Protein AF-A0A1T4NMF0-F1 (afdb_monomer)

Radius of gyration: 32.29 Å; Cα contacts (8 Å, |Δi|>4): 622; chains: 1; bounding box: 98×55×93 Å

pLDDT: mean 78.63, std 18.02, range [34.88, 96.44]

Organism: NCBI:txid142842

Secondary structure (DSSP, 8-state):
--------HHHHHHHHHHHHHHHTTSSHHHHHHHT-HHHHHHTT-GGG---HHHHTTSGGGGG-HHHHH-S-TT-SSHHHHTTT--S-TTSHHHHTTTGGGT-HHHHHHHTTSHHHH-HHHHHHHHHHH-HHHHHHHIIIIIGGG---HHHHHTEEE-TTS-EEE-TTTT---PPPHHHHHTT-HHHHHHHH-BTTTBPPPHHHHTT--HHHHS-HHHHH--SS--SSGGGT----THHHHS-TT-EETTEEPPPP-TTSHHHHHHTTTB-THHHHB--EE--TT-TTSSS-----HHHHEES---EEEETTEEEEEEEEEPP-BTTB--TTS-SEEEEE---S-B-SSPPPHHHHHS-GGGS--SS-EEESBPPPHHHHHHH---HHHHHTSHHHHTT--HHHHH-SSTTS-HHHHTSHHHHHHHHHHHHHHHH-TTHHHHHHHHHHHHHTT-TTSHHHHGGGG-

Solvent-accessible surface area (backbone atoms only — not comparable to full-atom values): 26506 Å² total; per-residue (Å²): 143,82,85,78,82,79,78,53,72,64,59,54,50,49,50,52,50,50,51,59,55,54,64,70,62,65,49,52,61,60,43,70,52,31,50,34,64,67,62,25,49,77,65,77,45,56,83,64,31,32,40,64,81,47,27,69,71,27,80,67,49,80,65,36,67,49,63,47,26,42,36,35,69,85,46,93,46,74,69,56,25,50,46,80,45,40,91,62,33,37,38,50,98,34,16,49,80,24,53,19,77,79,42,42,70,56,32,61,11,21,54,40,8,52,45,42,57,39,41,28,60,41,46,52,34,22,73,75,54,36,68,68,58,7,48,51,50,27,60,79,68,48,59,82,70,66,43,33,55,40,62,39,24,24,46,40,65,47,100,86,64,47,80,39,74,36,55,40,29,60,52,71,45,86,66,52,47,68,47,50,25,77,75,43,41,78,54,30,38,26,22,69,22,50,82,92,85,38,70,47,4,50,55,42,76,71,66,54,45,60,58,79,66,53,42,66,46,63,60,32,21,80,63,55,80,64,66,40,64,81,80,56,65,76,78,56,70,55,76,42,25,70,31,96,82,34,58,56,97,90,37,78,48,78,62,68,56,65,83,40,56,69,44,59,74,32,64,83,48,41,38,70,49,56,34,22,44,64,54,45,69,37,42,78,81,32,87,56,41,85,70,51,68,94,67,55,71,76,75,42,40,40,89,74,60,32,44,26,34,44,97,84,22,32,30,27,34,35,48,36,50,46,69,46,50,81,92,56,70,53,87,85,59,61,67,42,30,34,31,60,51,88,66,53,9,37,40,94,62,58,64,57,70,58,67,65,28,54,34,74,79,29,44,50,87,71,73,55,56,81,36,53,41,69,52,54,65,71,59,52,63,70,60,49,44,60,63,67,62,43,49,72,30,74,58,30,69,71,67,58,54,74,63,77,79,64,47,80,66,70,79,74,38,73,61,63,65,61,27,71,82,57,35,49,63,50,52,62,47,48,58,52,46,69,73,48,81,71,68,59,62,60,52,52,54,50,53,56,57,48,60,75,75,50,77,84,60,58,73,64,66,60,66,76,76,115

Structure (mmCIF, N/CA/C/O backbone):
data_AF-A0A1T4NMF0-F1
#
_entry.id   AF-A0A1T4NMF0-F1
#
loop_
_atom_site.group_PDB
_atom_site.id
_atom_site.type_symbol
_atom_site.label_atom_id
_atom_site.label_alt_id
_atom_site.label_comp_id
_atom_site.label_asym_id
_atom_site.label_entity_id
_atom_site.label_seq_id
_atom_site.pdbx_PDB_ins_code
_atom_site.Cartn_x
_atom_site.Cartn_y
_atom_site.Cartn_z
_atom_site.occupancy
_atom_site.B_iso_or_equiv
_atom_site.auth_seq_id
_atom_site.auth_comp_id
_atom_site.auth_asym_id
_atom_site.auth_atom_id
_atom_site.pdbx_PDB_model_num
ATOM 1 N N . MET A 1 1 ? -63.025 -20.300 5.665 1.00 37.00 1 MET A N 1
ATOM 2 C CA . MET A 1 1 ? -62.231 -19.668 6.745 1.00 37.00 1 MET A CA 1
ATOM 3 C C . MET A 1 1 ? -61.207 -18.701 6.151 1.00 37.00 1 MET A C 1
ATOM 5 O O . MET A 1 1 ? -60.180 -19.148 5.670 1.00 37.00 1 MET A O 1
ATOM 9 N N . LYS A 1 2 ? -61.478 -17.390 6.138 1.00 41.19 2 LYS A N 1
ATOM 10 C CA . LYS A 1 2 ? -60.471 -16.335 5.896 1.00 41.19 2 LYS A CA 1
ATOM 11 C C . LYS A 1 2 ? -60.838 -15.131 6.771 1.00 41.19 2 LYS A C 1
ATOM 13 O O . LYS A 1 2 ? -61.630 -14.290 6.359 1.00 41.19 2 LYS A O 1
ATOM 18 N N . ARG A 1 3 ? -60.330 -15.079 8.007 1.00 40.16 3 ARG A N 1
ATOM 19 C CA . ARG A 1 3 ? -60.434 -13.886 8.866 1.00 40.16 3 ARG A CA 1
ATOM 20 C C . ARG A 1 3 ? -59.301 -12.936 8.477 1.00 40.16 3 ARG A C 1
ATOM 22 O O . ARG A 1 3 ? -58.143 -13.218 8.751 1.00 40.16 3 ARG A O 1
ATOM 29 N N . LYS A 1 4 ? -59.638 -11.837 7.796 1.00 46.00 4 LYS A N 1
ATOM 30 C CA . LYS A 1 4 ? -58.710 -10.731 7.532 1.00 46.00 4 LYS A CA 1
ATOM 31 C C . LYS A 1 4 ? -58.523 -9.948 8.835 1.00 46.00 4 LYS A C 1
ATOM 33 O O . LYS A 1 4 ? -59.468 -9.312 9.295 1.00 46.00 4 LYS A O 1
ATOM 38 N N . PHE A 1 5 ? -57.334 -10.007 9.429 1.00 47.38 5 PHE A N 1
ATOM 39 C CA . PHE A 1 5 ? -56.955 -9.113 10.522 1.00 47.38 5 PHE A CA 1
ATOM 40 C C . PHE A 1 5 ? -56.794 -7.696 9.956 1.00 47.38 5 PHE A C 1
ATOM 42 O O . PHE A 1 5 ? -55.852 -7.417 9.221 1.00 47.38 5 PHE A O 1
ATOM 49 N N . LYS A 1 6 ? -57.739 -6.800 10.260 1.00 50.75 6 LYS A N 1
ATOM 50 C CA . LYS A 1 6 ? -57.544 -5.355 10.094 1.00 50.75 6 LYS A CA 1
ATOM 51 C C . LYS A 1 6 ? -56.769 -4.864 11.314 1.00 50.75 6 LYS A C 1
ATOM 53 O O . LYS A 1 6 ? -57.372 -4.586 12.347 1.00 50.75 6 LYS A O 1
ATOM 58 N N . VAL A 1 7 ? -55.445 -4.802 11.214 1.00 53.19 7 VAL A N 1
ATOM 59 C CA . VAL A 1 7 ? -54.634 -4.078 12.200 1.00 53.19 7 VAL A CA 1
ATOM 60 C C . VAL A 1 7 ? -54.897 -2.587 11.978 1.00 53.19 7 VAL A C 1
ATOM 62 O O . VAL A 1 7 ? -54.751 -2.088 10.864 1.00 53.19 7 VAL A O 1
ATOM 65 N N . SER A 1 8 ? -55.394 -1.900 13.008 1.00 62.22 8 SER A N 1
ATOM 66 C CA . SER A 1 8 ? -55.726 -0.474 12.938 1.00 62.22 8 SER A CA 1
ATOM 67 C C . SER A 1 8 ? -54.451 0.348 12.725 1.00 62.22 8 SER A C 1
ATOM 69 O O . SER A 1 8 ? -53.454 0.105 13.401 1.00 62.22 8 SER A O 1
ATOM 71 N N . LEU A 1 9 ? -54.479 1.340 11.829 1.00 58.22 9 LEU A N 1
ATOM 72 C CA . LEU A 1 9 ? -53.357 2.258 11.570 1.00 58.22 9 LEU A CA 1
ATOM 73 C C . LEU A 1 9 ? -52.871 2.948 12.862 1.00 58.22 9 LEU A C 1
ATOM 75 O O . LEU A 1 9 ? -51.690 3.236 13.006 1.00 58.22 9 LEU A O 1
ATOM 79 N N . ILE A 1 10 ? -53.775 3.120 13.833 1.00 63.53 10 ILE A N 1
ATOM 80 C CA . ILE A 1 10 ? -53.496 3.643 15.177 1.00 63.53 10 ILE A CA 1
ATOM 81 C C . ILE A 1 10 ? -52.633 2.673 15.995 1.00 63.53 10 ILE A C 1
ATOM 83 O O . ILE A 1 10 ? -51.767 3.126 16.728 1.00 63.53 10 ILE A O 1
ATOM 87 N N . LEU A 1 11 ? -52.816 1.354 15.853 1.00 59.09 11 LEU A N 1
ATOM 88 C CA . LEU A 1 11 ? -51.980 0.355 16.531 1.00 59.09 11 LEU A CA 1
ATOM 89 C C . LEU A 1 11 ? -50.559 0.335 15.958 1.00 59.09 11 LEU A C 1
ATOM 91 O O . LEU A 1 11 ? -49.611 0.181 16.714 1.00 59.09 11 LEU A O 1
ATOM 95 N N . ILE A 1 12 ? -50.416 0.525 14.642 1.00 66.00 12 ILE A N 1
ATOM 96 C CA . ILE A 1 12 ? -49.109 0.621 13.975 1.00 66.00 12 ILE A CA 1
ATOM 97 C C . ILE A 1 12 ? -48.415 1.933 14.366 1.00 66.00 12 ILE A C 1
ATOM 99 O O . ILE A 1 12 ? -47.246 1.908 14.732 1.00 66.00 12 ILE A O 1
ATOM 103 N N . LEU A 1 13 ? -49.138 3.062 14.381 1.00 58.09 13 LEU A N 1
ATOM 104 C CA . LEU A 1 13 ? -48.604 4.335 14.874 1.00 58.09 13 LEU A CA 1
ATOM 105 C C . LEU A 1 13 ? -48.240 4.272 16.363 1.00 58.09 13 LEU A C 1
ATOM 107 O O . LEU A 1 13 ? -47.192 4.773 16.742 1.00 58.09 13 LEU A O 1
ATOM 111 N N . MET A 1 14 ? -49.063 3.643 17.206 1.00 57.31 14 MET A N 1
ATOM 112 C CA . MET A 1 14 ? -48.759 3.463 18.629 1.00 57.31 14 MET A CA 1
ATOM 113 C C . MET A 1 14 ? -47.552 2.549 18.842 1.00 57.31 14 MET A C 1
ATOM 115 O O . MET A 1 14 ? -46.751 2.851 19.717 1.00 57.31 14 MET A O 1
ATOM 119 N N . LEU A 1 15 ? -47.379 1.489 18.041 1.00 56.03 15 LEU A N 1
ATOM 120 C CA . LEU A 1 15 ? -46.177 0.647 18.075 1.00 56.03 15 LEU A CA 1
ATOM 121 C C . LEU A 1 15 ? -44.923 1.415 17.640 1.00 56.03 15 LEU A C 1
ATOM 123 O O . LEU A 1 15 ? -43.886 1.274 18.277 1.00 56.03 15 LEU A O 1
ATOM 127 N N . LEU A 1 16 ? -45.021 2.252 16.604 1.00 54.59 16 LEU A N 1
ATOM 128 C CA . LEU A 1 16 ? -43.916 3.100 16.142 1.00 54.59 16 LEU A CA 1
ATOM 129 C C . LEU A 1 16 ? -43.559 4.184 17.170 1.00 54.59 16 LEU A C 1
ATOM 131 O O . LEU A 1 16 ? -42.383 4.436 17.416 1.00 54.59 16 LEU A O 1
ATOM 135 N N . VAL A 1 17 ? -44.559 4.774 17.834 1.00 53.69 17 VAL A N 1
ATOM 136 C CA . VAL A 1 17 ? -44.353 5.736 18.927 1.00 53.69 17 VAL A CA 1
ATOM 137 C C . VAL A 1 17 ? -43.761 5.045 20.163 1.00 53.69 17 VAL A C 1
ATOM 139 O O . VAL A 1 17 ? -42.818 5.570 20.750 1.00 53.69 17 VAL A O 1
ATOM 142 N N . PHE A 1 18 ? -44.218 3.841 20.524 1.00 45.72 18 PHE A N 1
ATOM 143 C CA . PHE A 1 18 ? -43.621 3.057 21.615 1.00 45.72 18 PHE A CA 1
ATOM 144 C C . PHE A 1 18 ? -42.185 2.614 21.308 1.00 45.72 18 PHE A C 1
ATOM 146 O O . PHE A 1 18 ? -41.337 2.692 22.193 1.00 45.72 18 PHE A O 1
ATOM 153 N N . MET A 1 19 ? -41.879 2.226 20.063 1.00 41.94 19 MET A N 1
ATOM 154 C CA . MET A 1 19 ? -40.502 1.965 19.627 1.00 41.94 19 MET A CA 1
ATOM 155 C C . MET A 1 19 ? -39.637 3.228 19.734 1.00 41.94 19 MET A C 1
ATOM 157 O O . MET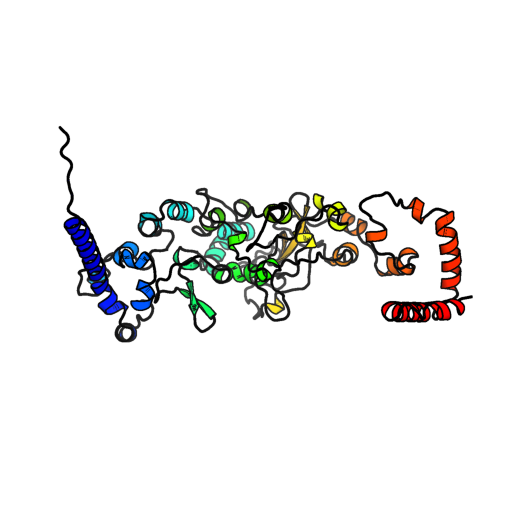 A 1 19 ? -38.538 3.159 20.271 1.00 41.94 19 MET A O 1
ATOM 161 N N . SER A 1 20 ? -40.144 4.399 19.332 1.00 41.44 20 SER A N 1
ATOM 162 C CA . SER A 1 20 ? -39.399 5.665 19.447 1.00 41.44 20 SER A CA 1
ATOM 163 C C . SER A 1 20 ? -39.159 6.130 20.895 1.00 41.44 20 SER A C 1
ATOM 165 O O . SER A 1 20 ? -38.161 6.793 21.180 1.00 41.44 20 SER A O 1
ATOM 167 N N . LEU A 1 21 ? -40.045 5.766 21.831 1.00 34.88 21 LEU A N 1
ATOM 168 C CA . LEU A 1 21 ? -39.903 6.073 23.260 1.00 34.88 21 LEU A CA 1
ATOM 169 C C . LEU A 1 21 ? -38.956 5.098 23.976 1.00 34.88 21 LEU A C 1
ATOM 171 O O . LEU A 1 21 ? -38.254 5.511 24.895 1.00 34.88 21 LEU A O 1
ATOM 175 N N . ALA A 1 22 ? -38.895 3.835 23.544 1.00 38.91 22 ALA A N 1
ATOM 176 C CA . ALA A 1 22 ? -37.973 2.839 24.091 1.00 38.91 22 ALA A CA 1
ATOM 177 C C . ALA A 1 22 ? -36.512 3.092 23.673 1.00 38.91 22 ALA A C 1
ATOM 179 O O . ALA A 1 22 ? -35.615 2.927 24.495 1.00 38.91 22 ALA A O 1
ATOM 1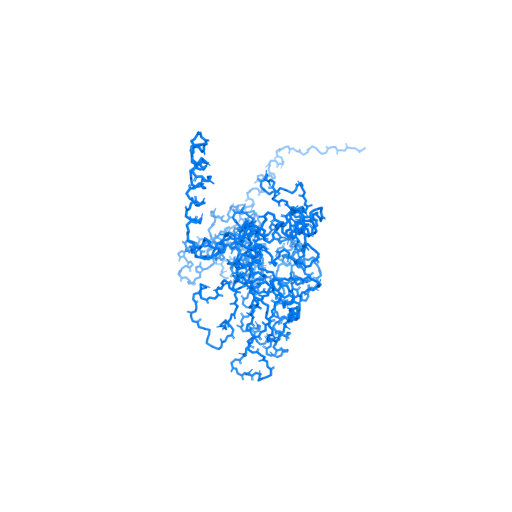80 N N . VAL A 1 23 ? -36.278 3.570 22.444 1.00 41.16 23 VAL A N 1
ATOM 181 C CA . VAL A 1 23 ? -34.928 3.896 21.935 1.00 41.16 23 VAL A CA 1
ATOM 182 C C . VAL A 1 23 ? -34.298 5.083 22.682 1.00 41.16 23 VAL A C 1
ATOM 184 O O . VAL A 1 23 ? -33.097 5.101 22.909 1.00 41.16 23 VAL A O 1
ATOM 187 N N . ASN A 1 24 ? -35.096 6.045 23.160 1.00 39.94 24 ASN A N 1
ATOM 188 C CA . ASN A 1 24 ? -34.585 7.190 23.932 1.00 39.94 24 ASN A CA 1
ATOM 189 C C . ASN A 1 24 ? -34.298 6.875 25.415 1.00 39.94 24 ASN A C 1
ATOM 191 O O . ASN A 1 24 ? -33.672 7.678 26.107 1.00 39.94 24 ASN A O 1
ATOM 195 N N . ALA A 1 25 ? -34.784 5.744 25.936 1.00 41.34 25 ALA A N 1
ATOM 196 C CA . ALA A 1 25 ? -34.604 5.368 27.339 1.00 41.34 25 ALA A CA 1
ATOM 197 C C . ALA A 1 25 ? -33.331 4.534 27.583 1.00 41.34 25 ALA A C 1
ATOM 199 O O . ALA A 1 25 ? -32.866 4.477 28.719 1.00 41.34 25 ALA A O 1
ATOM 200 N N . SER A 1 26 ? -32.750 3.919 26.544 1.00 48.56 26 SER A N 1
ATOM 201 C CA . SER A 1 26 ? -31.619 2.985 26.668 1.00 48.56 26 SER A CA 1
ATOM 202 C C . SER A 1 26 ? -30.232 3.635 26.747 1.00 48.56 26 SER A C 1
ATOM 204 O O . SER A 1 26 ? -29.246 2.923 26.896 1.00 48.56 26 SER A O 1
ATOM 206 N N . GLU A 1 27 ? -30.130 4.963 26.661 1.00 55.81 27 GLU A N 1
ATOM 207 C CA . GLU A 1 27 ? -28.838 5.666 26.594 1.00 55.81 27 GLU A CA 1
ATOM 208 C C . GLU A 1 27 ? -28.409 6.345 27.903 1.00 55.81 27 GLU A C 1
ATOM 210 O O . GLU A 1 27 ? -27.212 6.511 28.141 1.00 55.81 27 GLU A O 1
ATOM 215 N N . LYS A 1 28 ? -29.360 6.701 28.782 1.00 64.62 28 LYS A N 1
ATOM 216 C CA . LYS A 1 28 ? -29.061 7.519 29.970 1.00 64.62 28 LYS A CA 1
ATOM 217 C C . LYS A 1 28 ? -28.051 6.861 30.914 1.00 64.62 28 LYS A C 1
ATOM 219 O O . LYS A 1 28 ? -27.081 7.507 31.270 1.00 64.62 28 LYS A O 1
ATOM 224 N N . GLY A 1 29 ? -28.176 5.565 31.214 1.00 81.62 29 GLY A N 1
ATOM 225 C CA . GLY A 1 29 ? -27.334 4.918 32.235 1.00 81.62 29 GLY A CA 1
ATOM 226 C C . GLY A 1 29 ? -25.819 5.065 32.016 1.00 81.62 29 GLY A C 1
ATOM 227 O O . GLY A 1 29 ? -25.095 5.431 32.935 1.00 81.62 29 GLY A O 1
ATOM 228 N N . CYS A 1 30 ? -25.323 4.833 30.797 1.00 89.75 30 CYS A N 1
ATOM 229 C CA . CYS A 1 30 ? -23.891 4.972 30.505 1.00 89.75 30 CYS A CA 1
ATOM 230 C C . CYS A 1 30 ? -23.488 6.439 30.289 1.00 89.75 30 CYS A C 1
ATOM 232 O O . CYS A 1 30 ? -22.438 6.886 30.758 1.00 89.75 30 CYS A O 1
ATOM 234 N N . LEU A 1 31 ? -24.310 7.200 29.562 1.00 90.12 31 LEU A N 1
ATOM 235 C CA . LEU A 1 31 ? -23.973 8.562 29.147 1.00 90.12 31 LEU A CA 1
ATOM 236 C C . LEU A 1 31 ? -24.129 9.579 30.282 1.00 90.12 31 LEU A C 1
ATOM 238 O O . LEU A 1 31 ? -23.495 10.629 30.209 1.00 90.12 31 LEU A O 1
ATOM 242 N N . ASP A 1 32 ? -24.832 9.242 31.366 1.00 88.38 32 ASP A N 1
ATOM 243 C CA . ASP A 1 32 ? -24.891 10.038 32.600 1.00 88.38 32 ASP A CA 1
ATOM 244 C C . ASP A 1 32 ? -23.489 10.317 33.177 1.00 88.38 32 ASP A C 1
ATOM 246 O O . ASP A 1 32 ? -23.265 11.370 33.770 1.00 88.38 32 ASP A O 1
ATOM 250 N N . CYS A 1 33 ? -22.525 9.410 32.973 1.00 90.25 33 CYS A N 1
ATOM 251 C CA . CYS A 1 33 ? -21.121 9.625 33.342 1.00 90.25 33 CYS A CA 1
ATOM 252 C C . CYS A 1 33 ? -20.211 9.827 32.126 1.00 90.25 33 CYS A C 1
ATOM 254 O O . CYS A 1 33 ? -19.329 10.682 32.152 1.00 90.25 33 CYS A O 1
ATOM 256 N N . HIS A 1 34 ? -20.405 9.057 31.050 1.00 93.12 34 HIS A N 1
ATOM 257 C CA . HIS A 1 34 ? -19.491 9.081 29.904 1.00 93.12 34 HIS A CA 1
ATOM 258 C C . HIS A 1 34 ? -19.639 10.321 29.014 1.00 93.12 34 HIS A C 1
ATOM 260 O O . HIS A 1 34 ? -18.732 10.609 28.239 1.00 93.12 34 HIS A O 1
ATOM 266 N N . SER A 1 35 ? -20.722 11.092 29.155 1.00 93.50 35 SER A N 1
ATOM 267 C CA . SER A 1 35 ? -20.873 12.391 28.485 1.00 93.50 35 SER A CA 1
ATOM 268 C C . SER A 1 35 ? -20.504 13.598 29.359 1.00 93.50 35 SER A C 1
ATOM 270 O O . SER A 1 35 ? -20.545 14.733 28.877 1.00 93.50 35 SER A O 1
ATOM 272 N N . ASP A 1 36 ? -20.079 13.372 30.609 1.00 93.88 36 ASP A N 1
ATOM 273 C CA . ASP A 1 36 ? -19.602 14.417 31.519 1.00 93.88 36 ASP A CA 1
ATOM 274 C C . ASP A 1 36 ? -18.067 14.498 31.495 1.00 93.88 36 ASP A C 1
ATOM 276 O O . ASP A 1 36 ? -17.336 13.733 32.132 1.00 93.88 36 ASP A O 1
ATOM 280 N N . GLN A 1 37 ? -17.560 15.465 30.730 1.00 93.88 37 GLN A N 1
ATOM 281 C CA . GLN A 1 37 ? -16.125 15.667 30.564 1.00 93.88 37 GLN A CA 1
ATOM 282 C C . GLN A 1 37 ? -15.438 16.137 31.856 1.00 93.88 37 GLN A C 1
ATOM 284 O O . GLN A 1 37 ? -14.271 15.813 32.074 1.00 93.88 37 GLN A O 1
ATOM 289 N N . GLU A 1 38 ? -16.115 16.915 32.704 1.00 94.38 38 GLU A N 1
ATOM 290 C CA . GLU A 1 38 ? -15.531 17.421 33.952 1.00 94.38 38 GLU A CA 1
ATOM 291 C C . GLU A 1 38 ? -15.424 16.301 34.984 1.00 94.38 38 GLU A C 1
ATOM 293 O O . GLU A 1 38 ? -14.368 16.120 35.600 1.00 94.38 38 GLU A O 1
ATOM 298 N N . TYR A 1 39 ? -16.473 15.484 35.097 1.00 93.19 39 TYR A N 1
ATOM 299 C CA . TYR A 1 39 ? -16.458 14.281 35.917 1.00 93.19 39 TYR A CA 1
ATOM 300 C C . TYR A 1 39 ? -15.323 13.339 35.502 1.00 93.19 39 TYR A C 1
ATOM 302 O O . TYR A 1 39 ? -14.501 12.968 36.344 1.00 93.19 39 TYR A O 1
ATOM 310 N N . LEU A 1 40 ? -15.200 13.008 34.213 1.00 93.94 40 LEU A N 1
ATOM 311 C CA . LEU A 1 40 ? -14.138 12.118 33.729 1.00 93.94 40 LEU A CA 1
ATOM 312 C C . LEU A 1 40 ? -12.733 12.707 33.907 1.00 93.94 40 LEU A C 1
ATOM 314 O O . LEU A 1 40 ? -11.801 11.970 34.229 1.00 93.94 40 LEU A O 1
ATOM 318 N N . LYS A 1 41 ? -12.560 14.028 33.760 1.00 93.94 41 LYS A N 1
ATOM 319 C CA . LYS A 1 41 ? -11.297 14.712 34.099 1.00 93.94 41 LYS A CA 1
ATOM 320 C C . LYS A 1 41 ? -10.946 14.549 35.575 1.00 93.94 41 LYS A C 1
ATOM 322 O O . LYS A 1 41 ? -9.802 14.237 35.882 1.00 93.94 41 LYS A O 1
ATOM 327 N N . SER A 1 42 ? -11.922 14.682 36.478 1.00 94.19 42 SER A N 1
ATOM 328 C CA . SER A 1 42 ? -11.708 14.497 37.924 1.00 94.19 42 SER A CA 1
ATOM 329 C C . SER A 1 42 ? -11.297 13.070 38.315 1.00 94.19 42 SER A C 1
ATOM 331 O O . SER A 1 42 ? -10.788 12.850 39.413 1.00 94.19 42 SER A O 1
ATOM 333 N N . LYS A 1 43 ? -11.537 12.099 37.425 1.00 91.62 43 LYS A N 1
ATOM 334 C CA . LYS A 1 43 ? -11.184 10.683 37.588 1.00 91.62 43 LYS A CA 1
ATOM 335 C C . LYS A 1 43 ? -9.976 10.254 36.756 1.00 91.62 43 LYS A C 1
ATOM 337 O O . LYS A 1 43 ? -9.681 9.068 36.736 1.00 91.62 43 LYS A O 1
ATOM 342 N N . GLU A 1 44 ? -9.312 11.189 36.071 1.00 91.81 44 GLU A N 1
ATOM 343 C CA . GLU A 1 44 ? -8.197 10.911 35.150 1.00 91.81 44 GLU A CA 1
ATOM 344 C C . GLU A 1 44 ? -8.566 9.937 34.004 1.00 91.81 44 GLU A C 1
ATOM 346 O O . GLU A 1 44 ? -7.709 9.332 33.366 1.00 91.81 44 GLU A O 1
ATOM 351 N N . ASP A 1 45 ? -9.859 9.839 33.677 1.00 90.38 45 ASP A N 1
ATOM 352 C CA . ASP A 1 45 ? -10.437 8.878 32.727 1.00 90.38 45 ASP A CA 1
ATOM 353 C C . ASP A 1 45 ? -10.986 9.585 31.467 1.00 90.38 45 ASP A C 1
ATOM 355 O O . ASP A 1 45 ? -11.903 9.115 30.802 1.00 90.38 45 ASP A O 1
ATOM 359 N N . SER A 1 46 ? -10.419 10.732 31.072 1.00 90.19 46 SER A N 1
ATOM 360 C CA . SER A 1 46 ? -10.930 11.533 29.934 1.00 90.19 46 SER A CA 1
ATOM 361 C C . SER A 1 46 ? -10.968 10.791 28.587 1.00 90.19 46 SER A C 1
ATOM 363 O O . SER A 1 46 ? -11.697 11.194 27.686 1.00 90.19 46 SER A O 1
ATOM 365 N N . LYS A 1 47 ? -10.217 9.692 28.450 1.00 90.56 47 LYS A N 1
ATOM 366 C CA . LYS A 1 47 ? -10.144 8.851 27.243 1.00 90.56 47 LYS A CA 1
ATOM 367 C C . LYS A 1 47 ? -11.429 8.078 26.917 1.00 90.56 47 LYS A C 1
ATOM 369 O O . LYS A 1 47 ? -11.544 7.580 25.806 1.00 90.56 47 LYS A O 1
ATOM 374 N N . VAL A 1 48 ? -12.358 7.940 27.869 1.00 92.56 48 VAL A N 1
ATOM 375 C CA . VAL A 1 48 ? -13.645 7.240 27.667 1.00 92.56 48 VAL A CA 1
ATOM 376 C C . VAL A 1 48 ? -14.825 8.202 27.501 1.00 92.56 48 VAL A C 1
ATOM 378 O O . VAL A 1 48 ? -15.977 7.791 27.628 1.00 92.56 48 VAL A O 1
ATOM 381 N N . TYR A 1 49 ? -14.544 9.487 27.270 1.00 94.69 49 TYR A N 1
ATOM 382 C CA . TYR A 1 49 ? -15.568 10.491 27.014 1.00 94.69 49 TYR A CA 1
ATOM 383 C C . TYR A 1 49 ? -16.286 10.214 25.691 1.00 94.69 49 TYR A C 1
ATOM 385 O O . TYR A 1 49 ? -15.635 9.943 24.687 1.00 94.69 49 TYR A O 1
ATOM 393 N N . VAL A 1 50 ? -17.613 10.348 25.694 1.00 94.31 50 VAL A N 1
ATOM 394 C CA . VAL A 1 50 ? -18.494 10.221 24.532 1.00 94.31 50 VAL A CA 1
ATOM 395 C C . VAL A 1 50 ? -19.389 11.453 24.443 1.00 94.31 50 VAL A C 1
ATOM 397 O O . VAL A 1 50 ? -20.178 11.761 25.335 1.00 94.31 50 VAL A O 1
ATOM 400 N N . SER A 1 51 ? -19.309 12.163 23.324 1.00 93.19 51 SER A N 1
ATOM 401 C CA . SER A 1 51 ? -20.217 13.255 23.015 1.00 93.19 51 SER A CA 1
ATOM 402 C C . SER A 1 51 ? -21.527 12.695 22.475 1.00 93.19 51 SER A C 1
ATOM 404 O O . SER A 1 51 ? -21.613 12.322 21.307 1.00 93.19 51 SER A O 1
ATOM 406 N N . GLN A 1 52 ? -22.585 12.734 23.287 1.00 90.12 52 GLN A N 1
ATOM 407 C CA . GLN A 1 52 ? -23.940 12.325 22.892 1.00 90.12 52 GLN A CA 1
ATOM 408 C C . GLN A 1 52 ? -24.360 12.896 21.526 1.00 90.12 52 GLN A C 1
ATOM 410 O O . GLN A 1 52 ? -24.870 12.197 20.656 1.00 90.12 52 GLN A O 1
ATOM 415 N N . LYS A 1 53 ? -24.112 14.194 21.306 1.00 90.94 53 LYS A N 1
ATOM 416 C CA . LYS A 1 53 ? -24.474 14.878 20.058 1.00 90.94 53 LYS A CA 1
ATOM 417 C C . LYS A 1 53 ? -23.743 14.304 18.842 1.00 90.94 53 LYS A C 1
ATOM 419 O O . LYS A 1 53 ? -24.295 14.337 17.742 1.00 90.94 53 LYS A O 1
ATOM 424 N N . LYS A 1 54 ? -22.485 13.884 19.005 1.00 91.38 54 LYS A N 1
ATOM 425 C CA . LYS A 1 54 ? -21.700 13.290 17.920 1.00 91.38 54 LYS A CA 1
ATOM 426 C C . LYS A 1 54 ? -22.098 11.830 17.717 1.00 91.38 54 LYS A C 1
ATOM 428 O O . LYS A 1 54 ? -22.395 11.477 16.583 1.00 91.38 54 LYS A O 1
ATOM 433 N N . PHE A 1 55 ? -22.201 11.059 18.800 1.00 90.19 55 PHE A N 1
ATOM 434 C CA . PHE A 1 55 ? -22.594 9.652 18.771 1.00 90.19 55 PHE A CA 1
ATOM 435 C C . PHE A 1 55 ? -23.939 9.429 18.083 1.00 90.19 55 PHE A C 1
ATOM 437 O O . PHE A 1 55 ? -24.033 8.599 17.190 1.00 90.19 55 PHE A O 1
ATOM 444 N N . ASN A 1 56 ? -24.945 10.259 18.376 1.00 90.12 56 ASN A N 1
ATOM 445 C CA . ASN A 1 56 ? -26.290 10.125 17.799 1.00 90.12 56 ASN A CA 1
ATOM 446 C C . ASN A 1 56 ? -26.354 10.344 16.276 1.00 90.12 56 ASN A C 1
ATOM 448 O O . ASN A 1 56 ? -27.431 10.249 15.689 1.00 90.12 56 ASN A O 1
ATOM 452 N N . LYS A 1 57 ? -25.235 10.699 15.632 1.00 89.81 57 LYS A N 1
ATOM 453 C CA . LYS A 1 57 ? -25.129 10.763 14.169 1.00 89.81 57 LYS A CA 1
ATOM 454 C C . LYS A 1 57 ? -24.734 9.428 13.546 1.00 89.81 57 LYS A C 1
ATOM 456 O O . LYS A 1 57 ? -24.940 9.263 12.347 1.00 89.81 57 LYS A O 1
ATOM 461 N N . ASP A 1 58 ? -24.140 8.527 14.319 1.00 89.69 58 ASP A N 1
ATOM 462 C CA . ASP A 1 58 ? -23.739 7.211 13.851 1.00 89.69 58 ASP A CA 1
ATOM 463 C C . ASP A 1 58 ? -24.942 6.255 13.845 1.00 89.69 58 ASP A C 1
ATOM 465 O O . ASP A 1 58 ? -25.839 6.332 14.686 1.00 89.69 58 ASP A O 1
ATOM 469 N N . THR A 1 59 ? -24.964 5.331 12.886 1.00 89.38 59 THR A N 1
ATOM 470 C CA . THR A 1 59 ? -26.038 4.331 12.775 1.00 89.38 59 THR A CA 1
ATOM 471 C C . THR A 1 59 ? -26.020 3.369 13.968 1.00 89.38 59 THR A C 1
ATOM 473 O O . THR A 1 59 ? -27.071 2.899 14.403 1.00 89.38 59 THR A O 1
ATOM 476 N N . HIS A 1 60 ? -24.847 3.117 14.551 1.00 90.50 60 HIS A N 1
ATOM 477 C CA . HIS A 1 60 ? -24.690 2.218 15.687 1.00 90.50 60 HIS A CA 1
ATOM 478 C C . HIS A 1 60 ? -25.311 2.760 16.979 1.00 90.50 60 HIS A C 1
ATOM 480 O O . HIS A 1 60 ? -25.635 1.966 17.864 1.00 90.50 60 HIS A O 1
ATOM 486 N N . ALA A 1 61 ? -25.570 4.072 17.077 1.00 89.31 61 ALA A N 1
ATOM 487 C CA . ALA A 1 61 ? -26.236 4.660 18.240 1.00 89.31 61 ALA A CA 1
ATOM 488 C C . ALA A 1 61 ? -27.601 4.020 18.530 1.00 89.31 61 ALA A C 1
ATOM 490 O O . ALA A 1 61 ? -27.980 3.841 19.685 1.00 89.31 61 ALA A O 1
ATOM 491 N N . MET A 1 62 ? -28.298 3.547 17.492 1.00 88.06 62 MET A N 1
ATOM 492 C CA . MET A 1 62 ? -29.597 2.882 17.628 1.00 88.06 62 MET A CA 1
ATOM 493 C C . MET A 1 62 ? -29.564 1.585 18.454 1.00 88.06 62 MET A C 1
ATOM 495 O O . MET A 1 62 ? -30.612 1.160 18.940 1.00 88.06 62 MET A O 1
ATOM 499 N N . PHE A 1 63 ? -28.401 0.943 18.604 1.00 87.62 63 PHE A N 1
ATOM 500 C CA . PHE A 1 63 ? -28.266 -0.324 19.330 1.00 87.62 63 PHE A CA 1
ATOM 501 C C . PHE A 1 63 ? -27.863 -0.143 20.801 1.00 87.62 63 PHE A C 1
ATOM 503 O O . PHE A 1 63 ? -27.920 -1.105 21.568 1.00 87.62 63 PHE A O 1
ATOM 510 N N . GLY A 1 64 ? -27.488 1.071 21.216 1.00 88.38 64 GLY A N 1
ATOM 511 C CA . GLY A 1 64 ? -27.030 1.371 22.573 1.00 88.38 64 GLY A CA 1
ATOM 512 C C . GLY A 1 64 ? -25.662 0.769 22.931 1.00 88.38 64 GLY A C 1
ATOM 513 O O . GLY A 1 64 ? -25.158 -0.153 22.290 1.00 88.38 64 GLY A O 1
ATOM 514 N N . CYS A 1 65 ? -25.051 1.288 24.000 1.00 91.38 65 CYS A N 1
ATOM 515 C CA . CYS A 1 65 ? -23.662 0.981 24.364 1.00 91.38 65 CYS A CA 1
ATOM 516 C C . CYS A 1 65 ? -23.434 -0.508 24.675 1.00 91.38 65 CYS A C 1
ATOM 518 O O . CYS A 1 65 ? -22.425 -1.087 24.271 1.00 91.38 65 CYS A O 1
ATOM 520 N N . VAL A 1 66 ? -24.385 -1.137 25.375 1.00 92.25 66 VAL A N 1
ATOM 521 C CA . VAL A 1 66 ? -24.254 -2.516 25.876 1.00 92.25 66 VAL A CA 1
ATOM 522 C C . VAL A 1 66 ? -24.237 -3.575 24.779 1.00 92.25 66 VAL A C 1
ATOM 524 O O . VAL A 1 66 ? -23.740 -4.670 25.014 1.00 92.25 66 VAL A O 1
ATOM 527 N N . THR A 1 67 ? -24.732 -3.266 23.579 1.00 91.94 67 THR A N 1
ATOM 528 C CA . THR A 1 67 ? -24.719 -4.221 22.461 1.00 91.94 67 THR A CA 1
ATOM 529 C C . THR A 1 67 ? -23.290 -4.577 22.053 1.00 91.94 67 THR A C 1
ATOM 531 O O . THR A 1 67 ? -22.990 -5.744 21.812 1.00 91.94 67 THR A O 1
ATOM 534 N N . CYS A 1 68 ? -22.391 -3.588 22.050 1.00 93.12 68 CYS A N 1
ATOM 535 C CA . CYS A 1 68 ? -20.985 -3.787 21.700 1.00 93.12 68 CYS A CA 1
ATOM 536 C C . CYS A 1 68 ? -20.099 -3.937 22.940 1.00 93.12 68 CYS A C 1
ATOM 538 O O . CYS A 1 68 ? -19.206 -4.779 22.971 1.00 93.12 68 CYS A O 1
ATOM 540 N N . HIS A 1 69 ? -20.335 -3.115 23.965 1.00 93.88 69 HIS A N 1
ATOM 541 C CA . HIS A 1 69 ? -19.481 -3.062 25.148 1.00 93.88 69 HIS A CA 1
ATOM 542 C C . HIS A 1 69 ? -19.914 -4.005 26.269 1.00 93.88 69 HIS A C 1
ATOM 544 O O . HIS A 1 69 ? -19.157 -4.181 27.217 1.00 93.88 69 HIS A O 1
ATOM 550 N N . GLN A 1 70 ? -21.091 -4.631 26.192 1.00 92.38 70 GLN A N 1
ATOM 551 C CA . GLN A 1 70 ? -21.681 -5.387 27.303 1.00 92.38 70 GLN A CA 1
ATOM 552 C C . GLN A 1 70 ? -21.803 -4.516 28.571 1.00 92.38 70 GLN A C 1
ATOM 554 O O . GLN A 1 70 ? -22.080 -3.319 28.479 1.00 92.38 70 GLN A O 1
ATOM 559 N N . GLY A 1 71 ? -21.643 -5.103 29.757 1.00 90.38 71 GLY A N 1
ATOM 560 C CA . GLY A 1 71 ? -21.854 -4.413 31.027 1.00 90.38 71 GLY A CA 1
ATOM 561 C C . GLY A 1 71 ? -23.319 -4.368 31.463 1.00 90.38 71 GLY A C 1
ATOM 562 O O . GLY A 1 71 ? -24.202 -5.001 30.878 1.00 90.38 71 GLY A O 1
ATOM 563 N N . ASN A 1 72 ? -23.576 -3.624 32.537 1.00 89.88 72 ASN A N 1
ATOM 564 C CA . ASN A 1 72 ? -24.889 -3.538 33.163 1.00 89.88 72 ASN A CA 1
ATOM 565 C C . ASN A 1 72 ? -25.442 -2.109 33.100 1.00 89.88 72 ASN A C 1
ATOM 567 O O . ASN A 1 72 ? -25.125 -1.270 33.941 1.00 89.88 72 ASN A O 1
ATOM 571 N N . LEU A 1 73 ? -26.342 -1.859 32.144 1.00 86.94 73 LEU A N 1
ATOM 572 C CA . LEU A 1 73 ? -27.001 -0.559 31.954 1.00 86.94 73 LEU A CA 1
ATOM 573 C C . LEU A 1 73 ? -27.825 -0.095 33.172 1.00 86.94 73 LEU A C 1
ATOM 57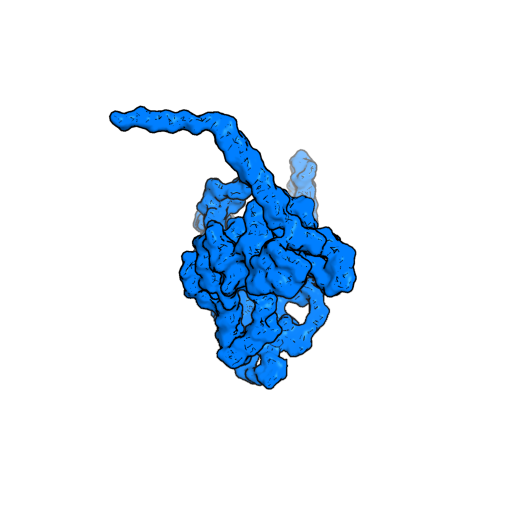5 O O . LEU A 1 73 ? -28.094 1.093 33.310 1.00 86.94 73 LEU A O 1
ATOM 579 N N . SER A 1 74 ? -28.262 -1.019 34.033 1.00 84.31 74 SER A N 1
ATOM 580 C CA . SER A 1 74 ? -29.121 -0.712 35.189 1.00 84.31 74 SER A CA 1
ATOM 581 C C . SER A 1 74 ? -28.343 -0.481 36.489 1.00 84.31 74 SER A C 1
ATOM 583 O O . SER A 1 74 ? -28.952 -0.204 37.521 1.00 84.31 74 SER A O 1
ATOM 585 N N . ALA A 1 75 ? -27.018 -0.634 36.471 1.00 86.81 75 ALA A N 1
ATOM 586 C CA . ALA A 1 75 ? -26.183 -0.442 37.648 1.00 86.81 75 ALA A CA 1
ATOM 587 C C . ALA A 1 75 ? -26.065 1.039 38.036 1.00 86.81 75 ALA A C 1
ATOM 589 O O . ALA A 1 75 ? -26.118 1.928 37.191 1.00 86.81 75 ALA A O 1
ATOM 590 N N . SER A 1 76 ? -25.872 1.304 39.330 1.00 83.00 76 SER A N 1
ATOM 591 C CA . SER A 1 76 ? -25.672 2.664 39.866 1.00 83.00 76 SER A CA 1
ATOM 592 C C . SER A 1 76 ? -24.245 2.914 40.370 1.00 83.00 76 SER A C 1
ATOM 594 O O . SER A 1 76 ? -23.937 4.015 40.819 1.00 83.00 76 SER A O 1
ATOM 596 N N . SER A 1 77 ? -23.376 1.900 40.315 1.00 88.44 77 SER A N 1
ATOM 597 C CA . SER A 1 77 ? -21.958 1.985 40.679 1.00 88.44 77 SER A CA 1
ATOM 598 C C . SER A 1 77 ? -21.064 1.677 39.475 1.00 88.44 77 SER A C 1
ATOM 600 O O . SER A 1 77 ? -21.457 0.931 38.576 1.00 88.44 77 SER A O 1
ATOM 602 N N . LYS A 1 78 ? -19.845 2.238 39.459 1.00 88.62 78 LYS A N 1
ATOM 603 C CA . LYS A 1 78 ? -18.856 2.014 38.388 1.00 88.62 78 LYS A CA 1
ATOM 604 C C . LYS A 1 78 ? -18.509 0.530 38.269 1.00 88.62 78 LYS A C 1
ATOM 606 O O . LYS A 1 78 ? -18.371 0.015 37.164 1.00 88.62 78 LYS A O 1
ATOM 611 N N . GLU A 1 79 ? -18.346 -0.141 39.402 1.00 91.88 79 GLU A N 1
ATOM 612 C CA . GLU A 1 79 ? -17.934 -1.539 39.487 1.00 91.88 79 GLU A CA 1
ATOM 613 C C . GLU A 1 79 ? -19.005 -2.474 38.917 1.00 91.88 79 GLU A C 1
ATOM 615 O O . GLU A 1 79 ? -18.691 -3.345 38.109 1.00 91.88 79 GLU A O 1
ATOM 620 N N . GLU A 1 80 ? -20.273 -2.271 39.285 1.00 92.12 80 GLU A N 1
ATOM 621 C CA . GLU A 1 80 ? -21.383 -3.082 38.774 1.00 92.12 80 GLU A CA 1
ATOM 622 C C . GLU A 1 80 ? -21.685 -2.777 37.302 1.00 92.12 80 GLU A C 1
ATOM 624 O O . GLU A 1 80 ? -21.962 -3.699 36.537 1.00 92.12 80 GLU A O 1
ATOM 629 N N . ALA A 1 81 ? -21.604 -1.507 36.882 1.00 90.94 81 ALA A N 1
ATOM 630 C CA . ALA A 1 81 ? -21.861 -1.105 35.496 1.00 90.94 81 ALA A CA 1
ATOM 631 C C . ALA A 1 81 ? -20.853 -1.723 34.521 1.00 90.94 81 ALA A C 1
ATOM 633 O O . ALA A 1 81 ? -21.220 -2.127 33.418 1.00 90.94 81 ALA A O 1
ATOM 634 N N . HIS A 1 82 ? -19.594 -1.845 34.947 1.00 94.56 82 HIS A N 1
ATOM 635 C CA . HIS A 1 82 ? -18.513 -2.404 34.139 1.00 94.56 82 HIS A CA 1
ATOM 636 C C . HIS A 1 82 ? -18.275 -3.905 34.360 1.00 94.56 82 HIS A C 1
ATOM 638 O O . HIS A 1 82 ? -17.301 -4.458 33.841 1.00 94.56 82 HIS A O 1
ATOM 644 N N . GLN A 1 83 ? -19.143 -4.595 35.104 1.00 93.31 83 GLN A N 1
ATOM 645 C CA . GLN A 1 83 ? -19.033 -6.041 35.265 1.00 93.31 83 GLN A CA 1
ATOM 646 C C . GLN A 1 83 ? -19.203 -6.740 33.904 1.00 93.31 83 GLN A C 1
ATOM 648 O O . GLN A 1 83 ? -20.214 -6.560 33.232 1.00 93.31 83 GLN A O 1
ATOM 653 N N . ASN A 1 84 ? -18.217 -7.556 33.509 1.00 91.38 84 ASN A N 1
ATOM 654 C CA . ASN A 1 84 ? -18.142 -8.218 32.194 1.00 91.38 84 ASN A CA 1
ATOM 655 C C . ASN A 1 84 ? -18.127 -7.253 30.988 1.00 91.38 84 ASN A C 1
ATOM 657 O O . ASN A 1 84 ? -18.522 -7.634 29.892 1.00 91.38 84 ASN A O 1
ATOM 661 N N . LEU A 1 85 ? -17.679 -6.007 31.170 1.00 94.62 85 LEU A N 1
ATOM 662 C CA . LEU A 1 85 ? -17.542 -5.044 30.078 1.00 94.62 85 LEU A CA 1
ATOM 663 C C . LEU A 1 85 ? -16.448 -5.466 29.084 1.00 94.62 85 LEU A C 1
ATOM 665 O O . LEU A 1 85 ? -15.308 -5.747 29.464 1.00 94.62 85 LEU A O 1
ATOM 669 N N . ILE A 1 86 ? -16.761 -5.379 27.798 1.00 94.62 86 ILE A N 1
ATOM 670 C CA . ILE A 1 86 ? -15.795 -5.369 26.706 1.00 94.62 86 ILE A CA 1
ATOM 671 C C . ILE A 1 86 ? -15.358 -3.927 26.456 1.00 94.62 86 ILE A C 1
ATOM 673 O O . ILE A 1 86 ? -16.063 -3.122 25.850 1.00 94.62 86 ILE A O 1
ATOM 677 N N . SER A 1 87 ? -14.155 -3.586 26.908 1.00 91.06 87 SER A N 1
ATOM 678 C CA . SER A 1 87 ? -13.602 -2.238 26.728 1.00 91.06 87 SER A CA 1
ATOM 679 C C . SER A 1 87 ? -13.239 -1.923 25.274 1.00 91.06 87 SER A C 1
ATOM 681 O O . SER A 1 87 ? -13.336 -0.769 24.862 1.00 91.06 87 SER A O 1
ATOM 683 N N . LYS A 1 88 ? -12.848 -2.935 24.489 1.00 91.25 88 LYS A N 1
ATOM 684 C CA . LYS A 1 88 ? -12.494 -2.808 23.069 1.00 91.25 88 LYS A CA 1
ATOM 685 C C . LYS A 1 88 ? -13.260 -3.831 22.222 1.00 91.25 88 LYS A C 1
ATOM 687 O O . LYS A 1 88 ? -12.752 -4.923 21.995 1.00 91.25 88 LYS A O 1
ATOM 692 N N . PRO A 1 89 ? -14.476 -3.497 21.762 1.00 92.56 89 PRO A N 1
ATOM 693 C CA . PRO A 1 89 ? -15.312 -4.424 21.000 1.00 92.56 89 PRO A CA 1
ATOM 694 C C . PRO A 1 89 ? -14.688 -4.871 19.678 1.00 92.56 89 PRO A C 1
ATOM 696 O O . PRO A 1 89 ? -14.891 -6.005 19.265 1.00 92.56 89 PRO A O 1
ATOM 699 N N . GLY A 1 90 ? -13.914 -3.988 19.041 1.00 90.69 90 GLY A N 1
ATOM 700 C CA . GLY A 1 90 ? -13.358 -4.214 17.710 1.00 90.69 90 GLY A CA 1
ATOM 701 C C . GLY A 1 90 ? -12.181 -5.186 17.639 1.00 90.69 90 GLY A C 1
ATOM 702 O O . GLY A 1 90 ? -11.824 -5.551 16.520 1.00 90.69 90 GLY A O 1
ATOM 703 N N . THR A 1 91 ? -11.591 -5.602 18.774 1.00 87.94 91 THR A N 1
ATOM 704 C CA . THR A 1 91 ? -10.417 -6.496 18.786 1.00 87.94 91 THR A CA 1
ATOM 705 C C . THR A 1 91 ? -10.737 -7.807 18.087 1.00 87.94 91 THR A C 1
ATOM 707 O O . THR A 1 91 ? -11.834 -8.332 18.243 1.00 87.94 91 THR A O 1
ATOM 710 N N . SER A 1 92 ? -9.784 -8.374 17.345 1.00 81.25 92 SER A N 1
ATOM 711 C CA . SER A 1 92 ? -10.031 -9.566 16.518 1.00 81.25 92 SER A CA 1
ATOM 712 C C . SER A 1 92 ? -10.667 -10.725 17.292 1.00 81.25 92 SER A C 1
ATOM 714 O O . SER A 1 92 ? -11.639 -11.293 16.829 1.00 81.25 92 SER A O 1
ATOM 716 N N . ASN A 1 93 ? -10.222 -10.999 18.520 1.00 83.12 93 ASN A N 1
ATOM 717 C CA . ASN A 1 93 ? -10.783 -12.045 19.390 1.00 83.12 93 ASN A CA 1
ATOM 718 C C . ASN A 1 93 ? -12.149 -11.716 20.032 1.00 83.12 93 ASN A C 1
ATOM 720 O O . ASN A 1 93 ? -12.650 -12.497 20.842 1.00 83.12 93 ASN A O 1
ATOM 724 N N . LYS A 1 94 ? -12.688 -10.524 19.772 1.00 90.88 94 LYS A N 1
ATOM 725 C CA . LYS A 1 94 ? -13.981 -10.038 20.264 1.00 90.88 94 LYS A CA 1
ATOM 726 C C . LYS A 1 94 ? -14.920 -9.630 19.136 1.00 90.88 94 LYS A C 1
ATOM 728 O O . LYS A 1 94 ? -16.119 -9.519 19.369 1.00 90.88 94 LYS A O 1
ATOM 733 N N . ALA A 1 95 ? -14.400 -9.457 17.926 1.00 89.88 95 ALA A N 1
ATOM 734 C CA . ALA A 1 95 ? -15.155 -9.002 16.776 1.00 89.88 95 ALA A CA 1
ATOM 735 C C . ALA A 1 95 ? -16.324 -9.939 16.445 1.00 89.88 95 ALA A C 1
ATOM 737 O O . ALA A 1 95 ? -17.401 -9.440 16.142 1.00 89.88 95 ALA A O 1
ATOM 738 N N . GLU A 1 96 ? -16.172 -11.265 16.552 1.00 89.81 96 GLU A N 1
ATOM 739 C CA . GLU A 1 96 ? -17.279 -12.203 16.306 1.00 89.81 96 GLU A CA 1
ATOM 740 C C . GLU A 1 96 ? -18.428 -12.047 17.326 1.00 89.81 96 GLU A C 1
ATOM 742 O O . GLU A 1 96 ? -19.596 -11.997 16.938 1.00 89.81 96 GLU A O 1
ATOM 747 N N . GLU A 1 97 ? -18.120 -11.895 18.621 1.00 91.81 97 GLU A N 1
ATOM 748 C CA . GLU A 1 97 ? -19.133 -11.732 19.680 1.00 91.81 97 GLU A CA 1
ATOM 749 C C . GLU A 1 97 ? -19.759 -10.326 19.726 1.00 91.81 97 GLU A C 1
ATOM 751 O O . GLU A 1 97 ? -20.833 -10.157 20.306 1.00 91.81 97 GLU A O 1
ATOM 756 N N . THR A 1 98 ? -19.129 -9.319 19.112 1.00 93.81 98 THR A N 1
ATOM 757 C CA . THR A 1 98 ? -19.620 -7.932 19.071 1.00 93.81 98 THR A CA 1
ATOM 758 C C . THR A 1 98 ? -20.126 -7.560 17.673 1.00 93.81 98 THR A C 1
ATOM 760 O O . THR A 1 98 ? -21.327 -7.608 17.411 1.00 93.81 98 THR A O 1
ATOM 763 N N . CYS A 1 99 ? -19.226 -7.229 16.749 1.00 94.12 99 CYS A N 1
ATOM 764 C CA . CYS A 1 99 ? -19.515 -6.831 15.377 1.00 94.12 99 CYS A CA 1
ATOM 765 C C . CYS A 1 99 ? -20.225 -7.950 14.600 1.00 94.12 99 CYS A C 1
ATOM 767 O O . CYS A 1 99 ? -21.154 -7.676 13.839 1.00 94.12 99 CYS A O 1
ATOM 769 N N . GLY A 1 100 ? -19.842 -9.208 14.835 1.00 94.38 100 GLY A N 1
ATOM 770 C CA . GLY A 1 100 ? -20.336 -10.403 14.151 1.00 94.38 100 GLY A CA 1
ATOM 771 C C . GLY A 1 100 ? -21.808 -10.719 14.409 1.00 94.38 100 GLY A C 1
ATOM 772 O O . GLY A 1 100 ? -22.403 -11.477 13.641 1.00 94.38 100 GLY A O 1
ATOM 773 N N . GLN A 1 101 ? -22.437 -10.073 15.400 1.00 93.50 101 GLN A N 1
ATOM 774 C CA . GLN A 1 101 ? -23.892 -10.113 15.591 1.00 93.50 101 GLN A CA 1
ATOM 775 C C . GLN A 1 101 ? -24.652 -9.558 14.372 1.00 93.50 101 GLN A C 1
ATOM 777 O O . GLN A 1 101 ? -25.763 -10.005 14.088 1.00 93.50 101 GLN A O 1
ATOM 782 N N . CYS A 1 102 ? -24.044 -8.613 13.642 1.00 95.31 102 CYS A N 1
ATOM 783 C CA . CYS A 1 102 ? -24.607 -7.995 12.436 1.00 95.31 102 CYS A CA 1
ATOM 784 C C . CYS A 1 102 ? -23.703 -8.159 11.199 1.00 95.31 102 CYS A C 1
ATOM 786 O O . CYS A 1 102 ? -24.204 -8.316 10.088 1.00 95.31 102 CYS A O 1
ATOM 788 N N . HIS A 1 103 ? -22.381 -8.144 11.377 1.00 94.81 103 HIS A N 1
ATOM 789 C CA . HIS A 1 103 ? -21.361 -8.234 10.326 1.00 94.81 103 HIS A CA 1
ATOM 790 C C . HIS A 1 103 ? -20.700 -9.618 10.283 1.00 94.81 103 HIS A C 1
ATOM 792 O O . HIS A 1 103 ? -19.484 -9.734 10.165 1.00 94.81 103 HIS A O 1
ATOM 798 N N . THR A 1 104 ? -21.508 -10.677 10.392 1.00 94.12 104 THR A N 1
ATOM 799 C CA . THR A 1 104 ? -21.047 -12.059 10.607 1.00 94.12 104 THR A CA 1
ATOM 800 C C . THR A 1 104 ? -19.990 -12.518 9.603 1.00 94.12 104 THR A C 1
ATOM 802 O O . THR A 1 104 ? -18.974 -13.075 10.005 1.00 94.12 104 THR A O 1
ATOM 805 N N . ASP A 1 105 ? -20.204 -12.263 8.310 1.00 94.38 105 ASP A N 1
ATOM 806 C CA . ASP A 1 105 ? -19.277 -12.699 7.259 1.00 94.38 105 ASP A CA 1
ATOM 807 C C . ASP A 1 105 ? -17.903 -12.018 7.380 1.00 94.38 105 ASP A C 1
ATOM 809 O O . ASP A 1 105 ? -16.876 -12.691 7.471 1.00 94.38 105 ASP A O 1
ATOM 813 N N . ILE A 1 106 ? -17.889 -10.685 7.472 1.00 95.12 106 ILE A N 1
ATOM 814 C CA . ILE A 1 106 ? -16.654 -9.899 7.589 1.00 95.12 106 ILE A CA 1
ATOM 815 C C . ILE A 1 106 ? -15.910 -10.255 8.877 1.00 95.12 106 ILE A C 1
ATOM 817 O O . ILE A 1 106 ? -14.708 -10.501 8.830 1.00 95.12 106 ILE A O 1
ATOM 821 N N . SER A 1 107 ? -16.603 -10.328 10.019 1.00 93.56 107 SER A N 1
ATOM 822 C CA . SER A 1 107 ? -15.969 -10.654 11.303 1.00 93.56 107 SER A CA 1
ATOM 823 C C . SER A 1 107 ? -15.317 -12.038 11.282 1.00 93.56 107 SER A C 1
ATOM 825 O O . SER A 1 107 ? -14.173 -12.174 11.706 1.00 93.56 107 SER A O 1
ATOM 827 N N . HIS A 1 108 ? -15.987 -13.042 10.709 1.00 90.88 108 HIS A N 1
ATOM 828 C CA . HIS A 1 108 ? -15.440 -14.394 10.601 1.00 90.88 108 HIS A CA 1
ATOM 829 C C . HIS A 1 108 ? -14.241 -14.484 9.636 1.00 90.88 108 HIS A C 1
ATOM 831 O O . HIS A 1 108 ? -13.276 -15.203 9.910 1.00 90.88 108 HIS A O 1
ATOM 837 N N . ARG A 1 109 ? -14.261 -13.764 8.504 1.00 93.31 109 ARG A N 1
ATOM 838 C CA . ARG A 1 109 ? -13.116 -13.723 7.575 1.00 93.31 109 ARG A CA 1
ATOM 839 C C . ARG A 1 109 ? -11.927 -12.951 8.160 1.00 93.31 109 ARG A C 1
ATOM 841 O O . ARG A 1 109 ? -10.784 -13.397 8.024 1.00 93.31 109 ARG A O 1
ATOM 848 N N . PHE A 1 110 ? -12.185 -11.857 8.882 1.00 93.12 110 PHE A N 1
ATOM 849 C CA . PHE A 1 110 ? -11.146 -10.970 9.412 1.00 93.12 110 PHE A CA 1
ATOM 850 C C . PHE A 1 110 ? -10.195 -11.674 10.375 1.00 93.12 110 PHE A C 1
ATOM 852 O O . PHE A 1 110 ? -8.984 -11.466 10.290 1.00 93.12 110 PHE A O 1
ATOM 859 N N . GLU A 1 111 ? -10.703 -12.566 11.225 1.00 89.44 111 GLU A N 1
ATOM 860 C CA . GLU A 1 111 ? -9.886 -13.343 12.167 1.00 89.44 111 GLU A CA 1
ATOM 861 C C . GLU A 1 111 ? -8.832 -14.229 11.486 1.00 89.44 111 GLU A C 1
ATOM 863 O O . GLU A 1 111 ? -7.810 -14.560 12.090 1.00 89.44 111 GLU A O 1
ATOM 868 N N . LYS A 1 112 ? -9.052 -14.602 10.221 1.00 90.81 112 LYS A N 1
ATOM 869 C CA . LYS A 1 112 ? -8.116 -15.408 9.423 1.00 90.81 112 LYS A CA 1
ATOM 870 C C . LYS A 1 112 ? -7.205 -14.561 8.538 1.00 90.81 112 LYS A C 1
ATOM 872 O O . LYS A 1 112 ? -6.121 -15.024 8.172 1.00 90.81 112 LYS A O 1
ATOM 877 N N . SER A 1 113 ? -7.623 -13.331 8.236 1.00 93.06 113 SER A N 1
ATOM 878 C CA . SER A 1 113 ? -6.903 -12.387 7.382 1.00 93.06 113 SER A CA 1
ATOM 879 C C . SER A 1 113 ? -5.486 -12.068 7.878 1.00 93.06 113 SER A C 1
ATOM 881 O O . SER A 1 113 ? -5.124 -12.251 9.048 1.00 93.06 113 SER A O 1
ATOM 883 N N . LEU A 1 114 ? -4.661 -11.515 6.985 1.00 92.00 114 LEU A N 1
ATOM 884 C CA . LEU A 1 114 ? -3.329 -11.030 7.349 1.00 92.00 114 LEU A CA 1
ATOM 885 C C . LEU A 1 114 ? -3.376 -9.824 8.298 1.00 92.00 114 LEU A C 1
ATOM 887 O O . LEU A 1 114 ? -2.469 -9.699 9.116 1.00 92.00 114 LEU A O 1
ATOM 891 N N . HIS A 1 115 ? -4.409 -8.977 8.234 1.00 91.12 115 HIS A N 1
ATOM 892 C CA . HIS A 1 115 ? -4.571 -7.843 9.152 1.00 91.12 115 HIS A CA 1
ATOM 893 C C . HIS A 1 115 ? -4.986 -8.297 10.556 1.00 91.12 115 HIS A C 1
ATOM 895 O O . HIS A 1 115 ? -4.385 -7.858 11.534 1.00 91.12 115 HIS A O 1
ATOM 901 N N . GLY A 1 116 ? -5.933 -9.236 10.658 1.00 89.31 116 GLY A N 1
ATOM 902 C CA . GLY A 1 116 ? -6.387 -9.770 11.946 1.00 89.31 116 GLY A CA 1
ATOM 903 C C . GLY A 1 116 ? -5.349 -10.648 12.655 1.00 89.31 116 GLY A C 1
ATOM 904 O O . GLY A 1 116 ? -5.308 -10.685 13.886 1.00 89.31 116 GLY A O 1
ATOM 905 N N . THR A 1 117 ? -4.478 -11.333 11.900 1.00 87.69 117 THR A N 1
ATOM 906 C CA . THR A 1 117 ? -3.466 -12.250 12.464 1.00 87.69 117 THR A CA 1
ATOM 907 C C . THR A 1 117 ? -2.049 -11.683 12.523 1.00 87.69 117 THR A C 1
ATOM 909 O O . THR A 1 117 ? -1.218 -12.227 13.251 1.00 87.69 117 THR A O 1
ATOM 912 N N . ALA A 1 118 ? -1.734 -10.667 11.711 1.00 87.94 118 ALA A N 1
ATOM 913 C CA . ALA A 1 118 ? -0.377 -10.169 11.446 1.00 87.94 118 ALA A CA 1
ATOM 914 C C . ALA A 1 118 ? 0.642 -11.262 11.039 1.00 87.94 118 ALA A C 1
ATOM 916 O O . ALA A 1 118 ? 1.862 -11.052 11.066 1.00 87.94 118 ALA A O 1
ATOM 917 N N . ARG A 1 119 ? 0.158 -12.435 10.598 1.00 88.69 119 ARG A N 1
ATOM 918 C CA . ARG A 1 119 ? 0.984 -13.618 10.315 1.00 88.69 119 ARG A CA 1
ATOM 919 C C . ARG A 1 119 ? 2.017 -13.358 9.225 1.00 88.69 119 ARG A C 1
ATOM 921 O O . ARG A 1 119 ? 3.162 -13.771 9.368 1.00 88.69 119 ARG A O 1
ATOM 928 N N . GLY A 1 120 ? 1.648 -12.623 8.177 1.00 88.12 120 GLY A N 1
ATOM 929 C CA . GLY A 1 120 ? 2.561 -12.293 7.079 1.00 88.12 120 GLY A CA 1
ATOM 930 C C . GLY A 1 120 ? 3.794 -11.507 7.534 1.00 88.12 120 GLY A C 1
ATOM 931 O O . GLY A 1 120 ? 4.900 -11.775 7.067 1.00 88.12 120 GLY A O 1
ATOM 932 N N . GLN A 1 121 ? 3.630 -10.583 8.488 1.00 83.62 121 GLN A N 1
ATOM 933 C CA . GLN A 1 121 ? 4.751 -9.830 9.057 1.00 83.62 121 GLN A CA 1
ATOM 934 C C . GLN A 1 121 ? 5.649 -10.732 9.905 1.00 83.62 121 GLN A C 1
ATOM 936 O O . GLN A 1 121 ? 6.869 -10.712 9.738 1.00 83.62 121 GLN A O 1
ATOM 941 N N . LYS A 1 122 ? 5.048 -11.560 10.772 1.00 86.31 122 LYS A N 1
ATOM 942 C CA . LYS A 1 122 ? 5.790 -12.507 11.612 1.00 86.31 122 LYS A CA 1
ATOM 943 C C . LYS A 1 122 ? 6.586 -13.498 10.768 1.00 86.31 122 LYS A C 1
ATOM 945 O O . LYS A 1 122 ? 7.779 -13.673 10.989 1.00 86.31 122 LYS A O 1
ATOM 950 N N . ASN A 1 123 ? 5.946 -14.098 9.770 1.00 88.25 123 ASN A N 1
ATOM 951 C CA . ASN A 1 123 ? 6.581 -15.042 8.859 1.00 88.25 123 ASN A CA 1
ATOM 952 C C . ASN A 1 123 ? 7.725 -14.392 8.079 1.00 88.25 123 ASN A C 1
ATOM 954 O O . ASN A 1 123 ? 8.772 -15.009 7.913 1.00 88.25 123 ASN A O 1
ATOM 958 N N . GLY A 1 124 ? 7.558 -13.141 7.636 1.00 80.38 124 GLY A N 1
ATOM 959 C CA . GLY A 1 124 ? 8.634 -12.378 7.007 1.00 80.38 124 GLY A CA 1
ATOM 960 C C . GLY A 1 124 ? 9.831 -12.183 7.941 1.00 80.38 124 GLY A C 1
ATOM 961 O O . GLY A 1 124 ? 10.966 -12.425 7.535 1.00 80.38 124 GLY A O 1
ATOM 962 N N . ALA A 1 125 ? 9.588 -11.809 9.201 1.00 77.69 125 ALA A N 1
ATOM 963 C CA . ALA A 1 125 ? 10.644 -11.656 10.202 1.00 77.69 125 ALA A CA 1
ATOM 964 C C . ALA A 1 125 ? 11.366 -12.985 10.486 1.00 77.69 125 ALA A C 1
ATOM 966 O O . ALA A 1 125 ? 12.593 -13.036 10.452 1.00 77.69 125 ALA A O 1
ATOM 967 N N . VAL A 1 126 ? 10.616 -14.071 10.691 1.00 84.00 126 VAL A N 1
ATOM 968 C CA . VAL A 1 126 ? 11.153 -15.425 10.909 1.00 84.00 126 VAL A CA 1
ATOM 969 C C . VAL A 1 126 ? 11.942 -15.926 9.701 1.00 84.00 126 VAL A C 1
ATOM 971 O O . VAL A 1 126 ? 13.025 -16.481 9.861 1.00 84.00 126 VAL A O 1
ATOM 974 N N . HIS A 1 127 ? 11.448 -15.696 8.485 1.00 79.88 127 HIS A N 1
ATOM 975 C CA . HIS A 1 127 ? 12.148 -16.083 7.263 1.00 79.88 127 HIS A CA 1
ATOM 976 C C . HIS A 1 127 ? 13.520 -15.405 7.143 1.00 79.88 127 HIS A C 1
ATOM 978 O O . HIS A 1 127 ? 14.475 -16.029 6.686 1.00 79.88 127 HIS A O 1
ATOM 984 N N . LEU A 1 128 ? 13.620 -14.138 7.555 1.00 72.19 128 LEU A N 1
ATOM 985 C CA . LEU A 1 128 ? 14.851 -13.356 7.451 1.00 72.19 128 LEU A CA 1
ATOM 986 C C . LEU A 1 128 ? 15.834 -13.607 8.597 1.00 72.19 128 LEU A C 1
ATOM 988 O O . LEU A 1 128 ? 17.040 -13.620 8.365 1.00 72.19 128 LEU A O 1
ATOM 992 N N . LEU A 1 129 ? 15.332 -13.769 9.822 1.00 73.31 129 LEU A N 1
ATOM 993 C CA . LEU A 1 129 ? 16.145 -13.763 11.044 1.00 73.31 129 LEU A CA 1
ATOM 994 C C . LEU A 1 129 ? 16.248 -15.136 11.721 1.00 73.31 129 LEU A C 1
ATOM 996 O O . LEU A 1 129 ? 17.011 -15.297 12.671 1.00 73.31 129 LEU A O 1
ATOM 1000 N N . GLY A 1 130 ? 15.501 -16.130 11.238 1.00 77.75 130 GLY A N 1
ATOM 1001 C CA . GLY A 1 130 ? 15.300 -17.407 11.917 1.00 77.75 130 GLY A CA 1
ATOM 1002 C C . GLY A 1 130 ? 14.182 -17.345 12.964 1.00 77.75 130 GLY A C 1
ATOM 1003 O O . GLY A 1 130 ? 13.720 -16.272 13.344 1.00 77.75 130 GLY A O 1
ATOM 1004 N N . GLU A 1 131 ? 13.737 -18.516 13.427 1.00 84.88 131 GLU A N 1
ATOM 1005 C CA . GLU A 1 131 ? 12.561 -18.678 14.303 1.00 84.88 131 GLU A CA 1
ATOM 1006 C C . GLU A 1 131 ? 12.639 -17.836 15.585 1.00 84.88 131 GLU A C 1
ATOM 1008 O O . GLU A 1 131 ? 11.720 -17.075 15.889 1.00 84.88 131 GLU A O 1
ATOM 1013 N N . GLU A 1 132 ? 13.748 -17.957 16.317 1.00 82.69 132 GLU A N 1
ATOM 1014 C CA . GLU A 1 132 ? 13.937 -17.335 17.629 1.00 82.69 132 GLU A CA 1
ATOM 1015 C C . GLU A 1 132 ? 14.051 -15.810 17.515 1.00 82.69 132 GLU A C 1
ATOM 1017 O O . GLU A 1 132 ? 13.192 -15.078 18.011 1.00 82.69 132 GLU A O 1
ATOM 1022 N N . VAL A 1 133 ? 15.064 -15.326 16.786 1.00 75.75 133 VAL A N 1
ATOM 1023 C CA . VAL A 1 133 ? 15.325 -13.887 16.620 1.00 75.75 133 VAL A CA 1
ATOM 1024 C C . VAL A 1 133 ? 14.186 -13.202 15.863 1.00 75.75 133 VAL A C 1
ATOM 1026 O O . VAL A 1 133 ? 13.793 -12.090 16.214 1.00 75.75 133 VAL A O 1
ATOM 1029 N N . GLY A 1 134 ? 13.613 -13.857 14.851 1.00 80.06 134 GLY A N 1
ATOM 1030 C CA . GLY A 1 134 ? 12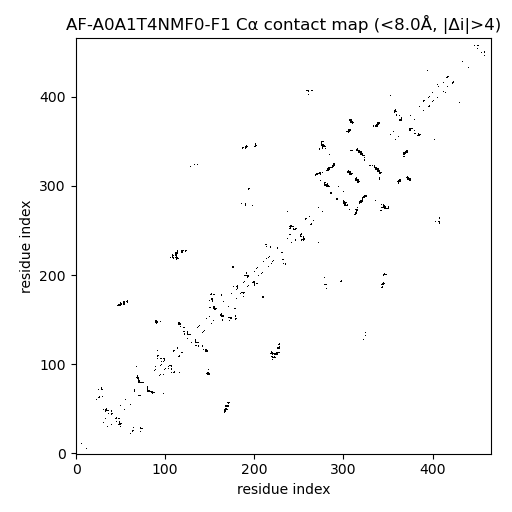.494 -13.322 14.079 1.00 80.06 134 GLY A CA 1
ATOM 1031 C C . GLY A 1 134 ? 11.221 -13.170 14.901 1.00 80.06 134 GLY A C 1
ATOM 1032 O O . GLY A 1 134 ? 10.571 -12.128 14.822 1.00 80.06 134 GLY A O 1
ATOM 1033 N N . THR A 1 135 ? 10.887 -14.158 15.737 1.00 85.19 135 THR A N 1
ATOM 1034 C CA . THR A 1 135 ? 9.728 -14.061 16.636 1.00 85.19 135 THR A CA 1
ATOM 1035 C C . THR A 1 135 ? 9.929 -12.976 17.689 1.00 85.19 135 THR A C 1
ATOM 1037 O O . THR A 1 135 ? 9.015 -12.183 17.911 1.00 85.19 135 THR A O 1
ATOM 1040 N N . GLN A 1 136 ? 11.115 -12.900 18.298 1.00 80.50 136 GLN A N 1
ATOM 1041 C CA . GLN A 1 136 ? 11.423 -11.871 19.291 1.00 80.50 136 GLN A CA 1
ATOM 1042 C C . GLN A 1 136 ? 11.356 -10.464 18.680 1.00 80.50 136 GLN A C 1
ATOM 1044 O O . GLN A 1 136 ? 10.626 -9.610 19.173 1.00 80.50 136 GLN A O 1
ATOM 1049 N N . THR A 1 137 ? 12.010 -10.257 17.532 1.00 73.62 137 THR A N 1
ATOM 1050 C CA . THR A 1 137 ? 11.972 -8.982 16.793 1.00 73.62 137 THR A CA 1
ATOM 1051 C C . THR A 1 137 ? 10.539 -8.580 16.455 1.00 73.62 137 THR A C 1
ATOM 1053 O O . THR A 1 137 ? 10.155 -7.418 16.602 1.00 73.62 137 THR A O 1
ATOM 1056 N N . TRP A 1 138 ? 9.725 -9.538 16.009 1.00 81.44 138 TRP A N 1
ATOM 1057 C CA . TRP A 1 138 ? 8.331 -9.266 15.705 1.00 81.44 138 TRP A CA 1
ATOM 1058 C C . TRP A 1 138 ? 7.548 -8.855 16.959 1.00 81.44 138 TRP A C 1
ATOM 1060 O O . TRP A 1 138 ? 6.821 -7.867 16.900 1.00 81.44 138 TRP A O 1
ATOM 1070 N N . ASN A 1 139 ? 7.739 -9.526 18.098 1.00 81.25 139 ASN A N 1
ATOM 1071 C CA . ASN A 1 139 ? 7.091 -9.153 19.360 1.00 81.25 139 ASN A CA 1
ATOM 1072 C C . ASN A 1 139 ? 7.488 -7.739 19.825 1.00 81.25 139 ASN A C 1
ATOM 1074 O O . ASN A 1 139 ? 6.621 -6.957 20.211 1.00 81.25 139 ASN A O 1
ATOM 1078 N N . ASP A 1 140 ? 8.773 -7.392 19.747 1.00 74.31 140 ASP A N 1
ATOM 1079 C CA . ASP A 1 140 ? 9.298 -6.130 20.287 1.00 74.31 140 ASP A CA 1
ATOM 1080 C C . ASP A 1 140 ? 8.964 -4.916 19.404 1.00 74.31 140 ASP A C 1
ATOM 1082 O O . ASP A 1 140 ? 8.708 -3.800 19.882 1.00 74.31 140 ASP A O 1
ATOM 1086 N N . TYR A 1 141 ? 8.947 -5.114 18.083 1.00 68.62 141 TYR A N 1
ATOM 1087 C CA . TYR A 1 141 ? 8.868 -4.011 17.126 1.00 68.62 141 TYR A CA 1
ATOM 1088 C C . TYR A 1 141 ? 7.616 -4.023 16.255 1.00 68.62 141 TYR A C 1
ATOM 1090 O O . TYR A 1 141 ? 7.117 -2.948 15.928 1.00 68.62 141 TYR A O 1
ATOM 1098 N N . CYS A 1 142 ? 7.081 -5.189 15.899 1.00 69.38 142 CYS A N 1
ATOM 1099 C CA . CYS A 1 142 ? 6.044 -5.310 14.870 1.00 69.38 142 CYS A CA 1
ATOM 1100 C C . CYS A 1 142 ? 4.648 -5.590 15.442 1.00 69.38 142 CYS A C 1
ATOM 1102 O O . CYS A 1 142 ? 3.664 -5.093 14.901 1.00 69.38 142 CYS A O 1
ATOM 1104 N N . ALA A 1 143 ? 4.549 -6.298 16.572 1.00 71.38 143 ALA A N 1
ATOM 1105 C CA . ALA A 1 143 ? 3.280 -6.653 17.214 1.00 71.38 143 ALA A CA 1
ATOM 1106 C C . ALA A 1 143 ? 2.458 -5.423 17.651 1.00 71.38 143 ALA A C 1
ATOM 1108 O O . ALA A 1 143 ? 1.254 -5.512 17.875 1.00 71.38 143 ALA A O 1
ATOM 1109 N N . ARG A 1 144 ? 3.089 -4.241 17.708 1.00 65.62 144 ARG A N 1
ATOM 1110 C CA . ARG A 1 144 ? 2.421 -2.954 17.957 1.00 65.62 144 ARG A CA 1
ATOM 1111 C C . ARG A 1 144 ? 1.474 -2.506 16.830 1.00 65.62 144 ARG A C 1
ATOM 1113 O O . ARG A 1 144 ? 0.691 -1.595 17.058 1.00 65.62 144 ARG A O 1
ATOM 1120 N N . CYS A 1 145 ? 1.566 -3.101 15.636 1.00 67.19 145 CYS A N 1
ATOM 1121 C CA . CYS A 1 145 ? 0.781 -2.739 14.447 1.00 67.19 145 CYS A CA 1
ATOM 1122 C C . CYS A 1 145 ? -0.388 -3.703 14.162 1.00 67.19 145 CYS A C 1
ATOM 1124 O O . CYS A 1 145 ? -0.867 -3.749 13.030 1.00 67.19 145 CYS A O 1
ATOM 1126 N N . HIS A 1 146 ? -0.822 -4.510 15.135 1.00 77.38 146 HIS A N 1
ATOM 1127 C CA . HIS A 1 146 ? -2.006 -5.359 14.968 1.00 77.38 146 HIS A CA 1
ATOM 1128 C C . HIS A 1 146 ? -3.246 -4.501 14.736 1.00 77.38 146 HIS A C 1
ATOM 1130 O O . HIS A 1 146 ? -3.518 -3.611 15.534 1.00 77.38 146 HIS A O 1
ATOM 1136 N N . ALA A 1 147 ? -3.973 -4.795 13.659 1.00 88.00 147 ALA A N 1
ATOM 1137 C CA . ALA A 1 147 ? -5.176 -4.072 13.290 1.00 88.00 147 ALA A CA 1
ATOM 1138 C C . ALA A 1 147 ? -6.420 -4.750 13.864 1.00 88.00 147 ALA A C 1
ATOM 1140 O O . ALA A 1 147 ? -6.543 -5.979 13.870 1.00 88.00 147 ALA A O 1
ATOM 1141 N N . ASP A 1 148 ? -7.366 -3.927 14.286 1.00 90.06 148 ASP A N 1
ATOM 1142 C CA . ASP A 1 148 ? -8.708 -4.332 14.651 1.00 90.06 148 ASP A CA 1
ATOM 1143 C C . ASP A 1 148 ? -9.780 -3.503 13.914 1.00 90.06 148 ASP A C 1
ATOM 1145 O O . ASP A 1 148 ? -9.463 -2.622 13.109 1.00 90.06 148 ASP A O 1
ATOM 1149 N N . CYS A 1 149 ? -11.067 -3.797 14.139 1.00 93.31 149 CYS A N 1
ATOM 1150 C CA . CYS A 1 149 ? -12.147 -3.103 13.424 1.00 93.31 149 CYS A CA 1
ATOM 1151 C C . CYS A 1 149 ? -12.111 -1.582 13.671 1.00 93.31 149 CYS A C 1
ATOM 1153 O O . CYS A 1 149 ? -12.402 -0.784 12.779 1.00 93.31 149 CYS A O 1
ATOM 1155 N N . SER A 1 150 ? -11.739 -1.170 14.881 1.00 91.50 150 SER A N 1
ATOM 1156 C CA . SER A 1 150 ? -11.678 0.228 15.300 1.00 91.50 150 SER A CA 1
ATOM 1157 C C . SER A 1 150 ? -10.424 0.934 14.784 1.00 91.50 150 SER A C 1
ATOM 1159 O O . SER A 1 150 ? -10.480 2.134 14.517 1.00 91.50 150 SER A O 1
ATOM 1161 N N . ASP A 1 151 ? -9.314 0.220 14.593 1.00 90.00 151 ASP A N 1
ATOM 1162 C CA . ASP A 1 151 ? -8.073 0.806 14.072 1.00 90.00 151 ASP A CA 1
ATOM 1163 C C . ASP A 1 151 ? -8.220 1.361 12.652 1.00 90.00 151 ASP A C 1
ATOM 1165 O O . ASP A 1 151 ? -7.527 2.313 12.287 1.00 90.00 151 ASP A O 1
ATOM 1169 N N . CYS A 1 152 ? -9.148 0.816 11.863 1.00 92.31 152 CYS A N 1
ATOM 1170 C CA . CYS A 1 152 ? -9.459 1.327 10.531 1.00 92.31 152 CYS A CA 1
ATOM 1171 C C . CYS A 1 152 ? -10.738 2.167 10.514 1.00 92.31 152 CYS A C 1
ATOM 1173 O O . CYS A 1 152 ? -10.725 3.274 9.975 1.00 92.31 152 CYS A O 1
ATOM 1175 N N . HIS A 1 153 ? -11.828 1.670 11.107 1.00 93.69 153 HIS A N 1
ATOM 1176 C CA . HIS A 1 153 ? -13.149 2.284 10.956 1.00 93.69 153 HIS A CA 1
ATOM 1177 C C . HIS A 1 153 ? -13.469 3.351 12.002 1.00 93.69 153 HIS A C 1
ATOM 1179 O O . HIS A 1 153 ? -14.363 4.157 11.766 1.00 93.69 153 HIS A O 1
ATOM 1185 N N . LEU A 1 154 ? -12.744 3.387 13.124 1.00 93.50 154 LEU A N 1
ATOM 1186 C CA . LEU A 1 154 ? -12.963 4.319 14.235 1.00 93.50 154 LEU A CA 1
ATOM 1187 C C . LEU A 1 154 ? -11.751 5.234 14.462 1.00 93.50 154 LEU A C 1
ATOM 1189 O O . LEU A 1 154 ? -11.491 5.665 15.584 1.00 93.50 154 LEU A O 1
ATOM 1193 N N . LYS A 1 155 ? -10.984 5.542 13.413 1.00 91.81 155 LYS A N 1
ATOM 1194 C CA . LYS A 1 155 ? -9.910 6.539 13.477 1.00 91.81 155 LYS A CA 1
ATOM 1195 C C . LYS A 1 155 ? -10.228 7.763 12.630 1.00 91.81 155 LYS A C 1
ATOM 1197 O O . LYS A 1 155 ? -10.622 7.642 11.470 1.00 91.81 155 LYS A O 1
ATOM 1202 N N . GLU A 1 156 ? -9.978 8.938 13.195 1.00 91.06 156 GLU A N 1
ATOM 1203 C CA . GLU A 1 156 ? -10.076 10.228 12.510 1.00 91.06 156 GLU A CA 1
ATOM 1204 C C . GLU A 1 156 ? -8.878 11.122 12.839 1.00 91.06 156 GLU A C 1
ATOM 1206 O O . GLU A 1 156 ? -8.105 10.818 13.745 1.00 91.06 156 GLU A O 1
ATOM 1211 N N . LYS A 1 157 ? -8.693 12.202 12.074 1.00 90.38 157 LYS A N 1
ATOM 1212 C CA . LYS A 1 157 ? -7.636 13.177 12.354 1.00 90.38 157 LYS A CA 1
ATOM 1213 C C . LYS A 1 157 ? -8.058 14.097 13.494 1.00 90.38 157 LYS A C 1
ATOM 1215 O O . LYS A 1 157 ? -9.148 14.665 13.438 1.00 90.38 157 LYS A O 1
ATOM 1220 N N . ASP A 1 158 ? -7.188 14.263 14.483 1.00 88.50 158 ASP A N 1
ATOM 1221 C CA . ASP A 1 158 ? -7.313 15.326 15.479 1.00 88.50 158 ASP A CA 1
ATOM 1222 C C . ASP A 1 158 ? -6.995 16.710 14.874 1.00 88.50 158 ASP A C 1
ATOM 1224 O O . ASP A 1 158 ? -6.635 16.842 13.700 1.00 88.50 158 ASP A O 1
ATOM 1228 N N . ASP A 1 159 ? -7.106 17.763 15.687 1.00 87.75 159 ASP A N 1
ATOM 1229 C CA . ASP A 1 159 ? -6.803 19.142 15.276 1.00 87.75 159 ASP A CA 1
ATOM 1230 C C . ASP A 1 159 ? -5.323 19.348 14.887 1.00 87.75 159 ASP A C 1
ATOM 1232 O O . ASP A 1 159 ? -4.974 20.352 14.266 1.00 87.75 159 ASP A O 1
ATOM 1236 N N . GLN A 1 160 ? -4.438 18.420 15.262 1.00 87.50 160 GLN A N 1
ATOM 1237 C CA . GLN A 1 160 ? -3.022 18.408 14.891 1.00 87.50 160 GLN A CA 1
ATOM 1238 C C . GLN A 1 160 ? -2.756 17.553 13.639 1.00 87.50 160 GLN A C 1
ATOM 1240 O O . GLN A 1 160 ? -1.626 17.515 13.153 1.00 87.50 160 GLN A O 1
ATOM 1245 N N . GLY A 1 161 ? -3.783 16.902 13.087 1.00 85.12 161 GLY A N 1
ATOM 1246 C CA . GLY A 1 161 ? -3.695 16.043 11.913 1.00 85.12 161 GLY A CA 1
ATOM 1247 C C . GLY A 1 161 ? -3.267 14.602 12.201 1.00 85.12 161 GLY A C 1
ATOM 1248 O O . GLY A 1 161 ? -3.106 13.840 11.245 1.00 85.12 161 GLY A O 1
ATOM 1249 N N . ASN A 1 162 ? -3.100 14.207 13.468 1.00 86.38 162 ASN A N 1
ATOM 1250 C CA . ASN A 1 162 ? -2.747 12.837 13.839 1.00 86.38 162 ASN A CA 1
ATOM 1251 C C . ASN A 1 162 ? -3.980 11.941 13.798 1.00 86.38 162 ASN A C 1
ATOM 1253 O O . ASN A 1 162 ? -5.061 12.346 14.223 1.00 86.38 162 ASN A O 1
ATOM 1257 N N . MET A 1 163 ? -3.812 10.701 13.344 1.00 89.19 163 MET A N 1
ATOM 1258 C CA . MET A 1 163 ? -4.880 9.711 13.426 1.00 89.19 163 MET A CA 1
ATOM 1259 C C . MET A 1 163 ? -5.062 9.272 14.882 1.00 89.19 163 MET A C 1
ATOM 1261 O O . MET A 1 163 ? -4.150 8.732 15.506 1.00 89.19 163 MET A O 1
ATOM 1265 N N . VAL A 1 164 ? -6.258 9.478 15.420 1.00 89.81 164 VAL A N 1
ATOM 1266 C CA . VAL A 1 164 ? -6.633 9.099 16.783 1.00 89.81 164 VAL A CA 1
ATOM 1267 C C . VAL A 1 164 ? -7.923 8.294 16.761 1.00 89.81 164 VAL A C 1
ATOM 1269 O O . VAL A 1 164 ? -8.773 8.478 15.890 1.00 89.81 164 VAL A O 1
ATOM 1272 N N . THR A 1 165 ? -8.086 7.389 17.726 1.00 90.44 165 THR A N 1
ATOM 1273 C CA . THR A 1 165 ? -9.356 6.678 17.892 1.00 90.44 165 THR A CA 1
ATOM 1274 C C . THR A 1 165 ? -10.450 7.669 18.287 1.00 90.44 165 THR A C 1
ATOM 1276 O O . THR A 1 165 ? -10.348 8.344 19.312 1.00 90.44 165 THR A O 1
ATOM 1279 N N . ALA A 1 166 ? -11.515 7.721 17.494 1.00 90.75 166 ALA A N 1
ATOM 1280 C CA . ALA A 1 166 ? -12.626 8.660 17.596 1.00 90.75 166 ALA A CA 1
ATOM 1281 C C . ALA A 1 166 ? -13.627 8.266 18.703 1.00 90.75 166 ALA A C 1
ATOM 1283 O O . ALA A 1 166 ? -14.828 8.134 18.460 1.00 90.75 166 ALA A O 1
ATOM 1284 N N . VAL A 1 167 ? -13.140 8.023 19.928 1.00 91.12 167 VAL A N 1
ATOM 1285 C CA . VAL A 1 167 ? -13.967 7.545 21.057 1.00 91.12 167 VAL A CA 1
ATOM 1286 C C . VAL A 1 167 ? -15.086 8.534 21.389 1.00 91.12 167 VAL A C 1
ATOM 1288 O O . VAL A 1 167 ? -16.197 8.132 21.723 1.00 91.12 167 VAL A O 1
ATOM 1291 N N . ASP A 1 168 ? -14.842 9.835 21.242 1.00 91.19 168 ASP A N 1
ATOM 1292 C CA . ASP A 1 168 ? -15.842 10.852 21.557 1.00 91.19 168 ASP A CA 1
ATOM 1293 C C . ASP A 1 168 ? -17.053 10.824 20.615 1.00 91.19 168 ASP A C 1
ATOM 1295 O O . ASP A 1 168 ? -18.151 11.218 21.007 1.00 91.19 168 ASP A O 1
ATOM 1299 N N . SER A 1 169 ? -16.868 10.377 19.376 1.00 89.31 169 SER A N 1
ATOM 1300 C CA . SER A 1 169 ? -17.892 10.407 18.343 1.00 89.31 169 SER A CA 1
ATOM 1301 C C . SER A 1 169 ? -18.437 9.031 17.995 1.00 89.31 169 SER A C 1
ATOM 1303 O O . SER A 1 169 ? -19.567 8.969 17.518 1.00 89.31 169 SER A O 1
ATOM 1305 N N . HIS A 1 170 ? -17.677 7.955 18.243 1.00 92.44 170 HIS A N 1
ATOM 1306 C CA . HIS A 1 170 ? -18.020 6.589 17.826 1.00 92.44 170 HIS A CA 1
ATOM 1307 C C . HIS A 1 170 ? -18.435 6.526 16.346 1.00 92.44 170 HIS A C 1
ATOM 1309 O O . HIS A 1 170 ? -19.377 5.840 15.965 1.00 92.44 170 HIS A O 1
ATOM 1315 N N . ASN A 1 171 ? -17.745 7.314 15.525 1.00 89.56 171 ASN A N 1
ATOM 1316 C CA . ASN A 1 171 ? -18.086 7.552 14.135 1.00 89.56 171 ASN A CA 1
ATOM 1317 C C . ASN A 1 171 ? -17.429 6.503 13.239 1.00 89.56 171 ASN A C 1
ATOM 1319 O O . ASN A 1 171 ? -16.309 6.706 12.763 1.00 89.56 171 ASN A O 1
ATOM 1323 N N . PHE A 1 172 ? -18.118 5.384 13.036 1.00 91.81 172 PHE A N 1
ATOM 1324 C CA . PHE A 1 172 ? -17.626 4.289 12.214 1.00 91.81 172 PHE A CA 1
ATOM 1325 C C . PHE A 1 172 ? -17.779 4.635 10.733 1.00 91.81 172 PHE A C 1
ATOM 1327 O O . PHE A 1 172 ? -18.882 4.850 10.229 1.00 91.81 172 PHE A O 1
ATOM 1334 N N . LYS A 1 173 ? -16.657 4.692 10.013 1.00 90.62 173 LYS A N 1
ATOM 1335 C CA . LYS A 1 173 ? -16.612 5.128 8.612 1.00 90.62 173 LYS A CA 1
ATOM 1336 C C . LYS A 1 173 ? -15.808 4.189 7.733 1.00 90.62 173 LYS A C 1
ATOM 1338 O O . LYS A 1 173 ? -15.003 3.391 8.205 1.00 90.62 173 LYS A O 1
ATOM 1343 N N . GLN A 1 174 ? -16.011 4.325 6.426 1.00 91.06 174 GLN A N 1
ATOM 1344 C CA . GLN A 1 174 ? -15.101 3.738 5.450 1.00 91.06 174 GLN A CA 1
ATOM 1345 C C . GLN A 1 174 ? -13.698 4.347 5.623 1.00 91.06 174 GLN A C 1
ATOM 1347 O O . GLN A 1 174 ? -13.599 5.575 5.738 1.00 91.06 174 GLN A O 1
ATOM 1352 N N . PRO A 1 175 ? -12.632 3.527 5.678 1.00 92.06 175 PRO A N 1
ATOM 1353 C CA . PRO A 1 175 ? -11.275 4.024 5.843 1.00 92.06 175 PRO A CA 1
ATOM 1354 C C . PRO A 1 175 ? -10.841 4.851 4.631 1.00 92.06 175 PRO A C 1
ATOM 1356 O O . PRO A 1 175 ? -11.166 4.530 3.491 1.00 92.06 175 PRO A O 1
ATOM 1359 N N . THR A 1 176 ? -10.060 5.895 4.887 1.00 92.56 176 THR A N 1
ATOM 1360 C CA . THR A 1 176 ? -9.367 6.673 3.850 1.00 92.56 176 THR A CA 1
ATOM 1361 C C . THR A 1 176 ? -7.900 6.265 3.787 1.00 92.56 176 THR A C 1
ATOM 1363 O O . THR A 1 176 ? -7.387 5.599 4.689 1.00 92.56 176 THR A O 1
ATOM 1366 N N . THR A 1 177 ? -7.168 6.752 2.788 1.00 93.25 177 THR A N 1
ATOM 1367 C CA . THR A 1 177 ? -5.716 6.569 2.662 1.00 93.25 177 THR A CA 1
ATOM 1368 C C . THR A 1 177 ? -4.976 6.960 3.937 1.00 93.25 177 THR A C 1
ATOM 1370 O O . THR A 1 177 ? -4.015 6.292 4.310 1.00 93.25 177 THR A O 1
ATOM 1373 N N . SER A 1 178 ? -5.449 7.972 4.676 1.00 90.94 178 SER A N 1
ATOM 1374 C CA . SER A 1 178 ? -4.820 8.369 5.945 1.00 90.94 178 SER A CA 1
ATOM 1375 C C . SER A 1 178 ? -4.889 7.272 7.014 1.00 90.94 178 SER A C 1
ATOM 1377 O O . SER A 1 178 ? -3.918 7.083 7.742 1.00 90.94 178 SER A O 1
ATOM 1379 N N . ASN A 1 179 ? -5.988 6.513 7.077 1.00 91.75 179 ASN A N 1
ATOM 1380 C CA . ASN A 1 179 ? -6.127 5.379 7.994 1.00 91.75 179 ASN A CA 1
ATOM 1381 C C . ASN A 1 179 ? -5.102 4.283 7.667 1.00 91.75 179 ASN A C 1
ATOM 1383 O O . ASN A 1 179 ? -4.515 3.695 8.569 1.00 91.75 179 ASN A O 1
ATOM 1387 N N . CYS A 1 180 ? -4.840 4.042 6.379 1.00 91.44 180 CYS A N 1
ATOM 1388 C CA . CYS A 1 180 ? -3.847 3.065 5.940 1.00 91.44 180 CYS A CA 1
ATOM 1389 C C . CYS A 1 180 ? -2.415 3.544 6.224 1.00 91.44 180 CYS A C 1
ATOM 1391 O O . CYS A 1 180 ? -1.598 2.776 6.731 1.00 91.44 180 CYS A O 1
ATOM 1393 N N . VAL A 1 181 ? -2.101 4.807 5.902 1.00 88.12 181 VAL A N 1
ATOM 1394 C CA . VAL A 1 181 ? -0.759 5.412 6.041 1.00 88.12 181 VAL A CA 1
ATOM 1395 C C . VAL A 1 181 ? -0.281 5.421 7.495 1.00 88.12 181 VAL A C 1
ATOM 1397 O O . VAL A 1 181 ? 0.920 5.289 7.723 1.00 88.12 181 VAL A O 1
ATOM 1400 N N . ASP A 1 182 ? -1.201 5.508 8.461 1.00 85.94 182 ASP A N 1
ATOM 1401 C CA . ASP A 1 182 ? -0.898 5.474 9.899 1.00 85.94 182 ASP A CA 1
ATOM 1402 C C . ASP A 1 182 ? -0.052 4.249 10.297 1.00 85.94 182 ASP A C 1
ATOM 1404 O O . ASP A 1 182 ? 0.847 4.346 11.129 1.00 85.94 182 ASP A O 1
ATOM 1408 N N . CYS A 1 183 ? -0.275 3.101 9.645 1.00 84.88 183 CYS A N 1
ATOM 1409 C CA . CYS A 1 183 ? 0.526 1.885 9.839 1.00 84.88 183 CYS A CA 1
ATOM 1410 C C . CYS A 1 183 ? 1.408 1.545 8.626 1.00 84.88 183 CYS A C 1
ATOM 1412 O O . CYS A 1 183 ? 2.554 1.125 8.782 1.00 84.88 183 CYS A O 1
ATOM 1414 N N . HIS A 1 184 ? 0.924 1.759 7.401 1.00 85.31 184 HIS A N 1
ATOM 1415 C CA . HIS A 1 184 ? 1.641 1.459 6.157 1.00 85.31 184 HIS A CA 1
ATOM 1416 C C . HIS A 1 184 ? 2.539 2.611 5.691 1.00 85.31 184 HIS A C 1
ATOM 1418 O O . HIS A 1 184 ? 2.719 2.799 4.489 1.00 85.31 184 HIS A O 1
ATOM 1424 N N . SER A 1 185 ? 3.130 3.363 6.620 1.00 78.56 185 SER A N 1
ATOM 1425 C CA . SER A 1 185 ? 3.837 4.629 6.381 1.00 78.56 185 SER A CA 1
ATOM 1426 C C . SER A 1 185 ? 4.807 4.596 5.196 1.00 78.56 185 SER A C 1
ATOM 1428 O O . SER A 1 185 ? 4.743 5.463 4.333 1.00 78.56 185 SER A O 1
ATOM 1430 N N . GLN A 1 186 ? 5.640 3.557 5.058 1.00 74.44 186 GLN A N 1
ATOM 1431 C CA . GLN A 1 186 ? 6.577 3.463 3.931 1.00 74.44 186 GLN A CA 1
ATOM 1432 C C . GLN A 1 186 ? 5.864 3.432 2.567 1.00 74.44 186 GLN A C 1
ATOM 1434 O O . GLN A 1 186 ? 6.268 4.113 1.622 1.00 74.44 186 GLN A O 1
ATOM 1439 N N . THR A 1 187 ? 4.842 2.590 2.438 1.00 82.12 187 THR A N 1
ATOM 1440 C CA . THR A 1 187 ? 4.054 2.494 1.204 1.00 82.12 187 THR A CA 1
ATOM 1441 C C . THR A 1 187 ? 3.225 3.761 1.023 1.00 82.12 187 THR A C 1
ATOM 1443 O O . THR A 1 187 ? 3.222 4.346 -0.059 1.00 82.12 187 THR A O 1
ATOM 1446 N N . GLY A 1 188 ? 2.616 4.217 2.115 1.00 86.06 188 GLY A N 1
ATOM 1447 C CA . GLY A 1 188 ? 1.802 5.411 2.218 1.00 86.06 188 GLY A CA 1
ATOM 1448 C C . GLY A 1 188 ? 2.515 6.655 1.711 1.00 86.06 188 GLY A C 1
ATOM 1449 O O . GLY A 1 188 ? 2.021 7.270 0.781 1.00 86.06 188 GLY A O 1
ATOM 1450 N N . PHE A 1 189 ? 3.705 6.981 2.219 1.00 83.81 189 PHE A N 1
ATOM 1451 C CA . PHE A 1 189 ? 4.463 8.163 1.790 1.00 83.81 189 PHE A CA 1
ATOM 1452 C C . PHE A 1 189 ? 4.880 8.105 0.322 1.00 83.81 189 PHE A C 1
ATOM 1454 O O . PHE A 1 189 ? 4.880 9.127 -0.351 1.00 83.81 189 PHE A O 1
ATOM 1461 N N . SER A 1 190 ? 5.178 6.916 -0.218 1.00 86.25 190 SER A N 1
ATOM 1462 C CA . SER A 1 190 ? 5.403 6.800 -1.666 1.00 86.25 190 SER A CA 1
ATOM 1463 C C . SER A 1 190 ? 4.128 7.033 -2.482 1.00 86.25 190 SER A C 1
ATOM 1465 O O . SER A 1 190 ? 4.212 7.434 -3.634 1.00 86.25 190 SER A O 1
ATOM 1467 N N . TYR A 1 191 ? 2.952 6.803 -1.899 1.00 92.62 191 TYR A N 1
ATOM 1468 C CA . TYR A 1 191 ? 1.673 7.025 -2.559 1.00 92.62 191 TYR A CA 1
ATOM 1469 C C . TYR A 1 191 ? 1.204 8.483 -2.445 1.00 92.62 191 TYR A C 1
ATOM 1471 O O . TYR A 1 191 ? 0.944 9.108 -3.467 1.00 92.62 191 TYR A O 1
ATOM 1479 N N . VAL A 1 192 ? 1.168 9.038 -1.228 1.00 91.44 192 VAL A N 1
ATOM 1480 C CA . VAL A 1 192 ? 0.650 10.390 -0.926 1.00 91.44 192 VAL A CA 1
ATOM 1481 C C . VAL A 1 192 ? 1.695 11.503 -1.024 1.00 91.44 192 VAL A C 1
ATOM 1483 O O . VAL A 1 192 ? 1.379 12.662 -0.771 1.00 91.44 192 VAL A O 1
ATOM 1486 N N . GLY A 1 193 ? 2.938 11.172 -1.374 1.00 88.19 193 GLY A N 1
ATOM 1487 C CA . GLY A 1 193 ? 4.034 12.137 -1.440 1.00 88.19 193 GLY A CA 1
ATOM 1488 C C . GLY A 1 193 ? 4.669 12.432 -0.080 1.00 88.19 193 GLY A C 1
ATOM 1489 O O . GLY A 1 193 ? 4.167 12.040 0.978 1.00 88.19 193 GLY A O 1
ATOM 1490 N N . TRP A 1 194 ? 5.809 13.126 -0.113 1.00 80.50 194 TRP A N 1
ATOM 1491 C CA . TRP A 1 194 ? 6.511 13.568 1.089 1.00 80.50 194 TRP A CA 1
ATOM 1492 C C . TRP A 1 194 ? 7.273 14.882 0.872 1.00 80.50 194 TRP A C 1
ATOM 1494 O O . TRP A 1 194 ? 8.219 14.957 0.089 1.00 80.50 194 TRP A O 1
ATOM 1504 N N . GLY A 1 195 ? 6.918 15.913 1.643 1.00 78.44 195 GLY A N 1
ATOM 1505 C CA . GLY A 1 195 ? 7.538 17.235 1.519 1.00 78.44 195 GLY A CA 1
ATOM 1506 C C . GLY A 1 195 ? 7.319 17.864 0.137 1.00 78.44 195 GLY A C 1
ATOM 1507 O O . GLY A 1 195 ? 6.407 17.487 -0.592 1.00 78.44 195 GLY A O 1
ATOM 1508 N N . GLU A 1 196 ? 8.151 18.845 -0.214 1.00 77.19 196 GLU A N 1
ATOM 1509 C CA . GLU A 1 196 ? 8.102 19.499 -1.533 1.00 77.19 196 GLU A CA 1
ATOM 1510 C C . GLU A 1 196 ? 8.897 18.738 -2.607 1.00 77.19 196 GLU A C 1
ATOM 1512 O O . GLU A 1 196 ? 8.655 18.915 -3.798 1.00 77.19 196 GLU A O 1
ATOM 1517 N N . GLU A 1 197 ? 9.846 17.898 -2.188 1.00 76.50 197 GLU A N 1
ATOM 1518 C CA . GLU A 1 197 ? 10.787 17.207 -3.076 1.00 76.50 197 GLU A CA 1
ATOM 1519 C C . GLU A 1 197 ? 10.190 15.939 -3.697 1.00 76.50 197 GLU A C 1
ATOM 1521 O O . GLU A 1 197 ? 10.470 15.632 -4.855 1.00 76.50 197 GLU A O 1
ATOM 1526 N N . TYR A 1 198 ? 9.331 15.226 -2.961 1.00 84.94 198 TYR A N 1
ATOM 1527 C CA . TYR A 1 198 ? 8.823 13.928 -3.388 1.00 84.94 198 TYR A CA 1
ATOM 1528 C C . TYR A 1 198 ? 7.337 13.994 -3.739 1.00 84.94 198 TYR A C 1
ATOM 1530 O O . TYR A 1 198 ? 6.485 14.025 -2.841 1.00 84.94 198 TYR A O 1
ATOM 1538 N N . PRO A 1 199 ? 6.996 13.999 -5.040 1.00 88.31 199 PRO A N 1
ATOM 1539 C CA . PRO A 1 199 ? 5.620 14.157 -5.475 1.00 88.31 199 PRO A CA 1
ATOM 1540 C C . PRO A 1 199 ? 4.776 12.942 -5.095 1.00 88.31 199 PRO A C 1
ATOM 1542 O O . PRO A 1 199 ? 5.246 11.805 -5.087 1.00 88.31 199 PRO A O 1
ATOM 1545 N N . GLU A 1 200 ? 3.493 13.179 -4.848 1.00 91.88 200 GLU A N 1
ATOM 1546 C CA . GLU A 1 200 ? 2.525 12.095 -4.725 1.00 91.88 200 GLU A CA 1
ATOM 1547 C C . GLU A 1 200 ? 2.325 11.355 -6.063 1.00 91.88 200 GLU A C 1
ATOM 1549 O O . GLU A 1 200 ? 2.524 11.901 -7.160 1.00 91.88 200 GLU A O 1
ATOM 1554 N N . SER A 1 201 ? 1.911 10.098 -5.944 1.00 94.69 201 SER A N 1
ATOM 1555 C CA . SER A 1 201 ? 1.583 9.193 -7.041 1.00 94.69 201 SER A CA 1
ATOM 1556 C C . SER A 1 201 ? 0.481 9.769 -7.923 1.00 94.69 201 SER A C 1
ATOM 1558 O O . SER A 1 201 ? -0.470 10.359 -7.416 1.00 94.69 201 SER A O 1
ATOM 1560 N N . VAL A 1 202 ? 0.532 9.550 -9.239 1.00 94.62 202 VAL A N 1
ATOM 1561 C CA . VAL A 1 202 ? -0.529 10.025 -10.151 1.00 94.62 202 VAL A CA 1
ATOM 1562 C C . VAL A 1 202 ? -1.915 9.471 -9.817 1.00 94.62 202 VAL A C 1
ATOM 1564 O O . VAL A 1 202 ? -2.912 10.138 -10.077 1.00 94.62 202 VAL A O 1
ATOM 1567 N N . HIS A 1 203 ? -1.984 8.294 -9.191 1.00 94.88 203 HIS A N 1
ATOM 1568 C CA . HIS A 1 203 ? -3.237 7.725 -8.696 1.00 94.88 203 HIS A CA 1
ATOM 1569 C C . HIS A 1 203 ? -3.761 8.487 -7.467 1.00 94.88 203 HIS A C 1
ATOM 1571 O O . HIS A 1 203 ? -4.939 8.834 -7.432 1.00 94.88 203 HIS A O 1
ATOM 1577 N N . SER A 1 204 ? -2.879 8.845 -6.525 1.00 95.12 204 SER A N 1
ATOM 1578 C CA . SER A 1 204 ? -3.213 9.717 -5.387 1.00 95.12 204 SER A CA 1
ATOM 1579 C C . SER A 1 204 ? -3.671 11.100 -5.866 1.00 95.12 204 SER A C 1
ATOM 1581 O O . SER A 1 204 ? -4.738 11.558 -5.470 1.00 95.12 204 SER A O 1
ATOM 1583 N N . LYS A 1 205 ? -2.962 11.704 -6.837 1.00 93.50 205 LYS A N 1
ATOM 1584 C CA . LYS A 1 205 ? -3.350 12.988 -7.470 1.00 93.50 205 LYS A CA 1
ATOM 1585 C C . LYS A 1 205 ? -4.736 12.943 -8.099 1.00 93.50 205 LYS A C 1
ATOM 1587 O O . LYS A 1 205 ? -5.448 13.943 -8.108 1.00 93.50 205 LYS A O 1
ATOM 1592 N N . ALA A 1 206 ? -5.100 11.796 -8.672 1.00 92.81 206 ALA A N 1
ATOM 1593 C CA . ALA A 1 206 ? -6.415 11.569 -9.261 1.00 92.81 206 ALA A CA 1
ATOM 1594 C C . ALA A 1 206 ? -7.513 11.332 -8.204 1.00 92.81 206 ALA A C 1
ATOM 1596 O O . ALA A 1 206 ? -8.692 11.267 -8.555 1.00 92.81 206 ALA A O 1
ATOM 1597 N N . GLY A 1 207 ? -7.139 11.229 -6.927 1.00 93.31 207 GLY A N 1
ATOM 1598 C CA . GLY A 1 207 ? -8.033 11.019 -5.797 1.00 93.31 207 GLY A CA 1
ATOM 1599 C C . GLY A 1 207 ? -8.382 9.557 -5.545 1.00 93.31 207 GLY A C 1
ATOM 1600 O O . GLY A 1 207 ? -9.425 9.316 -4.947 1.00 93.31 207 GLY A O 1
ATOM 1601 N N . LEU A 1 208 ? -7.592 8.592 -6.035 1.00 94.69 208 LEU A N 1
ATOM 1602 C CA . LEU A 1 208 ? -7.775 7.184 -5.671 1.00 94.69 208 LEU A CA 1
ATOM 1603 C C . LEU A 1 208 ? -7.319 6.963 -4.231 1.00 94.69 208 LEU A C 1
ATOM 1605 O O . LEU A 1 208 ? -6.194 7.303 -3.857 1.00 94.69 208 LEU A O 1
ATOM 1609 N N . GLU A 1 209 ? -8.171 6.314 -3.459 1.00 94.62 209 GLU A N 1
ATOM 1610 C CA . GLU A 1 209 ? -7.874 5.804 -2.135 1.00 94.62 209 GLU A CA 1
ATOM 1611 C C . GLU A 1 209 ? -7.225 4.414 -2.226 1.00 94.62 209 GLU A C 1
ATOM 1613 O O . GLU A 1 209 ? -7.357 3.700 -3.221 1.00 94.62 209 GLU A O 1
ATOM 1618 N N . CYS A 1 210 ? -6.542 3.976 -1.162 1.00 94.19 210 CYS A N 1
ATOM 1619 C CA . CYS A 1 210 ? -5.929 2.640 -1.115 1.00 94.19 210 CYS A CA 1
ATOM 1620 C C . CYS A 1 210 ? -6.918 1.523 -1.491 1.00 94.19 210 CYS A C 1
ATOM 1622 O O . CYS A 1 210 ? -6.546 0.585 -2.195 1.00 94.19 210 CYS A O 1
ATOM 1624 N N . VAL A 1 211 ? -8.166 1.645 -1.027 1.00 94.19 211 VAL A N 1
ATOM 1625 C CA . VAL A 1 211 ? -9.231 0.645 -1.196 1.00 94.19 211 VAL A CA 1
ATOM 1626 C C . VAL A 1 211 ? -9.807 0.580 -2.612 1.00 94.19 211 VAL A C 1
ATOM 1628 O O . VAL A 1 211 ? -10.460 -0.403 -2.950 1.00 94.19 211 VAL A O 1
ATOM 1631 N N . ASP A 1 212 ? -9.528 1.572 -3.465 1.00 93.88 212 ASP A N 1
ATOM 1632 C CA . ASP A 1 212 ? -9.919 1.528 -4.881 1.00 93.88 212 ASP A CA 1
ATOM 1633 C C . ASP A 1 212 ? -9.087 0.511 -5.675 1.00 93.88 212 ASP A C 1
ATOM 1635 O O . ASP A 1 212 ? -9.528 0.008 -6.711 1.00 93.88 212 ASP A O 1
ATOM 1639 N N . CYS A 1 213 ? -7.888 0.197 -5.175 1.00 93.25 213 CYS A N 1
ATOM 1640 C CA . CYS A 1 213 ? -7.045 -0.885 -5.674 1.00 93.25 213 CYS A CA 1
ATOM 1641 C C . CYS A 1 213 ? -7.127 -2.110 -4.757 1.00 93.25 213 CYS A C 1
ATOM 1643 O O . CYS A 1 213 ? -7.293 -3.222 -5.234 1.00 93.25 213 CYS A O 1
ATOM 1645 N N . HIS A 1 214 ? -7.009 -1.917 -3.444 1.00 94.25 214 HIS A N 1
ATOM 1646 C CA . HIS A 1 214 ? -6.970 -2.983 -2.448 1.00 94.25 214 HIS A CA 1
ATOM 1647 C C . HIS A 1 214 ? -8.364 -3.282 -1.875 1.00 94.25 214 HIS A C 1
ATOM 1649 O O . HIS A 1 214 ? -8.790 -2.668 -0.897 1.00 94.25 214 HIS A O 1
ATOM 1655 N N . GLY A 1 215 ? -9.064 -4.236 -2.492 1.00 92.75 215 GLY A N 1
ATOM 1656 C CA . GLY A 1 215 ? -10.465 -4.543 -2.193 1.00 92.75 215 GLY A CA 1
ATOM 1657 C C . GLY A 1 215 ? -10.744 -5.236 -0.851 1.00 92.75 215 GLY A C 1
ATOM 1658 O O . GLY A 1 215 ? -9.849 -5.568 -0.071 1.00 92.75 215 GLY A O 1
ATOM 1659 N N . GLU A 1 216 ? -12.034 -5.489 -0.608 1.00 92.75 216 GLU A N 1
ATOM 1660 C CA . GLU A 1 216 ? -12.570 -6.011 0.657 1.00 92.75 216 GLU A CA 1
ATOM 1661 C C . GLU A 1 216 ? -11.917 -7.326 1.100 1.00 92.75 216 GLU A C 1
ATOM 1663 O O . GLU A 1 216 ? -11.540 -7.452 2.260 1.00 92.75 216 GLU A O 1
ATOM 1668 N N . GLU A 1 217 ? -11.744 -8.290 0.196 1.00 93.69 217 GLU A N 1
ATOM 1669 C CA . GLU A 1 217 ? -11.156 -9.599 0.516 1.00 93.69 217 GLU A CA 1
ATOM 1670 C C . GLU A 1 217 ? -9.683 -9.485 0.929 1.00 93.69 217 GLU A C 1
ATOM 1672 O O . GLU A 1 217 ? -9.227 -10.196 1.820 1.00 93.69 217 GLU A O 1
ATOM 1677 N N . GLN A 1 218 ? -8.937 -8.526 0.374 1.00 94.00 218 GLN A N 1
ATOM 1678 C CA . GLN A 1 218 ? -7.551 -8.298 0.784 1.00 94.00 218 GLN A CA 1
ATOM 1679 C C . GLN A 1 218 ? -7.457 -7.651 2.174 1.00 94.00 218 GLN A C 1
ATOM 1681 O O . GLN A 1 218 ? -6.508 -7.904 2.921 1.00 94.00 218 GLN A O 1
ATOM 1686 N N . MET A 1 219 ? -8.422 -6.794 2.524 1.00 93.38 219 MET A N 1
ATOM 1687 C CA . MET A 1 219 ? -8.443 -6.094 3.811 1.00 93.38 219 MET A CA 1
ATOM 1688 C C . MET A 1 219 ? -9.022 -6.979 4.918 1.00 93.38 219 MET A C 1
ATOM 1690 O O . MET A 1 219 ? -8.375 -7.177 5.948 1.00 93.38 219 MET A O 1
ATOM 1694 N N . HIS A 1 220 ? -10.210 -7.541 4.682 1.00 94.00 220 HIS A N 1
ATOM 1695 C CA . HIS A 1 220 ? -10.979 -8.343 5.630 1.00 94.00 220 HIS A CA 1
ATOM 1696 C C . HIS A 1 220 ? -10.711 -9.852 5.540 1.00 94.00 220 HIS A C 1
ATOM 1698 O O . HIS A 1 220 ? -11.228 -10.602 6.357 1.00 94.00 220 HIS A O 1
ATOM 1704 N N . GLY A 1 221 ? -9.897 -10.315 4.591 1.00 94.06 221 GLY A N 1
ATOM 1705 C CA . GLY A 1 221 ? -9.681 -11.740 4.321 1.00 94.06 221 GLY A CA 1
ATOM 1706 C C . GLY A 1 221 ? -10.757 -12.327 3.409 1.00 94.06 221 GLY A C 1
ATOM 1707 O O . GLY A 1 221 ? -11.874 -11.831 3.343 1.00 94.06 221 GLY A O 1
ATOM 1708 N N . ASP A 1 222 ? -10.442 -13.416 2.729 1.00 94.69 222 ASP A N 1
ATOM 1709 C CA . ASP A 1 222 ? -11.344 -14.183 1.855 1.00 94.69 222 ASP A CA 1
ATOM 1710 C C . ASP A 1 222 ? -11.936 -15.423 2.561 1.00 94.69 222 ASP A C 1
ATOM 1712 O O . ASP A 1 222 ? -12.758 -16.148 2.007 1.00 94.69 222 ASP A O 1
ATOM 1716 N N . GLY A 1 223 ? -11.554 -15.644 3.824 1.00 93.25 223 GLY A N 1
ATOM 1717 C CA . GLY A 1 223 ? -11.944 -16.803 4.628 1.00 93.25 223 GLY A CA 1
ATOM 1718 C C . GLY A 1 223 ? -10.882 -17.900 4.700 1.00 93.25 223 GLY A C 1
ATOM 1719 O O . GLY A 1 223 ? -11.033 -18.813 5.522 1.00 93.25 223 GLY A O 1
ATOM 1720 N N . GLU A 1 224 ? -9.802 -17.772 3.931 1.00 94.44 224 GLU A N 1
ATOM 1721 C CA . GLU A 1 224 ? -8.641 -18.651 3.949 1.00 94.44 224 GLU A CA 1
ATOM 1722 C C . GLU A 1 224 ? -7.491 -18.063 4.779 1.00 94.44 224 GLU A C 1
ATOM 1724 O O . GLU A 1 224 ? -7.454 -16.890 5.163 1.00 94.44 224 GLU A O 1
ATOM 1729 N N . VAL A 1 225 ? -6.542 -18.931 5.129 1.00 93.25 225 VAL A N 1
ATOM 1730 C CA . VAL A 1 225 ? -5.346 -18.552 5.882 1.00 93.25 225 VAL A CA 1
ATOM 1731 C C . VAL A 1 225 ? -4.159 -18.435 4.937 1.00 93.25 225 VAL A C 1
ATOM 1733 O O . VAL A 1 225 ? -3.648 -19.436 4.440 1.00 93.25 225 VAL A O 1
ATOM 1736 N N . HIS A 1 226 ? -3.648 -17.214 4.802 1.00 94.12 226 HIS A N 1
ATOM 1737 C CA . HIS A 1 226 ? -2.464 -16.919 3.997 1.00 94.12 226 HIS A CA 1
ATOM 1738 C C . HIS A 1 226 ? -1.206 -16.749 4.848 1.00 94.12 226 HIS A C 1
ATOM 1740 O O . HIS A 1 226 ? -1.257 -16.334 6.013 1.00 94.12 226 HIS A O 1
ATOM 1746 N N . GLN A 1 227 ? -0.051 -17.065 4.258 1.00 91.69 227 GLN A N 1
ATOM 1747 C CA . GLN A 1 227 ? 1.251 -16.960 4.926 1.00 91.69 227 GLN A CA 1
ATOM 1748 C C . GLN A 1 227 ? 1.980 -15.661 4.607 1.00 91.69 227 GLN A C 1
ATOM 1750 O O . GLN A 1 227 ? 2.887 -15.272 5.347 1.00 91.69 227 GLN A O 1
ATOM 1755 N N . SER A 1 228 ? 1.613 -14.996 3.514 1.00 89.00 228 SER A N 1
ATOM 1756 C CA . SER A 1 228 ? 2.328 -13.835 3.001 1.00 89.00 228 SER A CA 1
ATOM 1757 C C . SER A 1 228 ? 1.414 -12.903 2.210 1.00 89.00 228 SER A C 1
ATOM 1759 O O . SER A 1 228 ? 0.431 -13.331 1.612 1.00 89.00 228 SER A O 1
ATOM 1761 N N . MET A 1 229 ? 1.774 -11.617 2.146 1.00 87.81 229 MET A N 1
ATOM 1762 C CA . MET A 1 229 ? 1.035 -10.637 1.335 1.00 87.81 229 MET A CA 1
ATOM 1763 C C . MET A 1 229 ? 1.015 -10.991 -0.160 1.00 87.81 229 MET A C 1
ATOM 1765 O O . MET A 1 229 ? 0.114 -10.572 -0.870 1.00 87.81 229 MET A O 1
ATOM 1769 N N . THR A 1 230 ? 1.999 -11.755 -0.647 1.00 85.31 230 THR A N 1
ATOM 1770 C CA . THR A 1 230 ? 2.090 -12.165 -2.056 1.00 85.31 230 THR A CA 1
ATOM 1771 C C . THR A 1 230 ? 1.052 -13.203 -2.464 1.00 85.31 230 THR A C 1
ATOM 1773 O O . THR A 1 230 ? 0.889 -13.430 -3.653 1.00 85.31 230 THR A O 1
ATOM 1776 N N . GLU A 1 231 ? 0.380 -13.837 -1.502 1.00 89.75 231 GLU A N 1
ATOM 1777 C CA . GLU A 1 231 ? -0.738 -14.752 -1.763 1.00 89.75 231 GLU A CA 1
ATOM 1778 C C . GLU A 1 231 ? -2.090 -14.029 -1.814 1.00 89.75 231 GLU A C 1
ATOM 1780 O O . GLU A 1 231 ? -3.052 -14.611 -2.295 1.00 89.75 231 GLU A O 1
ATOM 1785 N N . VAL A 1 232 ? -2.157 -12.793 -1.303 1.00 91.12 232 VAL A N 1
ATOM 1786 C CA . VAL A 1 232 ? -3.411 -12.043 -1.109 1.00 91.12 232 VAL A CA 1
ATOM 1787 C C . VAL A 1 232 ? -3.503 -10.842 -2.044 1.00 91.12 232 VAL A C 1
ATOM 1789 O O . VAL A 1 232 ? -4.567 -10.543 -2.564 1.00 91.12 232 VAL A O 1
ATOM 1792 N N . VAL A 1 233 ? -2.397 -10.120 -2.245 1.00 89.75 233 VAL A N 1
ATOM 1793 C CA . VAL A 1 233 ? -2.386 -8.928 -3.098 1.00 89.75 233 VAL A CA 1
ATOM 1794 C C . VAL A 1 233 ? -2.306 -9.355 -4.558 1.00 89.75 233 VAL A C 1
ATOM 1796 O O . VAL A 1 233 ? -1.251 -9.793 -5.018 1.00 89.75 233 VAL A O 1
ATOM 1799 N N . ASP A 1 234 ? -3.401 -9.161 -5.280 1.00 89.25 234 ASP A N 1
ATOM 1800 C CA . ASP A 1 234 ? -3.580 -9.573 -6.674 1.00 89.25 234 ASP A CA 1
ATOM 1801 C C . ASP A 1 234 ? -3.887 -8.403 -7.623 1.00 89.25 234 ASP A C 1
ATOM 1803 O O . ASP A 1 234 ? -4.262 -8.616 -8.770 1.00 89.25 234 ASP A O 1
ATOM 1807 N N . ASN A 1 235 ? -3.677 -7.161 -7.177 1.00 91.44 235 ASN A N 1
ATOM 1808 C CA . ASN A 1 235 ? -3.946 -5.963 -7.975 1.00 91.44 235 ASN A CA 1
ATOM 1809 C C . ASN A 1 235 ? -3.094 -5.933 -9.249 1.00 91.44 235 ASN A C 1
ATOM 1811 O O . ASN A 1 235 ? -1.861 -5.955 -9.169 1.00 91.44 235 ASN A O 1
ATOM 1815 N N . ASN A 1 236 ? -3.728 -5.772 -10.414 1.00 91.19 236 ASN A N 1
ATOM 1816 C CA . ASN A 1 236 ? -3.023 -5.662 -11.686 1.00 91.19 236 ASN A CA 1
ATOM 1817 C C . ASN A 1 236 ? -3.297 -4.331 -12.382 1.00 91.19 236 ASN A C 1
ATOM 1819 O O . ASN A 1 236 ? -4.429 -3.870 -12.500 1.00 91.19 236 ASN A O 1
ATOM 1823 N N . CYS A 1 237 ? -2.248 -3.738 -12.960 1.00 92.44 237 CYS A N 1
ATOM 1824 C CA . CYS A 1 237 ? -2.381 -2.518 -13.759 1.00 92.44 237 CYS A CA 1
ATOM 1825 C C . CYS A 1 237 ? -3.376 -2.709 -14.919 1.00 92.44 237 CYS A C 1
ATOM 1827 O O . CYS A 1 237 ? -4.122 -1.792 -15.256 1.00 92.44 237 CYS A O 1
ATOM 1829 N N . ALA A 1 238 ? -3.405 -3.907 -15.512 1.00 92.31 238 ALA A N 1
ATOM 1830 C CA . ALA A 1 238 ? -4.267 -4.248 -16.641 1.00 92.31 238 ALA A CA 1
ATOM 1831 C C . ALA A 1 238 ? -5.769 -4.161 -16.312 1.00 92.31 238 ALA A C 1
ATOM 1833 O O . ALA A 1 238 ? -6.554 -3.834 -17.201 1.00 92.31 238 ALA A O 1
ATOM 1834 N N . ASP A 1 239 ? -6.167 -4.338 -15.047 1.00 93.19 239 ASP A N 1
ATOM 1835 C CA . ASP A 1 239 ? -7.576 -4.269 -14.626 1.00 93.19 239 ASP A CA 1
ATOM 1836 C C . ASP A 1 239 ? -8.196 -2.886 -14.897 1.00 93.19 239 ASP A C 1
ATOM 1838 O O . ASP A 1 239 ? -9.408 -2.751 -15.110 1.00 93.19 239 ASP A O 1
ATOM 1842 N N . CYS A 1 240 ? -7.347 -1.853 -14.932 1.00 94.38 240 CYS A N 1
ATOM 1843 C CA . CYS A 1 240 ? -7.725 -0.475 -15.227 1.00 94.38 240 CYS A CA 1
ATOM 1844 C C . CYS A 1 240 ? -7.162 0.031 -16.557 1.00 94.38 240 CYS A C 1
ATOM 1846 O O . CYS A 1 240 ? -7.857 0.739 -17.286 1.00 94.38 240 CYS A O 1
ATOM 1848 N N . HIS A 1 241 ? -5.916 -0.318 -16.875 1.00 94.19 241 HIS A N 1
ATOM 1849 C CA . HIS A 1 241 ? -5.190 0.225 -18.019 1.00 94.19 241 HIS A CA 1
ATOM 1850 C C . HIS A 1 241 ? -5.319 -0.621 -19.293 1.00 94.19 241 HIS A C 1
ATOM 1852 O O . HIS A 1 241 ? -4.925 -0.138 -20.343 1.00 94.19 241 HIS A O 1
ATOM 1858 N N . ASP A 1 242 ? -5.881 -1.832 -19.257 1.00 93.38 242 ASP A N 1
ATOM 1859 C CA . ASP A 1 242 ? -6.217 -2.616 -20.467 1.00 93.38 242 ASP A CA 1
ATOM 1860 C C . ASP A 1 242 ? -7.740 -2.789 -20.642 1.00 93.38 242 ASP A C 1
ATOM 1862 O O . ASP A 1 242 ? -8.249 -3.591 -21.426 1.00 93.38 242 ASP A O 1
ATOM 1866 N N . ASN A 1 243 ? -8.509 -1.991 -19.903 1.00 92.75 243 ASN A N 1
ATOM 1867 C CA . ASN A 1 243 ? -9.957 -1.981 -19.947 1.00 92.75 243 ASN A CA 1
ATOM 1868 C C . ASN A 1 243 ? -10.450 -0.619 -20.438 1.00 92.75 243 ASN A C 1
ATOM 1870 O O . ASN A 1 243 ? -10.671 0.303 -19.659 1.00 92.75 243 ASN A O 1
ATOM 1874 N N . LYS A 1 244 ? -10.716 -0.518 -21.746 1.00 91.44 244 LYS A N 1
ATOM 1875 C CA . LYS A 1 244 ? -11.158 0.726 -22.413 1.00 91.44 244 LYS A CA 1
ATOM 1876 C C . LYS A 1 244 ? -12.462 1.324 -21.871 1.00 91.44 244 LYS A C 1
ATOM 1878 O O . LYS A 1 244 ? -12.809 2.437 -22.249 1.00 91.44 244 LYS A O 1
ATOM 1883 N N . LYS A 1 245 ? -13.210 0.581 -21.051 1.00 93.31 245 LYS A N 1
ATOM 1884 C CA . LYS A 1 245 ? -14.435 1.046 -20.385 1.00 93.31 245 LYS A CA 1
ATOM 1885 C C . LYS A 1 245 ? -14.201 1.445 -18.929 1.00 93.31 245 LYS A C 1
ATOM 1887 O O . LYS A 1 245 ? -15.158 1.805 -18.251 1.00 93.31 245 LYS A O 1
ATOM 1892 N N . LYS A 1 246 ? -12.976 1.310 -18.417 1.00 93.81 246 LYS A N 1
ATOM 1893 C CA . LYS A 1 246 ? -12.662 1.677 -17.045 1.00 93.81 246 LYS A CA 1
ATOM 1894 C C . LYS A 1 246 ? -12.710 3.192 -16.912 1.00 93.81 246 LYS A C 1
ATOM 1896 O O . LYS A 1 246 ? -12.029 3.931 -17.624 1.00 93.81 246 LYS A O 1
ATOM 1901 N N . GLU A 1 247 ? -13.495 3.619 -15.942 1.00 92.81 247 GLU A N 1
ATOM 1902 C CA . GLU A 1 247 ? -13.617 5.001 -15.522 1.00 92.81 247 GLU A CA 1
ATOM 1903 C C . GLU A 1 247 ? -13.371 5.077 -14.016 1.00 92.81 247 GLU A C 1
ATOM 1905 O O . GLU A 1 247 ? -13.637 4.121 -13.281 1.00 92.81 247 GLU A O 1
ATOM 1910 N N . TYR A 1 248 ? -12.871 6.219 -13.564 1.00 90.19 248 TYR A N 1
ATOM 1911 C CA . TYR A 1 248 ? -12.768 6.573 -12.156 1.00 90.19 248 TYR A CA 1
ATOM 1912 C C . TYR A 1 248 ? -13.385 7.957 -11.966 1.00 90.19 248 TYR A C 1
ATOM 1914 O O . TYR A 1 248 ? -13.079 8.878 -12.721 1.00 90.19 248 TYR A O 1
ATOM 1922 N N . ASN A 1 249 ? -14.312 8.097 -11.013 1.00 89.06 249 ASN A N 1
ATOM 1923 C CA . ASN A 1 249 ? -15.088 9.327 -10.800 1.00 89.06 249 ASN A CA 1
ATOM 1924 C C . ASN A 1 249 ? -15.737 9.895 -12.082 1.00 89.06 249 ASN A C 1
ATOM 1926 O O . ASN A 1 249 ? -15.808 11.107 -12.280 1.00 89.06 249 ASN A O 1
ATOM 1930 N N . GLY A 1 250 ? -16.215 9.007 -12.963 1.00 88.31 250 GLY A N 1
ATOM 1931 C CA . GLY A 1 250 ? -16.853 9.372 -14.235 1.00 88.31 250 GLY A CA 1
ATOM 1932 C C . GLY A 1 250 ? -15.892 9.901 -15.306 1.00 88.31 250 GLY A C 1
ATOM 1933 O O . GLY A 1 250 ? -16.344 10.446 -16.311 1.00 88.31 250 GLY A O 1
ATOM 1934 N N . LEU A 1 251 ? -14.579 9.768 -15.097 1.00 89.12 251 LEU A N 1
ATOM 1935 C CA . LEU A 1 251 ? -13.548 10.123 -16.066 1.00 89.12 251 LEU A CA 1
ATOM 1936 C C . LEU A 1 251 ? -12.867 8.859 -16.606 1.00 89.12 251 LEU A C 1
ATOM 1938 O O . LEU A 1 251 ? -12.578 7.946 -15.829 1.00 89.12 251 LEU A O 1
ATOM 1942 N N . PRO A 1 252 ? -12.575 8.790 -17.916 1.00 90.88 252 PRO A N 1
ATOM 1943 C CA . PRO A 1 252 ? -11.878 7.650 -18.496 1.00 90.88 252 PRO A CA 1
ATOM 1944 C C . PRO A 1 252 ? -10.458 7.532 -17.941 1.00 90.88 252 PRO A C 1
ATOM 1946 O O . PRO A 1 252 ? -9.727 8.518 -17.841 1.00 90.88 252 PRO A O 1
ATOM 1949 N N . VAL A 1 253 ? -10.052 6.305 -17.618 1.00 92.88 253 VAL A N 1
ATOM 1950 C CA . VAL A 1 253 ? -8.680 6.004 -17.192 1.00 92.88 253 VAL A CA 1
ATOM 1951 C C . VAL A 1 253 ? -7.755 5.990 -18.411 1.00 92.88 253 VAL A C 1
ATOM 1953 O O . VAL A 1 253 ? -8.117 5.457 -19.462 1.00 92.88 253 VAL A O 1
ATOM 1956 N N . ASN A 1 254 ? -6.537 6.523 -18.277 1.00 91.00 254 ASN A N 1
ATOM 1957 C CA . ASN A 1 254 ? -5.511 6.433 -19.321 1.00 91.00 254 ASN A CA 1
ATOM 1958 C C . ASN A 1 254 ? -5.212 4.967 -19.657 1.00 91.00 254 ASN A C 1
ATOM 1960 O O . ASN A 1 254 ? -4.856 4.194 -18.775 1.00 91.00 254 ASN A O 1
ATOM 1964 N N . GLN A 1 255 ? -5.338 4.582 -20.924 1.00 93.19 255 GLN A N 1
ATOM 1965 C CA . GLN A 1 255 ? -5.187 3.188 -21.344 1.00 93.19 255 GLN A CA 1
ATOM 1966 C C . GLN A 1 255 ? -3.772 2.882 -21.844 1.00 93.19 255 GLN A C 1
ATOM 1968 O O . GLN A 1 255 ? -3.084 3.735 -22.411 1.00 93.19 255 GLN A O 1
ATOM 1973 N N . PHE A 1 256 ? -3.364 1.631 -21.664 1.00 92.38 256 PHE A N 1
ATOM 1974 C CA . PHE A 1 256 ? -2.149 1.041 -22.189 1.00 92.38 256 PHE A CA 1
ATOM 1975 C C . PHE A 1 256 ? -2.119 1.194 -23.709 1.00 92.38 256 PHE A C 1
ATOM 1977 O O . PHE A 1 256 ? -3.000 0.731 -24.435 1.00 92.38 256 PHE A O 1
ATOM 1984 N N . ASN A 1 257 ? -1.078 1.863 -24.199 1.00 89.31 257 ASN A N 1
ATOM 1985 C CA . ASN A 1 257 ? -0.853 2.031 -25.625 1.00 89.31 257 ASN A CA 1
ATOM 1986 C C . ASN A 1 257 ? 0.113 0.955 -26.132 1.00 89.31 257 ASN A C 1
ATOM 1988 O O . ASN A 1 257 ? 1.332 1.130 -26.038 1.00 89.31 257 ASN A O 1
ATOM 1992 N N . GLU A 1 258 ? -0.430 -0.125 -26.693 1.00 85.88 258 GLU A N 1
ATOM 1993 C CA . GLU A 1 258 ? 0.349 -1.231 -27.266 1.00 85.88 258 GLU A CA 1
ATOM 1994 C C . GLU A 1 258 ? 1.245 -0.811 -28.444 1.00 85.88 258 GLU A C 1
ATOM 1996 O O . GLU A 1 258 ? 2.245 -1.472 -28.712 1.00 85.88 258 GLU A O 1
ATOM 2001 N N . TYR A 1 259 ? 0.923 0.302 -29.116 1.00 82.81 259 TYR A N 1
ATOM 2002 C CA . TYR A 1 259 ? 1.671 0.824 -30.264 1.00 82.81 259 TYR A CA 1
ATOM 2003 C C . TYR A 1 259 ? 2.799 1.771 -29.857 1.00 82.81 259 TYR A C 1
ATOM 2005 O O . TYR A 1 259 ? 3.600 2.174 -30.702 1.00 82.81 259 TYR A O 1
ATOM 2013 N N . SER A 1 260 ? 2.876 2.159 -28.579 1.00 84.12 260 SER A N 1
ATOM 2014 C CA . SER A 1 260 ? 4.008 2.955 -28.118 1.00 84.12 260 SER A CA 1
ATOM 2015 C C . SER A 1 260 ? 5.286 2.125 -28.228 1.00 84.12 260 SER A C 1
ATOM 2017 O O . SER A 1 260 ? 5.305 0.940 -27.885 1.00 84.12 260 SER A O 1
ATOM 2019 N N . TYR A 1 261 ? 6.363 2.749 -28.701 1.00 82.12 261 TYR A N 1
ATOM 2020 C CA . TYR A 1 261 ? 7.623 2.051 -28.932 1.00 82.12 261 TYR A CA 1
ATOM 2021 C C . TYR A 1 261 ? 8.157 1.294 -27.695 1.00 82.12 261 TYR A C 1
ATOM 2023 O O . TYR A 1 261 ? 8.474 0.102 -27.819 1.00 82.12 261 TYR A O 1
ATOM 2031 N N . PRO A 1 262 ? 8.181 1.902 -26.490 1.00 86.81 262 PRO A N 1
ATOM 2032 C CA . PRO A 1 262 ? 8.589 1.202 -25.278 1.00 86.81 262 PRO A CA 1
ATOM 2033 C C . PRO A 1 262 ? 7.699 0.003 -24.943 1.00 86.81 262 PRO A C 1
ATOM 2035 O O . PRO A 1 262 ? 8.235 -1.063 -24.653 1.00 86.81 262 PRO A O 1
ATOM 2038 N N . HIS A 1 263 ? 6.370 0.130 -25.027 1.00 89.50 263 HIS A N 1
ATOM 2039 C CA . HIS A 1 263 ? 5.459 -0.977 -24.720 1.00 89.50 263 HIS A CA 1
ATOM 2040 C C . HIS A 1 263 ? 5.584 -2.121 -25.719 1.00 89.50 263 HIS A C 1
ATOM 2042 O O . HIS A 1 263 ? 5.708 -3.272 -25.311 1.00 89.50 263 HIS A O 1
ATOM 2048 N N . ALA A 1 264 ? 5.607 -1.825 -27.017 1.00 85.44 264 ALA A N 1
ATOM 2049 C CA . ALA A 1 264 ? 5.704 -2.862 -28.032 1.00 85.44 264 ALA A CA 1
ATOM 2050 C C . ALA A 1 264 ? 7.014 -3.660 -27.937 1.00 85.44 264 ALA A C 1
ATOM 2052 O O . ALA A 1 264 ? 7.030 -4.853 -28.227 1.00 85.44 264 ALA A O 1
ATOM 2053 N N . THR A 1 265 ? 8.096 -3.010 -27.497 1.00 85.38 265 THR A N 1
ATOM 2054 C CA . THR A 1 265 ? 9.410 -3.645 -27.328 1.00 85.38 265 THR A CA 1
ATOM 2055 C C . THR A 1 265 ? 9.521 -4.430 -26.023 1.00 85.38 265 THR A C 1
ATOM 2057 O O . THR A 1 265 ? 10.170 -5.470 -26.002 1.00 85.38 265 THR A O 1
ATOM 2060 N N . HIS A 1 266 ? 8.916 -3.941 -24.936 1.00 91.06 266 HIS A N 1
ATOM 2061 C CA . HIS A 1 266 ? 9.229 -4.408 -23.582 1.00 91.06 266 HIS A CA 1
ATOM 2062 C C . HIS A 1 266 ? 8.086 -5.100 -22.835 1.00 91.06 266 HIS A C 1
ATOM 2064 O O . HIS A 1 266 ? 8.352 -5.666 -21.779 1.00 91.06 266 HIS A O 1
ATOM 2070 N N . LYS A 1 267 ? 6.840 -5.082 -23.330 1.00 89.06 267 LYS A N 1
ATOM 2071 C CA . LYS A 1 267 ? 5.654 -5.592 -22.600 1.00 89.06 267 LYS A CA 1
ATOM 2072 C C . LYS A 1 267 ? 5.802 -7.013 -22.033 1.00 89.06 267 LYS A C 1
ATOM 2074 O O . LYS A 1 267 ? 5.238 -7.328 -20.980 1.00 89.06 267 LYS A O 1
ATOM 2079 N N . ASP A 1 268 ? 6.573 -7.857 -22.715 1.00 91.00 268 ASP A N 1
ATOM 2080 C CA . ASP A 1 268 ? 6.780 -9.255 -22.335 1.00 91.00 268 ASP A CA 1
ATOM 2081 C C . ASP A 1 268 ? 7.954 -9.434 -21.352 1.00 91.00 268 ASP A C 1
ATOM 2083 O O . ASP A 1 268 ? 7.974 -10.397 -20.587 1.00 91.00 268 ASP A O 1
ATOM 2087 N N . ASP A 1 269 ? 8.897 -8.486 -21.315 1.00 93.56 269 ASP A N 1
ATOM 2088 C CA . ASP A 1 269 ? 10.145 -8.570 -20.544 1.00 93.56 269 ASP A CA 1
ATOM 2089 C C . ASP A 1 269 ? 10.162 -7.688 -19.288 1.00 93.56 269 ASP A C 1
ATOM 2091 O O . ASP A 1 269 ? 10.827 -8.025 -18.304 1.00 93.56 269 ASP A O 1
ATOM 2095 N N . LEU A 1 270 ? 9.467 -6.550 -19.304 1.00 94.81 270 LEU A N 1
ATOM 2096 C CA . LEU A 1 270 ? 9.427 -5.590 -18.202 1.00 94.81 270 LEU A CA 1
ATOM 2097 C C . LEU A 1 270 ? 8.042 -5.583 -17.551 1.00 94.81 270 LEU A C 1
ATOM 2099 O O . LEU A 1 270 ? 7.011 -5.667 -18.219 1.00 94.81 270 LEU A O 1
ATOM 2103 N N . ASP A 1 271 ? 8.026 -5.476 -16.229 1.00 95.38 271 ASP A N 1
ATOM 2104 C CA . ASP A 1 271 ? 6.831 -5.123 -15.476 1.00 95.38 271 ASP A CA 1
ATOM 2105 C C . ASP A 1 271 ? 6.578 -3.610 -15.542 1.00 95.38 271 ASP A C 1
ATOM 2107 O O . ASP A 1 271 ? 7.518 -2.823 -15.673 1.00 95.38 271 ASP A O 1
ATOM 2111 N N . CYS A 1 272 ? 5.320 -3.186 -15.389 1.00 94.38 272 CYS A N 1
ATOM 2112 C CA . CYS A 1 272 ? 4.950 -1.769 -15.392 1.00 94.38 272 CYS A CA 1
ATOM 2113 C C . CYS A 1 272 ? 5.763 -0.962 -14.361 1.00 94.38 272 CYS A C 1
ATOM 2115 O O . CYS A 1 272 ? 6.175 0.162 -14.650 1.00 94.38 272 CYS A O 1
ATOM 2117 N N . SER A 1 273 ? 6.076 -1.548 -13.194 1.00 93.44 273 SER A N 1
ATOM 2118 C CA . SER A 1 273 ? 6.918 -0.932 -12.156 1.00 93.44 273 SER A CA 1
ATOM 2119 C C . SER A 1 273 ? 8.305 -0.538 -12.651 1.00 93.44 273 SER A C 1
ATOM 2121 O O . SER A 1 273 ? 8.798 0.521 -12.258 1.00 93.44 273 SER A O 1
ATOM 2123 N N . ALA A 1 274 ? 8.918 -1.317 -13.545 1.00 94.94 274 ALA A N 1
ATOM 2124 C CA . ALA A 1 274 ? 10.258 -1.037 -14.058 1.00 94.94 274 ALA A CA 1
ATOM 2125 C C . ALA A 1 274 ? 10.326 0.245 -14.905 1.00 94.94 274 ALA A C 1
ATOM 2127 O O . ALA A 1 274 ? 11.412 0.789 -15.097 1.00 94.94 274 ALA A O 1
ATOM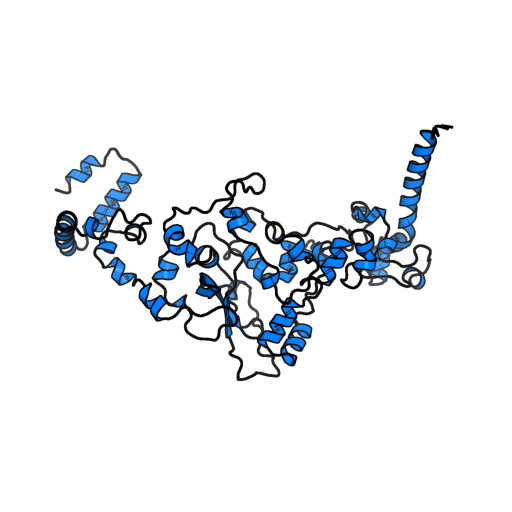 2128 N N . CYS A 1 275 ? 9.187 0.742 -15.391 1.00 93.69 275 CYS A N 1
ATOM 2129 C CA . CYS A 1 275 ? 9.119 1.968 -16.182 1.00 93.69 275 CYS A CA 1
ATOM 2130 C C . CYS A 1 275 ? 8.360 3.091 -15.472 1.00 93.69 275 CYS A C 1
ATOM 2132 O O . CYS A 1 275 ? 8.774 4.240 -15.573 1.00 93.69 275 CYS A O 1
ATOM 2134 N N . HIS A 1 276 ? 7.271 2.779 -14.769 1.00 94.38 276 HIS A N 1
ATOM 2135 C CA . HIS A 1 276 ? 6.335 3.775 -14.237 1.00 94.38 276 HIS A CA 1
ATOM 2136 C C . HIS A 1 276 ? 6.527 4.107 -12.757 1.00 94.38 276 HIS A C 1
ATOM 2138 O O . HIS A 1 276 ? 5.867 5.017 -12.260 1.00 94.38 276 HIS A O 1
ATOM 2144 N N . THR A 1 277 ? 7.427 3.419 -12.047 1.00 92.75 277 THR A N 1
ATOM 2145 C CA . THR A 1 277 ? 7.796 3.845 -10.689 1.00 92.75 277 THR A CA 1
ATOM 2146 C C . THR A 1 277 ? 8.555 5.164 -10.767 1.00 92.75 277 THR A C 1
ATOM 2148 O O . THR A 1 277 ? 9.560 5.251 -11.476 1.00 92.75 277 THR A O 1
ATOM 2151 N N . ASP A 1 278 ? 8.115 6.174 -10.025 1.00 90.12 278 ASP A N 1
ATOM 2152 C CA . ASP A 1 278 ? 8.745 7.493 -10.037 1.00 90.12 278 ASP A CA 1
ATOM 2153 C C . ASP A 1 278 ? 9.963 7.524 -9.104 1.00 90.12 278 ASP A C 1
ATOM 2155 O O . ASP A 1 278 ? 11.106 7.420 -9.555 1.00 90.12 278 ASP A O 1
ATOM 2159 N N . TRP A 1 279 ? 9.719 7.510 -7.798 1.00 87.06 279 TRP A N 1
ATOM 2160 C CA . TRP A 1 279 ? 10.742 7.508 -6.754 1.00 87.06 279 TRP A CA 1
ATOM 2161 C C . TRP A 1 279 ? 10.370 6.514 -5.653 1.00 87.06 279 TRP A C 1
ATOM 2163 O O . TRP A 1 279 ? 9.220 6.095 -5.526 1.00 87.06 279 TRP A O 1
ATOM 2173 N N . TYR A 1 280 ? 11.328 6.092 -4.833 1.00 81.38 280 TYR A N 1
ATOM 2174 C CA . TYR A 1 280 ? 11.001 5.302 -3.650 1.00 81.38 280 TYR A CA 1
ATOM 2175 C C . TYR A 1 280 ? 12.095 5.346 -2.594 1.00 81.38 280 TYR A C 1
ATOM 2177 O O . TYR A 1 280 ? 13.274 5.502 -2.883 1.00 81.38 280 TYR A O 1
AT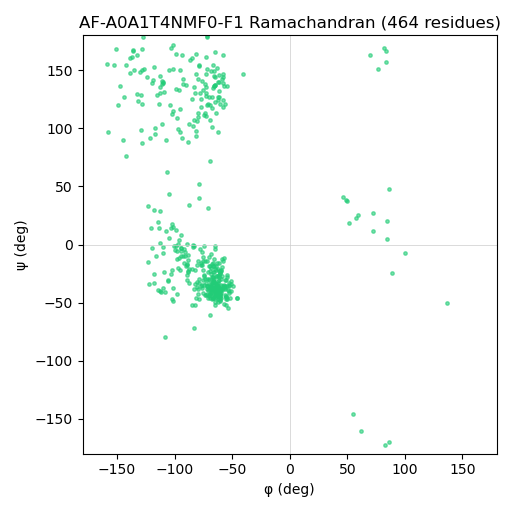OM 2185 N N . MET A 1 281 ? 11.697 5.118 -1.343 1.00 75.06 281 MET A N 1
ATOM 2186 C CA . MET A 1 281 ? 12.648 4.933 -0.247 1.00 75.06 281 MET A CA 1
ATOM 2187 C C . MET A 1 281 ? 13.487 3.673 -0.459 1.00 75.06 281 MET A C 1
ATOM 2189 O O . MET A 1 281 ? 12.962 2.549 -0.374 1.00 75.06 281 MET A O 1
ATOM 2193 N N . ASN A 1 282 ? 14.783 3.872 -0.694 1.00 69.88 282 ASN A N 1
ATOM 2194 C CA . ASN A 1 282 ? 15.787 2.836 -0.551 1.00 69.88 282 ASN A CA 1
ATOM 2195 C C . ASN A 1 282 ? 16.217 2.789 0.908 1.00 69.88 282 ASN A C 1
ATOM 2197 O O . ASN A 1 282 ? 16.656 3.781 1.473 1.00 69.88 282 ASN A O 1
ATOM 2201 N N . CYS A 1 283 ? 16.138 1.620 1.528 1.00 65.06 283 CYS A N 1
ATOM 2202 C CA . CYS A 1 283 ? 16.438 1.468 2.946 1.00 65.06 283 CYS A CA 1
ATOM 2203 C C . CYS A 1 283 ? 17.968 1.420 3.201 1.00 65.06 283 CYS A C 1
ATOM 2205 O O . CYS A 1 283 ? 18.455 0.595 3.969 1.00 65.06 283 CYS A O 1
ATOM 2207 N N . GLN A 1 284 ? 18.761 2.241 2.504 1.00 53.97 284 GLN A N 1
ATOM 2208 C CA . GLN A 1 284 ? 20.213 2.060 2.397 1.00 53.97 284 GLN A CA 1
ATOM 2209 C C . GLN A 1 284 ? 20.949 2.205 3.737 1.00 53.97 284 GLN A C 1
ATOM 2211 O O . GLN A 1 284 ? 21.957 1.529 3.917 1.00 53.97 284 GLN A O 1
ATOM 2216 N N . GLU A 1 285 ? 20.409 2.964 4.695 1.00 49.59 285 GLU A N 1
ATOM 2217 C CA . GLU A 1 285 ? 21.136 3.382 5.905 1.00 49.59 285 GLU A CA 1
ATOM 2218 C C . GLU A 1 285 ? 20.453 2.972 7.230 1.00 49.59 285 GLU A C 1
ATOM 2220 O O . GLU A 1 285 ? 20.559 3.648 8.244 1.00 49.59 285 GLU A O 1
ATOM 2225 N N . GLY A 1 286 ? 19.771 1.818 7.265 1.00 50.59 286 GLY A N 1
ATOM 2226 C CA . GLY A 1 286 ? 19.648 1.087 8.535 1.00 50.59 286 GLY A CA 1
ATOM 2227 C C . GLY A 1 286 ? 18.511 1.469 9.493 1.00 50.59 286 GLY A C 1
ATOM 2228 O O . GLY A 1 286 ? 18.716 1.529 10.700 1.00 50.59 286 GLY A O 1
ATOM 2229 N N . CYS A 1 287 ? 17.274 1.595 9.002 1.00 49.75 287 CYS A N 1
ATOM 2230 C CA . CYS A 1 287 ? 16.079 1.769 9.853 1.00 49.75 287 CYS A CA 1
ATOM 2231 C C . CYS A 1 287 ? 15.841 0.648 10.896 1.00 49.75 287 CYS A C 1
ATOM 2233 O O . CYS A 1 287 ? 14.992 0.809 11.767 1.00 49.75 287 CYS A O 1
ATOM 2235 N N . HIS A 1 288 ? 16.554 -0.479 10.800 1.00 53.84 288 HIS A N 1
ATOM 2236 C CA . HIS A 1 288 ? 16.504 -1.603 11.746 1.00 53.84 288 HIS A CA 1
ATOM 2237 C C . HIS A 1 288 ? 17.832 -1.807 12.502 1.00 53.84 288 HIS A C 1
ATOM 2239 O O . HIS A 1 288 ? 18.090 -2.907 12.986 1.00 53.84 288 HIS A O 1
ATOM 2245 N N . LEU A 1 289 ? 18.699 -0.787 12.550 1.00 49.19 289 LEU A N 1
ATOM 2246 C CA . LEU A 1 289 ? 19.949 -0.821 13.313 1.00 49.19 289 LEU A CA 1
ATOM 2247 C C . LEU A 1 289 ? 19.737 -0.391 14.774 1.00 49.19 289 LEU A C 1
ATOM 2249 O O . LEU A 1 289 ? 18.768 0.291 15.098 1.00 49.19 289 LEU A O 1
ATOM 2253 N N . GLU A 1 290 ? 20.679 -0.804 15.626 1.00 40.38 290 GLU A N 1
ATOM 2254 C CA . GLU A 1 290 ? 20.741 -0.590 17.083 1.00 40.38 290 GLU A CA 1
ATOM 2255 C C . GLU A 1 290 ? 20.599 0.884 17.500 1.00 40.38 290 GLU A C 1
ATOM 2257 O O . GLU A 1 290 ? 19.923 1.197 18.478 1.00 40.38 290 GLU A O 1
ATOM 2262 N N . GLU A 1 291 ? 21.146 1.793 16.696 1.00 49.16 291 GLU A N 1
ATOM 2263 C CA . GLU A 1 291 ? 20.891 3.227 16.776 1.00 49.16 291 GLU A CA 1
ATOM 2264 C C . GLU A 1 291 ? 20.325 3.677 15.427 1.00 49.16 291 GLU A C 1
ATOM 2266 O O . GLU A 1 291 ? 21.102 3.977 14.514 1.00 49.16 291 GLU A O 1
ATOM 2271 N N . PRO A 1 292 ? 18.989 3.696 15.243 1.00 45.09 292 PRO A N 1
ATOM 2272 C CA . PRO A 1 292 ? 18.420 4.253 14.032 1.00 45.09 292 PRO A CA 1
ATOM 2273 C C . PRO A 1 292 ? 18.860 5.717 13.990 1.00 45.09 292 PRO A C 1
ATOM 2275 O O . PRO A 1 292 ? 18.584 6.468 14.938 1.00 45.09 292 PRO A O 1
ATOM 2278 N N . PRO A 1 293 ? 19.570 6.157 12.945 1.00 42.78 293 PRO A N 1
ATOM 2279 C CA . PRO A 1 293 ? 19.968 7.547 12.881 1.00 42.78 293 PRO A CA 1
ATOM 2280 C C . PRO A 1 293 ? 18.690 8.386 12.845 1.00 42.78 293 PRO A C 1
ATOM 2282 O O . PRO A 1 293 ? 17.659 7.942 12.329 1.00 42.78 293 PRO A O 1
ATOM 2285 N N . LYS A 1 294 ? 18.722 9.575 13.456 1.00 43.72 294 LYS A N 1
ATOM 2286 C CA . LYS A 1 294 ? 17.591 10.513 13.442 1.00 43.72 294 LYS A CA 1
ATOM 2287 C C . LYS A 1 294 ? 17.418 11.065 12.030 1.00 43.72 294 LYS A C 1
ATOM 2289 O O . LYS A 1 294 ? 17.753 12.215 11.776 1.00 43.72 294 LYS A O 1
ATOM 2294 N N . TYR A 1 295 ? 16.945 10.231 11.120 1.00 47.31 295 TYR A N 1
ATOM 2295 C CA . TYR A 1 295 ? 16.698 10.622 9.755 1.00 47.31 295 TYR A CA 1
ATOM 2296 C C . TYR A 1 295 ? 15.343 11.298 9.656 1.00 47.31 295 TYR A C 1
ATOM 2298 O O . TYR A 1 295 ? 14.333 10.827 10.186 1.00 47.31 295 TYR A O 1
ATOM 2306 N N . THR A 1 296 ? 15.320 12.395 8.924 1.00 47.12 296 THR A N 1
ATOM 2307 C CA . THR A 1 296 ? 14.104 12.860 8.274 1.00 47.12 296 THR A CA 1
ATOM 2308 C C . THR A 1 296 ? 13.816 11.934 7.089 1.00 47.12 296 THR A C 1
ATOM 2310 O O . THR A 1 296 ? 14.735 11.406 6.470 1.00 47.12 296 THR A O 1
ATOM 2313 N N . VAL A 1 297 ? 12.546 11.690 6.752 1.00 45.91 297 VAL A N 1
ATOM 2314 C CA . VAL A 1 297 ? 12.176 10.796 5.629 1.00 45.91 297 VAL A CA 1
ATOM 2315 C C . VAL A 1 297 ? 12.858 11.207 4.310 1.00 45.91 297 VAL A C 1
ATOM 2317 O O . VAL A 1 297 ? 13.156 10.328 3.511 1.00 45.91 297 VAL A O 1
ATOM 2320 N N . GLY A 1 298 ? 13.209 12.491 4.137 1.00 45.88 298 GLY A N 1
ATOM 2321 C CA . GLY A 1 298 ? 13.983 13.000 2.994 1.00 45.88 298 GLY A CA 1
ATOM 2322 C C . GLY A 1 298 ? 15.420 12.462 2.879 1.00 45.88 298 GLY A C 1
ATOM 2323 O O . GLY A 1 298 ? 15.976 12.443 1.790 1.00 45.88 298 GLY A O 1
ATOM 2324 N N . GLU A 1 299 ? 16.014 11.977 3.974 1.00 49.47 299 GLU A N 1
ATOM 2325 C CA . GLU A 1 299 ? 17.339 11.330 3.986 1.00 49.47 299 GLU A CA 1
ATOM 2326 C C . GLU A 1 299 ? 17.253 9.811 3.719 1.00 49.47 299 GLU A C 1
ATOM 2328 O O . GLU A 1 299 ? 18.264 9.166 3.448 1.00 49.47 299 GLU A O 1
ATOM 2333 N N . LEU A 1 300 ? 16.046 9.229 3.792 1.00 52.09 300 LEU A N 1
ATOM 2334 C CA . LEU A 1 300 ? 15.751 7.804 3.544 1.00 52.09 300 LEU A CA 1
ATOM 2335 C C . LEU A 1 300 ? 15.225 7.540 2.125 1.00 52.09 300 LEU A C 1
ATOM 2337 O O . LEU A 1 300 ? 15.087 6.395 1.680 1.00 52.09 300 LEU A O 1
ATOM 2341 N N . THR A 1 301 ? 14.867 8.604 1.427 1.00 55.06 301 THR A N 1
ATOM 2342 C CA . THR A 1 301 ? 14.464 8.621 0.030 1.00 55.06 301 THR A CA 1
ATOM 2343 C C . THR A 1 301 ? 15.684 8.840 -0.842 1.00 55.06 301 THR A C 1
ATOM 2345 O O . THR A 1 301 ? 16.542 9.656 -0.524 1.00 55.06 301 THR A O 1
ATOM 2348 N N . SER A 1 302 ? 15.788 8.103 -1.946 1.00 59.44 302 SER A N 1
ATOM 2349 C CA . SER A 1 302 ? 16.794 8.424 -2.949 1.00 59.44 302 SER A CA 1
ATOM 2350 C C . SER A 1 302 ? 16.194 8.374 -4.342 1.00 59.44 302 SER A C 1
ATOM 2352 O O . SER A 1 302 ? 15.304 7.569 -4.621 1.00 59.44 302 SER A O 1
ATOM 2354 N N . ASP A 1 303 ? 16.745 9.198 -5.228 1.00 63.75 303 ASP A N 1
ATOM 2355 C CA . ASP A 1 303 ? 16.559 9.085 -6.677 1.00 63.75 303 ASP A CA 1
ATOM 2356 C C . ASP A 1 303 ? 17.173 7.789 -7.238 1.00 63.75 303 ASP A C 1
ATOM 2358 O O . ASP A 1 303 ? 17.106 7.525 -8.444 1.00 63.75 303 ASP A O 1
ATOM 2362 N N . ASP A 1 304 ? 17.804 6.965 -6.388 1.00 77.44 304 ASP A N 1
ATOM 2363 C CA . ASP A 1 304 ? 18.390 5.719 -6.840 1.00 77.44 304 ASP A CA 1
ATOM 2364 C C . ASP A 1 304 ? 17.297 4.738 -7.241 1.00 77.44 304 ASP A C 1
ATOM 2366 O O . ASP A 1 304 ? 16.466 4.272 -6.460 1.00 77.44 304 ASP A O 1
ATOM 2370 N N . PHE A 1 305 ? 17.371 4.363 -8.500 1.00 87.38 305 PHE A N 1
ATOM 2371 C CA . PHE A 1 305 ? 16.492 3.404 -9.112 1.00 87.38 305 PHE A CA 1
ATOM 2372 C C . PHE A 1 305 ? 17.274 2.127 -9.390 1.00 87.38 305 PHE A C 1
ATOM 2374 O O . PHE A 1 305 ? 18.356 2.183 -9.976 1.00 87.38 305 PHE A O 1
ATOM 2381 N N . TYR A 1 306 ? 16.730 0.978 -8.997 1.00 92.81 306 TYR A N 1
ATOM 2382 C CA . TYR A 1 306 ? 17.361 -0.316 -9.232 1.00 92.81 306 TYR A CA 1
ATOM 2383 C C . TYR A 1 306 ? 16.394 -1.315 -9.847 1.00 92.81 306 TYR A C 1
ATOM 2385 O O . TYR A 1 306 ? 15.199 -1.308 -9.554 1.00 92.81 306 TYR A O 1
ATOM 2393 N N . LEU A 1 307 ? 16.934 -2.214 -10.669 1.00 94.94 307 LEU A N 1
ATOM 2394 C CA . LEU A 1 307 ? 16.180 -3.219 -11.405 1.00 94.94 307 LEU A CA 1
ATOM 2395 C C . LEU A 1 307 ? 16.673 -4.637 -11.118 1.00 94.94 307 LEU A C 1
ATOM 2397 O O . LEU A 1 307 ? 17.872 -4.900 -11.009 1.00 94.94 307 LEU A O 1
ATOM 2401 N N . GLY A 1 308 ? 15.731 -5.574 -11.080 1.00 95.44 308 GLY A N 1
ATOM 2402 C CA . GLY A 1 308 ? 15.997 -6.999 -10.910 1.00 95.44 308 GLY A CA 1
ATOM 2403 C C . GLY A 1 308 ? 14.951 -7.863 -11.574 1.00 95.44 308 GLY A C 1
ATOM 2404 O O . GLY A 1 308 ? 13.903 -7.382 -11.984 1.00 95.44 308 GLY A O 1
ATOM 2405 N N . ARG A 1 309 ? 15.231 -9.160 -11.679 1.00 95.38 309 ARG A N 1
ATOM 2406 C CA . ARG A 1 309 ? 14.342 -10.116 -12.335 1.00 95.38 309 ARG A CA 1
ATOM 2407 C C . ARG A 1 309 ? 13.495 -10.874 -11.320 1.00 95.38 309 ARG A C 1
ATOM 2409 O O . ARG A 1 309 ? 14.029 -11.406 -10.348 1.00 95.38 309 ARG A O 1
ATOM 2416 N N . TYR A 1 310 ? 12.204 -11.000 -11.579 1.00 93.94 310 TYR A N 1
ATOM 2417 C CA . TYR A 1 310 ? 11.274 -11.806 -10.793 1.00 93.94 310 TYR A CA 1
ATOM 2418 C C . TYR A 1 310 ? 10.201 -12.375 -11.723 1.00 93.94 310 TYR A C 1
ATOM 2420 O O . TYR A 1 310 ? 9.778 -11.691 -12.644 1.00 93.94 310 TYR A O 1
ATOM 2428 N N . GLU A 1 311 ? 9.858 -13.656 -11.554 1.00 91.00 311 GLU A N 1
ATOM 2429 C CA . GLU A 1 311 ? 8.816 -14.338 -12.352 1.00 91.00 311 GLU A CA 1
ATOM 2430 C C . GLU A 1 311 ? 8.908 -14.100 -13.873 1.00 91.00 311 GLU A C 1
ATOM 2432 O O . GLU A 1 311 ? 7.927 -13.907 -14.578 1.00 91.00 311 GLU A O 1
ATOM 2437 N N . GLY A 1 312 ? 10.133 -14.112 -14.405 1.00 92.56 312 GLY A N 1
ATOM 2438 C CA . GLY A 1 312 ? 10.381 -13.958 -15.839 1.00 92.56 312 GLY A CA 1
ATOM 2439 C C . GLY A 1 312 ? 10.542 -12.513 -16.314 1.00 92.56 312 GLY A C 1
ATOM 2440 O O . GLY A 1 312 ? 11.308 -12.327 -17.260 1.00 92.56 312 GLY A O 1
ATOM 2441 N N . LYS A 1 313 ? 9.986 -11.516 -15.614 1.00 95.88 313 LYS A N 1
ATOM 2442 C CA . LYS A 1 313 ? 10.076 -10.088 -15.965 1.00 95.88 313 LYS A CA 1
ATOM 2443 C C . LYS A 1 313 ? 11.072 -9.308 -15.107 1.00 95.88 313 LYS A C 1
ATOM 2445 O O . LYS A 1 313 ? 11.593 -9.809 -14.108 1.00 95.88 313 LYS A O 1
ATOM 2450 N N . VAL A 1 314 ? 11.372 -8.081 -15.514 1.00 95.88 314 VAL A N 1
ATOM 2451 C CA . VAL A 1 314 ? 12.174 -7.120 -14.749 1.00 95.88 314 VAL A CA 1
ATOM 2452 C C . VAL A 1 314 ? 11.262 -6.172 -13.977 1.00 95.88 314 VAL A C 1
ATOM 2454 O O . VAL A 1 314 ? 10.334 -5.611 -14.545 1.00 95.88 314 VAL A O 1
ATOM 2457 N N . TYR A 1 315 ? 11.571 -5.975 -12.701 1.00 95.38 315 TYR A N 1
ATOM 2458 C CA . TYR A 1 315 ? 10.849 -5.146 -11.739 1.00 95.38 315 TYR A CA 1
ATOM 2459 C C . TYR A 1 315 ? 11.803 -4.173 -11.052 1.00 95.38 315 TYR A C 1
ATOM 2461 O O . TYR A 1 315 ? 13.026 -4.358 -11.070 1.00 95.38 315 TYR A O 1
ATOM 2469 N N . THR A 1 316 ? 11.236 -3.200 -10.344 1.00 93.00 316 THR A N 1
ATOM 2470 C CA . THR A 1 316 ? 11.981 -2.408 -9.363 1.00 93.00 316 THR A CA 1
ATOM 2471 C C . THR A 1 316 ? 12.522 -3.254 -8.215 1.00 93.00 316 THR A C 1
ATOM 2473 O O . THR A 1 316 ? 11.851 -4.142 -7.679 1.00 93.00 316 THR A O 1
ATOM 2476 N N . MET A 1 317 ? 13.746 -2.939 -7.798 1.00 90.88 317 MET A N 1
ATOM 2477 C CA . MET A 1 317 ? 14.426 -3.536 -6.655 1.00 90.88 317 MET A CA 1
ATOM 2478 C C . MET A 1 317 ? 14.745 -2.496 -5.592 1.00 90.88 317 MET A C 1
ATOM 2480 O O . MET A 1 317 ? 15.177 -1.389 -5.880 1.00 90.88 317 MET A O 1
ATOM 2484 N N . THR A 1 318 ? 14.601 -2.871 -4.330 1.00 85.38 318 THR A N 1
ATOM 2485 C CA . THR A 1 318 ? 15.025 -2.056 -3.193 1.00 85.38 318 THR A CA 1
ATOM 2486 C C . THR A 1 318 ? 16.213 -2.719 -2.508 1.00 85.38 318 THR A C 1
ATOM 2488 O O . THR A 1 318 ? 16.225 -3.939 -2.320 1.00 85.38 318 THR A O 1
ATOM 2491 N N . LYS A 1 319 ? 17.209 -1.913 -2.127 1.00 82.31 319 LYS A N 1
ATOM 2492 C CA . LYS A 1 319 ? 18.263 -2.337 -1.203 1.00 82.31 319 LYS A CA 1
ATOM 2493 C C . LYS A 1 319 ? 17.708 -2.259 0.216 1.00 82.31 319 LYS A C 1
ATOM 2495 O O . LYS A 1 319 ? 17.408 -1.169 0.701 1.00 82.31 319 LYS A O 1
ATOM 2500 N N . THR A 1 320 ? 17.546 -3.402 0.864 1.00 76.44 320 THR A N 1
ATOM 2501 C CA . THR A 1 320 ? 16.915 -3.522 2.181 1.00 76.44 320 THR A CA 1
ATOM 2502 C C . THR A 1 320 ? 17.953 -3.960 3.212 1.00 76.44 320 THR A C 1
ATOM 2504 O O . THR A 1 320 ? 18.676 -4.919 2.946 1.00 76.44 320 THR A O 1
ATOM 2507 N N . PRO A 1 321 ? 18.066 -3.281 4.365 1.00 69.75 321 PRO A N 1
ATOM 2508 C CA . PRO A 1 321 ? 18.951 -3.686 5.432 1.00 69.75 321 PRO A CA 1
ATOM 2509 C C . PRO A 1 321 ? 18.334 -4.921 6.072 1.00 69.75 321 PRO A C 1
ATOM 2511 O O . PRO A 1 321 ? 17.120 -4.974 6.288 1.00 69.75 321 PRO A O 1
ATOM 2514 N N . LEU A 1 322 ? 19.156 -5.924 6.341 1.00 66.38 322 LEU A N 1
ATOM 2515 C CA . LEU A 1 322 ? 18.707 -7.045 7.149 1.00 66.38 322 LEU A CA 1
ATOM 2516 C C . LEU A 1 322 ? 18.837 -6.634 8.618 1.00 66.38 322 LEU A C 1
ATOM 2518 O O . LEU A 1 322 ? 19.886 -6.106 8.990 1.00 66.38 322 LEU A O 1
ATOM 2522 N N . PRO A 1 323 ? 17.793 -6.820 9.447 1.00 57.03 323 PRO A N 1
ATOM 2523 C CA . PRO A 1 323 ? 17.901 -6.545 10.871 1.00 57.03 323 PRO A CA 1
ATOM 2524 C C . PRO A 1 323 ? 19.037 -7.387 11.461 1.00 57.03 323 PRO A C 1
ATOM 2526 O O . PRO A 1 323 ? 18.991 -8.614 11.424 1.00 57.03 323 PRO A O 1
ATOM 2529 N N . THR A 1 324 ? 20.068 -6.747 11.999 1.00 53.00 324 THR A N 1
ATOM 2530 C CA . THR A 1 324 ? 21.011 -7.406 12.905 1.00 53.00 324 THR A CA 1
ATOM 2531 C C . THR A 1 324 ? 20.562 -7.044 14.307 1.00 53.00 324 THR A C 1
ATOM 2533 O O . THR A 1 324 ? 20.652 -5.881 14.694 1.00 53.00 324 THR A O 1
ATOM 2536 N N . TYR A 1 325 ? 20.011 -8.010 15.041 1.00 48.03 325 TYR A N 1
ATOM 2537 C CA . TYR A 1 325 ? 19.592 -7.790 16.422 1.00 48.03 325 TYR A CA 1
ATOM 2538 C C . TYR A 1 325 ? 20.799 -7.293 17.249 1.00 48.03 325 TYR A C 1
ATOM 2540 O O . TYR A 1 325 ? 21.878 -7.875 17.091 1.00 48.03 325 TYR A O 1
ATOM 2548 N N . PRO A 1 326 ? 20.649 -6.274 18.122 1.00 46.38 326 PRO A N 1
ATOM 2549 C CA . PRO A 1 326 ? 21.756 -5.698 18.901 1.00 46.38 326 PRO A CA 1
ATOM 2550 C C . PRO A 1 326 ? 22.569 -6.740 19.683 1.00 46.38 326 PRO A C 1
ATOM 2552 O O . PRO A 1 326 ? 23.784 -6.641 19.821 1.00 46.38 326 PRO A O 1
ATOM 2555 N N . GLU A 1 327 ? 21.905 -7.797 20.153 1.00 45.97 327 GLU A N 1
ATOM 2556 C CA . GLU A 1 327 ? 22.514 -8.793 21.040 1.00 45.97 327 GLU A CA 1
ATOM 2557 C C . GLU A 1 327 ? 23.040 -10.040 20.309 1.00 45.97 327 GLU A C 1
ATOM 2559 O O . GLU A 1 327 ? 23.787 -10.827 20.892 1.00 45.97 327 GLU A O 1
ATOM 2564 N N . VAL A 1 328 ? 22.704 -10.221 19.025 1.00 46.94 328 VAL A N 1
ATOM 2565 C CA . VAL A 1 328 ? 23.179 -11.358 18.220 1.00 46.94 328 VAL A CA 1
ATOM 2566 C C . VAL A 1 328 ? 23.478 -10.896 16.790 1.00 46.94 328 VAL A C 1
ATOM 2568 O O . VAL A 1 328 ? 22.705 -11.177 15.868 1.00 46.94 328 VAL A O 1
ATOM 2571 N N . PRO A 1 329 ? 24.609 -10.206 16.549 1.00 48.31 329 PRO A N 1
ATOM 2572 C CA . PRO A 1 329 ? 25.120 -10.049 15.199 1.00 48.31 329 PRO A CA 1
ATOM 2573 C C . PRO A 1 329 ? 25.456 -11.441 14.664 1.00 48.31 329 PRO A C 1
ATOM 2575 O O . PRO A 1 329 ? 26.522 -12.003 14.935 1.00 48.31 329 PRO A O 1
ATOM 2578 N N . ASN A 1 330 ? 24.526 -12.024 13.911 1.00 50.88 330 ASN A N 1
ATOM 2579 C CA . ASN A 1 330 ? 24.819 -13.211 13.139 1.00 50.88 330 ASN A CA 1
ATOM 2580 C C . ASN A 1 330 ? 25.805 -12.789 12.044 1.00 50.88 330 ASN A C 1
ATOM 2582 O O . ASN A 1 330 ? 25.421 -12.165 11.056 1.00 50.88 330 ASN A O 1
ATOM 2586 N N . LYS A 1 331 ? 27.092 -13.091 12.250 1.00 53.03 331 LYS A N 1
ATOM 2587 C CA . LYS A 1 331 ? 28.188 -12.742 11.329 1.00 53.03 331 LYS A CA 1
ATOM 2588 C C . LYS A 1 331 ? 27.989 -13.309 9.919 1.00 53.03 331 LYS A C 1
ATOM 2590 O O . LYS A 1 331 ? 28.657 -12.849 8.996 1.00 53.03 331 LYS A O 1
ATOM 2595 N N . ASP A 1 332 ? 27.067 -14.256 9.762 1.00 55.72 332 ASP A N 1
ATOM 2596 C CA . ASP A 1 332 ? 26.730 -14.890 8.494 1.00 55.72 332 ASP A CA 1
ATOM 2597 C C . ASP A 1 332 ? 25.536 -14.224 7.777 1.00 55.72 332 ASP A C 1
ATOM 2599 O O . ASP A 1 332 ? 25.240 -14.581 6.636 1.00 55.72 332 ASP A O 1
ATOM 2603 N N . VAL A 1 333 ? 24.863 -13.236 8.390 1.00 56.12 333 VAL A N 1
ATOM 2604 C CA . VAL A 1 333 ? 23.758 -12.479 7.772 1.00 56.12 333 VAL A CA 1
ATOM 2605 C C . VAL A 1 333 ? 24.299 -11.181 7.154 1.00 56.12 333 VAL A C 1
ATOM 2607 O O . VAL A 1 333 ? 24.814 -10.321 7.870 1.00 56.12 333 VAL A O 1
ATOM 2610 N N . PRO A 1 334 ? 24.205 -10.997 5.824 1.00 63.28 334 PRO A N 1
ATOM 2611 C CA . PRO A 1 334 ? 24.680 -9.780 5.167 1.00 63.28 334 PRO A CA 1
ATOM 2612 C C . PRO A 1 334 ? 23.927 -8.540 5.659 1.00 63.28 334 PRO A C 1
ATOM 2614 O O . PRO A 1 334 ? 22.712 -8.579 5.777 1.00 63.28 334 PRO A O 1
ATOM 2617 N N . GLY A 1 335 ? 24.609 -7.409 5.867 1.00 68.94 335 GLY A N 1
ATOM 2618 C CA . GLY A 1 335 ? 23.955 -6.181 6.356 1.00 68.94 335 GLY A CA 1
ATOM 2619 C C . GLY A 1 335 ? 22.841 -5.644 5.443 1.00 68.94 335 GLY A C 1
ATOM 2620 O O . GLY A 1 335 ? 21.931 -4.964 5.908 1.00 68.94 335 GLY A O 1
ATOM 2621 N N . HIS A 1 336 ? 22.860 -6.002 4.152 1.00 77.25 336 HIS A N 1
ATOM 2622 C CA . HIS A 1 336 ? 21.812 -5.663 3.190 1.00 77.25 336 HIS A CA 1
ATOM 2623 C C . HIS A 1 336 ? 21.555 -6.797 2.204 1.00 77.25 336 HIS A C 1
ATOM 2625 O O . HIS A 1 336 ? 22.457 -7.558 1.846 1.00 77.25 336 HIS A O 1
ATOM 2631 N N . ALA A 1 337 ? 20.338 -6.818 1.676 1.00 82.06 337 ALA A N 1
ATOM 2632 C CA . ALA A 1 337 ? 19.914 -7.681 0.591 1.00 82.06 337 ALA A CA 1
ATOM 2633 C C . ALA A 1 337 ? 19.026 -6.925 -0.403 1.00 82.06 337 ALA A C 1
ATOM 2635 O O . ALA A 1 337 ? 18.445 -5.885 -0.093 1.00 82.06 337 ALA A O 1
ATOM 2636 N N . TRP A 1 338 ? 18.907 -7.461 -1.612 1.00 87.81 338 TRP A N 1
ATOM 2637 C CA . TRP A 1 338 ? 18.015 -6.931 -2.635 1.00 87.81 338 TRP A CA 1
ATOM 2638 C C . TRP A 1 338 ? 16.653 -7.614 -2.602 1.00 87.81 338 TRP A C 1
ATOM 2640 O O . TRP A 1 338 ? 16.552 -8.840 -2.498 1.00 87.81 338 TRP A O 1
ATOM 2650 N N . VAL A 1 339 ? 15.601 -6.813 -2.747 1.00 86.69 339 VAL A N 1
ATOM 2651 C CA . VAL A 1 339 ? 14.213 -7.281 -2.754 1.00 86.69 339 VAL A CA 1
ATOM 2652 C C . VAL A 1 339 ? 13.492 -6.671 -3.939 1.00 86.69 339 VAL A C 1
ATOM 2654 O O . VAL A 1 339 ? 13.427 -5.449 -4.061 1.00 86.69 339 VAL A O 1
ATOM 2657 N N . VAL A 1 340 ? 12.918 -7.507 -4.802 1.00 88.94 340 VAL A N 1
ATOM 2658 C CA . VAL A 1 340 ? 11.920 -7.038 -5.767 1.00 88.94 340 VAL A CA 1
ATOM 2659 C C . VAL A 1 340 ? 10.663 -6.618 -5.013 1.00 88.94 340 VAL A C 1
ATOM 2661 O O . VAL A 1 340 ? 10.030 -7.434 -4.339 1.00 88.94 340 VAL A O 1
ATOM 2664 N N . LYS A 1 341 ? 10.315 -5.336 -5.123 1.00 83.62 341 LYS A N 1
ATOM 2665 C CA . LYS A 1 341 ? 9.155 -4.734 -4.463 1.00 83.62 341 LYS A CA 1
ATOM 2666 C C . LYS A 1 341 ? 8.550 -3.686 -5.388 1.00 83.62 341 LYS A C 1
ATOM 2668 O O . LYS A 1 341 ? 9.253 -2.776 -5.827 1.00 83.62 341 LYS A O 1
ATOM 2673 N N . VAL A 1 342 ? 7.249 -3.808 -5.638 1.00 82.31 342 VAL A N 1
ATOM 2674 C CA . VAL A 1 342 ? 6.467 -2.781 -6.331 1.00 82.31 342 VAL A CA 1
ATOM 2675 C C . VAL A 1 342 ? 6.282 -1.599 -5.380 1.00 82.31 342 VAL A C 1
ATOM 2677 O O . VAL A 1 342 ? 5.896 -1.771 -4.219 1.00 82.31 342 VAL A O 1
ATOM 2680 N N . ARG A 1 343 ? 6.623 -0.397 -5.838 1.00 85.75 343 ARG A N 1
ATOM 2681 C CA . ARG A 1 343 ? 6.538 0.839 -5.050 1.00 85.75 343 ARG A CA 1
ATOM 2682 C C . ARG A 1 343 ? 5.330 1.641 -5.519 1.00 85.75 343 ARG A C 1
ATOM 2684 O O . ARG A 1 343 ? 4.918 1.507 -6.660 1.00 85.75 343 ARG A O 1
ATOM 2691 N N . HIS A 1 344 ? 4.728 2.409 -4.615 1.00 91.31 344 HIS A N 1
ATOM 2692 C CA . HIS A 1 344 ? 3.412 3.014 -4.857 1.00 91.31 344 HIS A CA 1
ATOM 2693 C C . HIS A 1 344 ? 3.490 4.462 -5.364 1.00 91.31 344 HIS A C 1
ATOM 2695 O O . HIS A 1 344 ? 2.458 5.091 -5.593 1.00 91.31 344 HIS A O 1
ATOM 2701 N N . SER A 1 345 ? 4.707 4.957 -5.598 1.00 90.88 345 SER A N 1
ATOM 2702 C CA . SER A 1 345 ? 4.946 6.209 -6.309 1.00 90.88 345 SER A CA 1
ATOM 2703 C C . SER A 1 345 ? 4.937 5.945 -7.808 1.00 90.88 345 SER A C 1
ATOM 2705 O O . SER A 1 345 ? 5.893 5.394 -8.360 1.00 90.88 345 SER A O 1
ATOM 2707 N N . TRP A 1 346 ? 3.826 6.290 -8.450 1.00 92.94 346 TRP A N 1
ATOM 2708 C CA . TRP A 1 346 ? 3.603 6.064 -9.871 1.00 92.94 346 TRP A CA 1
ATOM 2709 C C . TRP A 1 346 ? 3.616 7.381 -10.634 1.00 92.94 346 TRP A C 1
ATOM 2711 O O . TRP A 1 346 ? 3.030 8.365 -10.181 1.00 92.94 346 TRP A O 1
ATOM 2721 N N . SER A 1 347 ? 4.225 7.363 -11.816 1.00 91.75 347 SER A N 1
ATOM 2722 C CA . SER A 1 347 ? 4.236 8.474 -12.765 1.00 91.75 347 SER A CA 1
ATOM 2723 C C . SER A 1 347 ? 3.450 8.129 -14.031 1.00 91.75 347 SER A C 1
ATOM 2725 O O . SER A 1 347 ? 3.480 6.999 -14.527 1.00 91.75 347 SER A O 1
ATOM 2727 N N . ASP A 1 348 ? 2.778 9.135 -14.589 1.00 87.81 348 ASP A N 1
ATOM 2728 C CA . ASP A 1 348 ? 2.150 9.081 -15.911 1.00 87.81 348 ASP A CA 1
ATOM 2729 C C . ASP A 1 348 ? 3.198 9.060 -17.035 1.00 87.81 348 ASP A C 1
ATOM 2731 O O . ASP A 1 348 ? 2.914 8.631 -18.155 1.00 87.81 348 ASP A O 1
ATOM 2735 N N . LYS A 1 349 ? 4.434 9.467 -16.727 1.00 88.44 349 LYS A N 1
ATOM 2736 C CA . LYS A 1 349 ? 5.587 9.408 -17.622 1.00 88.44 349 LYS A CA 1
ATOM 2737 C C . LYS A 1 349 ? 6.505 8.263 -17.219 1.00 88.44 349 LYS A C 1
ATOM 2739 O O . LYS A 1 349 ? 7.061 8.243 -16.123 1.00 88.44 349 LYS A O 1
ATOM 2744 N N . ALA A 1 350 ? 6.708 7.333 -18.146 1.00 89.88 350 ALA A N 1
ATOM 2745 C CA . ALA A 1 350 ? 7.709 6.289 -17.987 1.00 89.88 350 ALA A CA 1
ATOM 2746 C C . ALA A 1 350 ? 9.128 6.881 -17.912 1.00 89.88 350 ALA A C 1
ATOM 2748 O O . ALA A 1 350 ? 9.424 7.917 -18.517 1.00 89.88 350 ALA A O 1
ATOM 2749 N N . LYS A 1 351 ? 10.026 6.182 -17.213 1.00 90.31 351 LYS A N 1
ATOM 2750 C CA . LYS A 1 351 ? 11.461 6.486 -17.211 1.00 90.31 351 LYS A CA 1
ATOM 2751 C C . LYS A 1 351 ? 12.032 6.445 -18.628 1.00 90.31 351 LYS A C 1
ATOM 2753 O O . LYS A 1 351 ? 11.600 5.655 -19.469 1.00 90.31 351 LYS A O 1
ATOM 2758 N N . SER A 1 352 ? 13.021 7.297 -18.883 1.00 88.56 352 SER A N 1
ATOM 2759 C CA . SER A 1 352 ? 13.618 7.412 -20.210 1.00 88.56 352 SER A CA 1
ATOM 2760 C C . SER A 1 352 ? 14.499 6.202 -20.545 1.00 88.56 352 SER A C 1
ATOM 2762 O O . SER A 1 352 ? 14.954 5.465 -19.662 1.00 88.56 352 SER A O 1
ATOM 2764 N N . CYS A 1 353 ? 14.784 6.009 -21.836 1.00 88.50 353 CYS A N 1
ATOM 2765 C CA . CYS A 1 353 ? 15.672 4.938 -22.291 1.00 88.50 353 CYS A CA 1
ATOM 2766 C C . CYS A 1 353 ? 17.063 5.070 -21.655 1.00 88.50 353 CYS A C 1
ATOM 2768 O O . CYS A 1 353 ? 17.667 4.080 -21.248 1.00 88.50 353 CYS A O 1
ATOM 2770 N N . GLU A 1 354 ? 17.561 6.298 -21.508 1.00 87.69 354 GLU A N 1
ATOM 2771 C CA . GLU A 1 354 ? 18.874 6.600 -20.943 1.00 87.69 354 GLU A CA 1
ATOM 2772 C C . GLU A 1 354 ? 18.990 6.146 -19.496 1.00 87.69 354 GLU A C 1
ATOM 2774 O O . GLU A 1 354 ? 20.062 5.668 -19.112 1.00 87.69 354 GLU A O 1
ATOM 2779 N N . THR A 1 355 ? 17.908 6.247 -18.715 1.00 90.00 355 THR A N 1
ATOM 2780 C CA . THR A 1 355 ? 17.897 5.798 -17.321 1.00 90.00 355 THR A CA 1
ATOM 2781 C C . THR A 1 355 ? 18.358 4.349 -17.209 1.00 90.00 355 THR A C 1
ATOM 2783 O O . THR A 1 355 ? 19.138 4.029 -16.314 1.00 90.00 355 THR A O 1
ATOM 2786 N N . CYS A 1 356 ? 17.950 3.497 -18.155 1.00 91.44 356 CYS A N 1
ATOM 2787 C CA . CYS A 1 356 ? 18.232 2.065 -18.120 1.00 91.44 356 CYS A CA 1
ATOM 2788 C C . CYS A 1 356 ? 19.384 1.635 -19.030 1.00 91.44 356 CYS A C 1
ATOM 2790 O O . CYS A 1 356 ? 20.169 0.764 -18.658 1.00 91.44 356 CYS A O 1
ATOM 2792 N N . HIS A 1 357 ? 19.512 2.238 -20.209 1.00 91.62 357 HIS A N 1
ATOM 2793 C CA . HIS A 1 357 ? 20.481 1.819 -21.218 1.00 91.62 357 HIS A CA 1
ATOM 2794 C C . HIS A 1 357 ? 21.819 2.546 -21.107 1.00 91.62 357 HIS A C 1
ATOM 2796 O O . HIS A 1 357 ? 22.804 2.049 -21.633 1.00 91.62 357 HIS A O 1
ATOM 2802 N N . THR A 1 358 ? 21.920 3.664 -20.380 1.00 91.56 358 THR A N 1
ATOM 2803 C CA . THR A 1 358 ? 23.194 4.404 -20.237 1.00 91.56 358 THR A CA 1
ATOM 2804 C C . THR A 1 358 ? 23.767 4.377 -18.821 1.00 91.56 358 THR A C 1
ATOM 2806 O O . THR A 1 358 ? 24.842 4.927 -18.573 1.00 91.56 358 THR A O 1
ATOM 2809 N N . ASN A 1 359 ? 23.105 3.691 -17.883 1.00 92.19 359 ASN A N 1
ATOM 2810 C CA . ASN A 1 359 ? 23.523 3.625 -16.488 1.00 92.19 359 ASN A CA 1
ATOM 2811 C C . ASN A 1 359 ? 23.589 2.180 -15.977 1.00 92.19 359 ASN A C 1
ATOM 2813 O O . ASN A 1 359 ? 22.598 1.611 -15.538 1.00 92.19 359 ASN A O 1
ATOM 2817 N N . LYS A 1 360 ? 24.788 1.586 -15.947 1.00 94.12 360 LYS A N 1
ATOM 2818 C CA . LYS A 1 360 ? 24.962 0.222 -15.411 1.00 94.12 360 LYS A CA 1
ATOM 2819 C C . LYS A 1 360 ? 24.708 0.118 -13.903 1.00 94.12 360 LYS A C 1
ATOM 2821 O O . LYS A 1 360 ? 24.504 -0.986 -13.408 1.00 94.12 360 LYS A O 1
ATOM 2826 N N . LYS A 1 361 ? 24.740 1.233 -13.159 1.00 91.44 361 LYS A N 1
ATOM 2827 C CA . LYS A 1 361 ? 24.632 1.222 -11.690 1.00 91.44 361 LYS A CA 1
ATOM 2828 C C . LYS A 1 361 ? 23.240 0.828 -11.200 1.00 91.44 361 LYS A C 1
ATOM 2830 O O . LYS A 1 361 ? 23.138 0.322 -10.088 1.00 91.44 361 LYS A O 1
ATOM 2835 N N . ILE A 1 362 ? 22.207 0.986 -12.033 1.00 93.00 362 ILE A N 1
ATOM 2836 C CA . ILE A 1 362 ? 20.841 0.569 -11.688 1.00 93.00 362 ILE A CA 1
ATOM 2837 C C . ILE A 1 362 ? 20.681 -0.960 -11.652 1.00 93.00 362 ILE A C 1
ATOM 2839 O O . ILE A 1 362 ? 19.664 -1.466 -11.191 1.00 93.00 362 ILE A O 1
ATOM 2843 N N . TYR A 1 363 ? 21.674 -1.716 -12.136 1.00 95.19 363 TYR A N 1
ATOM 2844 C CA . TYR A 1 363 ? 21.660 -3.177 -12.154 1.00 95.19 363 TYR A CA 1
ATOM 2845 C C . TYR A 1 363 ? 22.630 -3.730 -11.107 1.00 95.19 363 TYR A C 1
ATOM 2847 O O . TYR A 1 363 ? 23.808 -3.954 -11.416 1.00 95.19 363 TYR A O 1
ATOM 2855 N N . PRO A 1 364 ? 22.179 -3.966 -9.866 1.00 92.88 364 PRO A N 1
ATOM 2856 C CA . PRO A 1 364 ? 23.052 -4.458 -8.814 1.00 92.88 364 PRO A CA 1
ATOM 2857 C C . PRO A 1 364 ? 23.720 -5.789 -9.178 1.00 92.88 364 PRO A C 1
ATOM 2859 O O . PRO A 1 364 ? 23.103 -6.680 -9.754 1.00 92.88 364 PRO A O 1
ATOM 2862 N N . GLN A 1 365 ? 25.006 -5.913 -8.828 1.00 93.81 365 GLN A N 1
ATOM 2863 C CA . GLN A 1 365 ? 25.852 -7.082 -9.136 1.00 93.81 365 GLN A CA 1
ATOM 2864 C C . GLN A 1 365 ? 26.398 -7.790 -7.884 1.00 93.81 365 GLN A C 1
ATOM 2866 O O . GLN A 1 365 ? 27.118 -8.779 -7.987 1.00 93.81 365 GLN A O 1
ATOM 2871 N N . LYS A 1 366 ? 26.117 -7.250 -6.696 1.00 89.75 366 LYS A N 1
ATOM 2872 C CA . LYS A 1 366 ? 26.604 -7.734 -5.397 1.00 89.75 366 LYS A CA 1
ATOM 2873 C C . LYS A 1 366 ? 25.452 -7.737 -4.395 1.00 89.75 366 LYS A C 1
ATOM 2875 O O . LYS A 1 366 ? 24.458 -7.055 -4.637 1.00 89.75 366 LYS A O 1
ATOM 2880 N N . LEU A 1 367 ? 25.680 -8.388 -3.250 1.00 85.69 367 LEU A N 1
ATOM 2881 C CA . LEU A 1 367 ? 24.725 -8.645 -2.160 1.00 85.69 367 LEU A CA 1
ATOM 2882 C C . LEU A 1 367 ? 23.740 -9.779 -2.483 1.00 85.69 367 LEU A C 1
ATOM 2884 O O . LEU A 1 367 ? 23.449 -10.023 -3.657 1.00 85.69 367 LEU A O 1
ATOM 2888 N N . PRO A 1 368 ? 23.247 -10.496 -1.457 1.00 86.62 368 PRO A N 1
ATOM 2889 C CA . PRO A 1 368 ? 22.209 -11.502 -1.644 1.00 86.62 368 PRO A CA 1
ATOM 2890 C C . PRO A 1 368 ? 20.888 -10.875 -2.106 1.00 86.62 368 PRO A C 1
ATOM 2892 O O . PRO A 1 368 ? 20.659 -9.670 -1.986 1.00 86.62 368 PRO A O 1
ATOM 2895 N N . THR A 1 369 ? 19.988 -11.725 -2.587 1.00 87.00 369 THR A N 1
ATOM 2896 C CA . THR A 1 369 ? 18.602 -11.379 -2.914 1.00 87.00 369 THR A CA 1
ATOM 2897 C C . THR A 1 369 ? 17.664 -12.144 -1.987 1.00 87.00 369 THR A C 1
ATOM 2899 O O . THR A 1 369 ? 17.775 -13.365 -1.912 1.00 87.00 369 THR A O 1
ATOM 2902 N N . ILE A 1 370 ? 16.723 -11.463 -1.332 1.00 80.75 370 ILE A N 1
ATOM 2903 C CA . ILE A 1 370 ? 15.631 -12.124 -0.588 1.00 80.75 370 ILE A CA 1
ATOM 2904 C C . ILE A 1 370 ? 14.521 -12.520 -1.564 1.00 80.75 370 ILE A C 1
ATOM 2906 O O . ILE A 1 370 ? 14.023 -13.640 -1.539 1.00 80.75 370 ILE A O 1
ATOM 2910 N N . LYS A 1 371 ? 14.149 -11.597 -2.461 1.00 85.56 371 LYS A N 1
ATOM 2911 C CA . LYS A 1 371 ? 13.116 -11.804 -3.482 1.00 85.56 371 LYS A CA 1
ATOM 2912 C C . LYS A 1 371 ? 13.616 -11.337 -4.840 1.00 85.56 371 LYS A C 1
ATOM 2914 O O . LYS A 1 371 ? 14.074 -10.203 -4.981 1.00 85.56 371 LYS A O 1
ATOM 2919 N N . GLY A 1 372 ? 13.474 -12.199 -5.844 1.00 91.44 372 GLY A N 1
ATOM 2920 C CA . GLY A 1 372 ? 13.983 -11.957 -7.192 1.00 91.44 372 GLY A CA 1
ATOM 2921 C C . GLY A 1 372 ? 15.439 -12.372 -7.368 1.00 91.44 372 GLY A C 1
ATOM 2922 O O . GLY A 1 372 ? 16.012 -13.080 -6.547 1.00 91.44 372 GLY A O 1
ATOM 2923 N N . LYS A 1 373 ? 16.015 -11.981 -8.502 1.00 95.38 373 LYS A N 1
ATOM 2924 C CA . LYS A 1 373 ? 17.378 -12.306 -8.925 1.00 95.38 373 LYS A CA 1
ATOM 2925 C C . LYS A 1 373 ? 18.029 -11.075 -9.541 1.00 95.38 373 LYS A C 1
ATOM 2927 O O . LYS A 1 373 ? 17.364 -10.281 -10.205 1.00 95.38 373 LYS A O 1
ATOM 2932 N N . LEU A 1 374 ? 19.341 -10.953 -9.375 1.00 96.44 374 LEU A N 1
ATOM 2933 C CA . LEU A 1 374 ? 20.123 -9.920 -10.051 1.00 96.44 374 LEU A CA 1
ATOM 2934 C C . LEU A 1 374 ? 20.128 -10.154 -11.569 1.00 96.44 374 LEU A C 1
ATOM 2936 O O . LEU A 1 374 ? 20.146 -11.298 -12.039 1.00 96.44 374 LEU A O 1
ATOM 2940 N N . ILE A 1 375 ? 20.130 -9.070 -12.346 1.00 95.94 375 ILE A N 1
ATOM 2941 C CA . ILE A 1 375 ? 20.278 -9.148 -13.802 1.00 95.94 375 ILE A CA 1
ATOM 2942 C C . ILE A 1 375 ? 21.751 -9.408 -14.118 1.00 95.94 375 ILE A C 1
ATOM 2944 O O . ILE A 1 375 ? 22.639 -8.670 -13.687 1.00 95.94 375 ILE A O 1
ATOM 2948 N N . LYS A 1 376 ? 21.998 -10.478 -14.880 1.00 95.88 376 LYS A N 1
ATOM 2949 C CA . LYS A 1 376 ? 23.341 -10.926 -15.257 1.00 95.88 376 LYS A CA 1
ATOM 2950 C C . LYS A 1 376 ? 24.135 -9.807 -15.929 1.00 95.88 376 LYS A C 1
ATOM 2952 O O . LYS A 1 376 ? 23.616 -9.144 -16.830 1.00 95.88 376 LYS A O 1
ATOM 2957 N N . LYS A 1 377 ? 25.406 -9.662 -15.550 1.00 96.12 377 LYS A N 1
ATOM 2958 C CA . LYS A 1 377 ? 26.318 -8.662 -16.113 1.00 96.12 377 LYS A CA 1
ATOM 2959 C C . LYS A 1 377 ? 26.381 -8.722 -17.639 1.00 96.12 377 LYS A C 1
ATOM 2961 O O . LYS A 1 377 ? 26.355 -7.681 -18.277 1.00 96.12 377 LYS A O 1
ATOM 2966 N N . GLU A 1 378 ? 26.387 -9.916 -18.227 1.00 96.19 378 GLU A N 1
ATOM 2967 C CA . GLU A 1 378 ? 26.441 -10.088 -19.684 1.00 96.19 378 GLU A CA 1
ATOM 2968 C C . GLU A 1 378 ? 25.200 -9.500 -20.369 1.00 96.19 378 GLU A C 1
ATOM 2970 O O . GLU A 1 378 ? 25.292 -8.917 -21.448 1.00 96.19 378 GLU A O 1
ATOM 2975 N N . THR A 1 379 ? 24.032 -9.613 -19.727 1.00 94.56 379 THR A N 1
ATOM 2976 C CA . THR A 1 379 ? 22.796 -8.986 -20.206 1.00 94.56 379 THR A CA 1
ATOM 2977 C C . THR A 1 379 ? 22.896 -7.467 -20.111 1.00 94.56 379 THR A C 1
ATOM 2979 O O . THR A 1 379 ? 22.588 -6.793 -21.090 1.00 94.56 379 THR A O 1
ATOM 2982 N N . VAL A 1 380 ? 23.362 -6.938 -18.973 1.00 95.56 380 VAL A N 1
ATOM 2983 C CA . VAL A 1 380 ? 23.550 -5.490 -18.761 1.00 95.56 380 VAL A CA 1
ATOM 2984 C C . VAL A 1 380 ? 24.530 -4.913 -19.782 1.00 95.56 380 VAL A C 1
ATOM 2986 O O . VAL A 1 380 ? 24.251 -3.891 -20.400 1.00 95.56 380 VAL A O 1
ATOM 2989 N N . ASP A 1 381 ? 25.658 -5.583 -20.005 1.00 94.81 381 ASP A N 1
ATOM 2990 C CA . ASP A 1 381 ? 26.685 -5.150 -20.949 1.00 94.81 381 ASP A CA 1
ATOM 2991 C C . ASP A 1 381 ? 26.177 -5.162 -22.399 1.00 94.81 381 ASP A C 1
ATOM 2993 O O . ASP A 1 381 ? 26.553 -4.287 -23.174 1.00 94.81 381 ASP A O 1
ATOM 2997 N N . ARG A 1 382 ? 25.288 -6.100 -22.757 1.00 92.69 382 ARG A N 1
ATOM 2998 C CA . ARG A 1 382 ? 24.689 -6.189 -24.098 1.00 92.69 382 ARG A CA 1
ATOM 2999 C C . ARG A 1 382 ? 23.695 -5.067 -24.396 1.00 92.69 382 ARG A C 1
ATOM 3001 O O . ARG A 1 382 ? 23.595 -4.654 -25.545 1.00 92.69 382 ARG A O 1
ATOM 3008 N N . ILE A 1 383 ? 22.936 -4.622 -23.397 1.00 90.38 383 ILE A N 1
ATOM 3009 C CA . ILE A 1 383 ? 21.921 -3.567 -23.571 1.00 90.38 383 ILE A CA 1
ATOM 3010 C C . ILE A 1 383 ? 22.473 -2.162 -23.309 1.00 90.38 383 ILE A C 1
ATOM 3012 O O . ILE A 1 383 ? 21.752 -1.183 -23.491 1.00 90.38 383 ILE A O 1
ATOM 3016 N N . TYR A 1 384 ? 23.717 -2.063 -22.837 1.00 93.44 384 TYR A N 1
ATOM 3017 C CA . TYR A 1 384 ? 24.338 -0.799 -22.488 1.00 93.44 384 TYR A CA 1
ATOM 3018 C C . TYR A 1 384 ? 24.761 -0.007 -23.726 1.00 93.44 384 TYR A C 1
ATOM 3020 O O . TYR A 1 384 ? 25.457 -0.509 -24.608 1.00 93.44 384 TYR A O 1
ATOM 3028 N N . ILE A 1 385 ? 24.411 1.272 -23.722 1.00 89.75 385 ILE A N 1
ATOM 3029 C CA . ILE A 1 385 ? 24.778 2.271 -24.712 1.00 89.75 385 ILE A CA 1
ATOM 3030 C C . ILE A 1 385 ? 25.682 3.292 -24.021 1.00 89.75 385 ILE A C 1
ATOM 3032 O O . ILE A 1 385 ? 25.299 3.950 -23.052 1.00 89.75 385 ILE A O 1
ATOM 3036 N N . ASP A 1 386 ? 26.900 3.440 -24.536 1.00 90.38 386 ASP A N 1
ATOM 3037 C CA . ASP A 1 386 ? 27.793 4.512 -24.109 1.00 90.38 386 ASP A CA 1
ATOM 3038 C C . ASP A 1 386 ? 27.291 5.841 -24.688 1.00 90.38 386 ASP A C 1
ATOM 3040 O O . ASP A 1 386 ? 27.300 6.050 -25.905 1.00 90.38 386 ASP A O 1
ATOM 3044 N N . LYS A 1 387 ? 26.835 6.731 -23.803 1.00 86.62 387 LYS A N 1
ATOM 3045 C CA . LYS A 1 387 ? 26.207 8.004 -24.172 1.00 86.62 387 LYS A CA 1
ATOM 3046 C C . LYS A 1 387 ? 27.149 8.918 -24.953 1.00 86.62 387 LYS A C 1
ATOM 3048 O O . LYS A 1 387 ? 26.721 9.558 -25.910 1.00 86.62 387 LYS A O 1
ATOM 3053 N N . GLU A 1 388 ? 28.418 8.985 -24.567 1.00 86.94 388 GLU A N 1
ATOM 3054 C CA . GLU A 1 388 ? 29.386 9.864 -25.224 1.00 86.94 388 GLU A CA 1
ATOM 3055 C C . GLU A 1 388 ? 29.822 9.278 -26.564 1.00 86.94 388 GLU A C 1
ATOM 3057 O O . GLU A 1 388 ? 29.927 10.000 -27.555 1.00 86.94 388 GLU A O 1
ATOM 3062 N N . ARG A 1 389 ? 29.976 7.955 -26.651 1.00 86.81 389 ARG A N 1
ATOM 3063 C CA . ARG A 1 389 ? 30.218 7.283 -27.929 1.00 86.81 389 ARG A CA 1
ATOM 3064 C C . ARG A 1 389 ? 29.042 7.448 -28.891 1.00 86.81 389 ARG A C 1
ATOM 3066 O O . ARG A 1 389 ? 29.277 7.679 -30.073 1.00 86.81 389 ARG A O 1
ATOM 3073 N N . PHE A 1 390 ? 27.803 7.349 -28.407 1.00 84.94 390 PHE A N 1
ATOM 3074 C CA . PHE A 1 390 ? 26.610 7.544 -29.232 1.00 84.94 390 PHE A CA 1
ATOM 3075 C C . PHE A 1 390 ? 26.513 8.983 -29.745 1.00 84.94 390 PHE A C 1
ATOM 3077 O O . PHE A 1 390 ? 26.399 9.182 -30.952 1.00 84.94 390 PHE A O 1
ATOM 3084 N N . LYS A 1 391 ? 26.658 9.988 -28.872 1.00 83.69 391 LYS A N 1
ATOM 3085 C CA . LYS A 1 391 ? 26.659 11.408 -29.272 1.00 83.69 391 LYS A CA 1
ATOM 3086 C C . LYS A 1 391 ? 27.738 11.741 -30.305 1.00 83.69 391 LYS A C 1
ATOM 3088 O O . LYS A 1 391 ? 27.497 12.548 -31.193 1.00 83.69 391 LYS A O 1
ATOM 3093 N N . ASN A 1 392 ? 28.912 11.117 -30.192 1.00 83.94 392 ASN A N 1
ATOM 3094 C CA . ASN A 1 392 ? 30.023 11.300 -31.130 1.00 83.94 392 ASN A CA 1
ATOM 3095 C C . ASN A 1 392 ? 29.926 10.410 -32.382 1.00 83.94 392 ASN A C 1
ATOM 3097 O O . ASN A 1 392 ? 30.811 10.458 -33.236 1.00 83.94 392 ASN A O 1
ATOM 3101 N N . SER A 1 393 ? 28.892 9.576 -32.498 1.00 81.75 393 SER A N 1
ATOM 3102 C CA . SER A 1 393 ? 28.625 8.805 -33.711 1.00 81.75 393 SER A CA 1
ATOM 3103 C C . SER A 1 393 ? 27.895 9.656 -34.751 1.00 81.75 393 SER A C 1
ATOM 3105 O O . SER A 1 393 ? 27.290 10.674 -34.420 1.00 81.75 393 SER A O 1
ATOM 3107 N N . VAL A 1 394 ? 27.886 9.199 -36.006 1.00 74.88 394 VAL A N 1
ATOM 3108 C CA . VAL A 1 394 ? 27.102 9.834 -37.079 1.00 74.88 394 VAL A CA 1
ATOM 3109 C C . VAL A 1 394 ? 25.617 9.908 -36.705 1.00 74.88 394 VAL A C 1
ATOM 3111 O O . VAL A 1 394 ? 24.981 10.924 -36.958 1.00 74.88 394 VAL A O 1
ATOM 3114 N N . HIS A 1 395 ? 25.072 8.888 -36.031 1.00 77.88 395 HIS A N 1
ATOM 3115 C CA . HIS A 1 395 ? 23.676 8.897 -35.581 1.00 77.88 395 HIS A CA 1
ATOM 3116 C C . HIS A 1 395 ? 23.409 9.999 -34.546 1.00 77.88 395 HIS A C 1
ATOM 3118 O O . HIS A 1 395 ? 22.443 10.744 -34.685 1.00 77.88 395 HIS A O 1
ATOM 3124 N N . GLY A 1 396 ? 24.303 10.163 -33.567 1.00 78.19 396 GLY A N 1
ATOM 3125 C CA . GLY A 1 396 ? 24.197 11.225 -32.562 1.00 78.19 396 GLY A CA 1
ATOM 3126 C C . GLY A 1 396 ? 24.408 12.630 -33.137 1.00 78.19 396 GLY A C 1
ATOM 3127 O O . GLY A 1 396 ? 23.698 13.559 -32.762 1.00 78.19 396 GLY A O 1
ATOM 3128 N N . MET A 1 397 ? 25.331 12.792 -34.092 1.00 77.00 397 MET A N 1
ATOM 3129 C CA . MET A 1 397 ? 25.578 14.070 -34.778 1.00 77.00 397 MET A CA 1
ATOM 3130 C C . MET A 1 397 ? 24.391 14.523 -35.634 1.00 77.00 397 MET A C 1
ATOM 3132 O O . MET A 1 397 ? 24.150 15.722 -35.759 1.00 77.00 397 MET A O 1
ATOM 3136 N N . LEU A 1 398 ? 23.638 13.574 -36.195 1.00 73.06 398 LEU A N 1
ATOM 3137 C CA . LEU A 1 398 ? 22.400 13.839 -36.932 1.00 73.06 398 LEU A CA 1
ATOM 3138 C C . LEU A 1 398 ? 21.198 14.114 -36.014 1.00 73.06 398 LEU A C 1
ATOM 3140 O O . LEU A 1 398 ? 20.127 14.452 -36.510 1.00 73.06 398 LEU A O 1
ATOM 3144 N N . GLY A 1 399 ? 21.370 14.002 -34.692 1.00 77.19 399 GLY A N 1
ATOM 3145 C CA . GLY A 1 399 ? 20.306 14.221 -33.714 1.00 77.19 399 GLY A CA 1
ATOM 3146 C C . GLY A 1 399 ? 19.254 13.114 -33.691 1.00 77.19 399 GLY A C 1
ATOM 3147 O O . GLY A 1 399 ? 18.110 13.402 -33.357 1.00 77.19 399 GLY A O 1
ATOM 3148 N N . LEU A 1 400 ? 19.619 11.885 -34.076 1.00 77.00 400 LEU A N 1
ATOM 3149 C CA . LEU A 1 400 ? 18.721 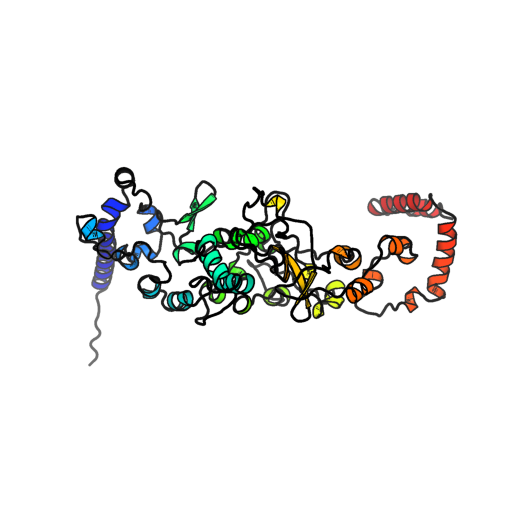10.735 -33.979 1.00 77.00 400 LEU A CA 1
ATOM 3150 C C . LEU A 1 400 ? 18.571 10.288 -32.525 1.00 77.00 400 LEU A C 1
ATOM 3152 O O . LEU A 1 400 ? 19.555 10.169 -31.789 1.00 77.00 400 LEU A O 1
ATOM 3156 N N . GLU A 1 401 ? 17.340 9.971 -32.151 1.00 76.19 401 GLU A N 1
ATOM 3157 C CA . GLU A 1 401 ? 16.968 9.425 -30.855 1.00 76.19 401 GLU A CA 1
ATOM 3158 C C . GLU A 1 401 ? 16.923 7.891 -30.898 1.00 76.19 401 GLU A C 1
ATOM 3160 O O . GLU A 1 401 ? 16.844 7.259 -31.955 1.00 76.19 401 GLU A O 1
ATOM 3165 N N . CYS A 1 402 ? 16.932 7.247 -29.727 1.00 75.12 402 CYS A N 1
ATOM 3166 C CA . CYS A 1 402 ? 16.900 5.780 -29.642 1.00 75.12 402 CYS A CA 1
ATOM 3167 C C . CYS A 1 402 ? 15.680 5.183 -30.377 1.00 75.12 402 CYS A C 1
ATOM 3169 O O . CYS A 1 402 ? 15.789 4.150 -31.041 1.00 75.12 402 CYS A O 1
ATOM 3171 N N . ALA A 1 403 ? 14.525 5.850 -30.284 1.00 71.31 403 ALA A N 1
ATOM 3172 C CA . ALA A 1 403 ? 13.281 5.407 -30.909 1.00 71.31 403 ALA A CA 1
ATOM 3173 C C . ALA A 1 403 ? 13.333 5.438 -32.446 1.00 71.31 403 ALA A C 1
ATOM 3175 O O . ALA A 1 403 ? 12.678 4.613 -33.079 1.00 71.31 403 ALA A O 1
ATOM 3176 N N . ASP A 1 404 ? 14.144 6.318 -33.044 1.00 72.62 404 ASP A N 1
ATOM 3177 C CA . ASP A 1 404 ? 14.291 6.411 -34.502 1.00 72.62 404 ASP A CA 1
ATOM 3178 C C . ASP A 1 404 ? 14.948 5.155 -35.083 1.00 72.62 404 ASP A C 1
ATOM 3180 O O . ASP A 1 404 ? 14.622 4.722 -36.187 1.00 72.62 404 ASP A O 1
ATOM 3184 N N . CYS A 1 405 ? 15.841 4.532 -34.311 1.00 69.69 405 CYS A N 1
ATOM 3185 C CA . CYS A 1 405 ? 16.564 3.327 -34.711 1.00 69.69 405 CYS A CA 1
ATOM 3186 C C . CYS A 1 405 ? 15.829 2.031 -34.360 1.00 69.69 405 CYS A C 1
ATOM 3188 O O . CYS A 1 405 ? 16.068 1.000 -34.990 1.00 69.69 405 CYS A O 1
ATOM 3190 N N . HIS A 1 406 ? 14.979 2.051 -33.334 1.00 71.56 406 HIS A N 1
ATOM 3191 C CA . HIS A 1 406 ? 14.408 0.833 -32.773 1.00 71.56 406 HIS A CA 1
ATOM 3192 C C . HIS A 1 406 ? 12.918 0.602 -33.086 1.00 71.56 406 HIS A C 1
ATOM 3194 O O . HIS A 1 406 ? 12.337 -0.304 -32.510 1.00 71.56 406 HIS A O 1
ATOM 3200 N N . GLN A 1 407 ? 12.310 1.348 -34.011 1.00 64.38 407 GLN A N 1
ATOM 3201 C CA . GLN A 1 407 ? 10.861 1.367 -34.283 1.00 64.38 407 GLN A CA 1
ATOM 3202 C C . GLN A 1 407 ? 10.110 0.013 -34.263 1.00 64.38 407 GLN A C 1
ATOM 3204 O O . GLN A 1 407 ? 10.615 -1.042 -34.652 1.00 64.38 407 GLN A O 1
ATOM 3209 N N . VAL A 1 408 ? 8.843 0.089 -33.829 1.00 52.62 408 VAL A N 1
ATOM 3210 C CA . VAL A 1 408 ? 7.920 -1.044 -33.604 1.00 52.62 408 VAL A CA 1
ATOM 3211 C C . VAL A 1 408 ? 7.627 -1.832 -34.875 1.00 52.62 408 VAL A C 1
ATOM 3213 O O . VAL A 1 408 ? 7.527 -3.058 -34.848 1.00 52.62 408 VAL A O 1
ATOM 3216 N N . ASP A 1 409 ? 7.506 -1.119 -35.989 1.00 55.00 409 ASP A N 1
ATOM 3217 C CA . ASP A 1 409 ? 7.384 -1.705 -37.307 1.00 55.00 409 ASP A CA 1
ATOM 3218 C C . ASP A 1 409 ? 8.744 -1.594 -37.994 1.00 55.00 409 ASP A C 1
ATOM 3220 O O . ASP A 1 409 ? 9.219 -0.502 -38.302 1.00 55.00 409 ASP A O 1
ATOM 3224 N N . ARG A 1 410 ? 9.403 -2.733 -38.221 1.00 51.91 410 ARG A N 1
ATOM 3225 C CA . ARG A 1 410 ? 10.705 -2.816 -38.908 1.00 51.91 410 ARG A CA 1
ATOM 3226 C C . ARG A 1 410 ? 10.584 -2.519 -40.412 1.00 51.91 410 ARG A C 1
ATOM 3228 O O . ARG A 1 410 ? 11.304 -3.123 -41.213 1.00 51.91 410 ARG A O 1
ATOM 3235 N N . THR A 1 411 ? 9.647 -1.666 -40.816 1.00 49.38 411 THR A N 1
ATOM 3236 C CA . THR A 1 411 ? 9.490 -1.219 -42.201 1.00 49.38 411 THR A CA 1
ATOM 3237 C C . THR A 1 411 ? 10.667 -0.357 -42.623 1.00 49.38 411 THR A C 1
ATOM 3239 O O . THR A 1 411 ? 11.155 -0.555 -43.728 1.00 49.38 411 THR A O 1
ATOM 3242 N N . ALA A 1 412 ? 11.190 0.494 -41.733 1.00 53.69 412 ALA A N 1
ATOM 3243 C CA . ALA A 1 412 ? 12.508 1.098 -41.892 1.00 53.69 412 ALA A CA 1
ATOM 3244 C C . ALA A 1 412 ? 13.578 0.105 -41.418 1.00 53.69 412 ALA A C 1
ATOM 3246 O O . ALA A 1 412 ? 13.846 -0.059 -40.226 1.00 53.69 412 ALA A O 1
ATOM 3247 N N . LYS A 1 413 ? 14.185 -0.617 -42.354 1.00 58.09 413 LYS A N 1
ATOM 3248 C CA . LYS A 1 413 ? 15.315 -1.496 -42.061 1.00 58.09 413 LYS A CA 1
ATOM 3249 C C . LYS A 1 413 ? 16.576 -0.653 -41.929 1.00 58.09 413 LYS A C 1
ATOM 3251 O O . LYS A 1 413 ? 16.724 0.367 -42.594 1.00 58.09 413 LYS A O 1
ATOM 3256 N N . CYS A 1 414 ? 17.563 -1.144 -41.175 1.00 61.12 414 CYS A N 1
ATOM 3257 C CA . CYS A 1 414 ? 18.895 -0.530 -41.152 1.00 61.12 414 CYS A CA 1
ATOM 3258 C C . CYS A 1 414 ? 19.420 -0.282 -42.575 1.00 61.12 414 CYS A C 1
ATOM 3260 O O . CYS A 1 414 ? 20.045 0.740 -42.807 1.00 61.12 414 CYS A O 1
ATOM 3262 N N . ILE A 1 415 ? 19.123 -1.177 -43.529 1.00 60.28 415 ILE A N 1
ATOM 3263 C CA . ILE A 1 415 ? 19.517 -1.039 -44.939 1.00 60.28 415 ILE A CA 1
ATOM 3264 C C . ILE A 1 415 ? 18.846 0.134 -45.661 1.00 60.28 415 ILE A C 1
ATOM 3266 O O . ILE A 1 415 ? 19.424 0.636 -46.615 1.00 60.28 415 ILE A O 1
ATOM 3270 N N . ASP A 1 416 ? 17.688 0.605 -45.205 1.00 65.06 416 ASP A N 1
ATOM 3271 C CA . ASP A 1 416 ? 17.008 1.747 -45.811 1.00 65.06 416 ASP A CA 1
ATOM 3272 C C . ASP A 1 416 ? 17.716 3.044 -45.409 1.00 65.06 416 ASP A C 1
ATOM 3274 O O . ASP A 1 416 ? 18.002 3.872 -46.263 1.00 65.06 416 ASP A O 1
ATOM 3278 N N . CYS A 1 417 ? 18.136 3.190 -44.150 1.00 62.00 417 CYS A N 1
ATOM 3279 C CA . CYS A 1 417 ? 18.980 4.317 -43.726 1.00 62.00 417 CYS A CA 1
ATOM 3280 C C . CYS A 1 417 ? 20.440 4.166 -44.183 1.00 62.00 417 CYS A C 1
ATOM 3282 O O . CYS A 1 417 ? 21.124 5.160 -44.419 1.00 62.00 417 CYS A O 1
ATOM 3284 N N . HIS A 1 418 ? 20.921 2.923 -44.298 1.00 66.06 418 HIS A N 1
ATOM 3285 C CA . HIS A 1 418 ? 22.305 2.599 -44.628 1.00 66.06 418 HIS A CA 1
ATOM 3286 C C . HIS A 1 418 ? 22.541 2.195 -46.097 1.00 66.06 418 HIS A C 1
ATOM 3288 O O . HIS A 1 418 ? 23.593 1.640 -46.429 1.00 66.06 418 HIS A O 1
ATOM 3294 N N . SER A 1 419 ? 21.587 2.463 -46.992 1.00 65.12 419 SER A N 1
ATOM 3295 C CA . SER A 1 419 ? 21.785 2.260 -48.427 1.00 65.12 419 SER A CA 1
ATOM 3296 C C . SER A 1 419 ? 22.849 3.236 -48.941 1.00 65.12 419 SER A C 1
ATOM 3298 O O . SER A 1 419 ? 22.991 4.349 -48.434 1.00 65.12 419 SER A O 1
ATOM 3300 N N . ILE A 1 420 ? 23.608 2.840 -49.966 1.00 56.44 420 ILE A N 1
ATOM 3301 C CA . ILE A 1 420 ? 24.635 3.710 -50.566 1.00 56.44 420 ILE A CA 1
ATOM 3302 C C . ILE A 1 420 ? 24.012 5.030 -51.051 1.00 56.44 420 ILE A C 1
ATOM 3304 O O . ILE A 1 420 ? 24.632 6.079 -50.922 1.00 56.44 420 ILE A O 1
ATOM 3308 N N . GLU A 1 421 ? 22.778 4.993 -51.552 1.00 61.34 421 GLU A N 1
ATOM 3309 C CA . GLU A 1 421 ? 22.051 6.171 -52.038 1.00 61.34 421 GLU A CA 1
ATOM 3310 C C . GLU A 1 421 ? 21.671 7.144 -50.911 1.00 61.34 421 GLU A C 1
ATOM 3312 O O . GLU A 1 421 ? 21.764 8.354 -51.108 1.00 61.34 421 GLU A O 1
ATOM 3317 N N . ASN A 1 422 ? 21.333 6.638 -49.718 1.00 56.25 422 ASN A N 1
ATOM 3318 C CA . ASN A 1 422 ? 20.927 7.461 -48.573 1.00 56.25 422 ASN A CA 1
ATOM 3319 C C . ASN A 1 422 ? 22.108 7.899 -47.691 1.00 56.25 422 ASN A C 1
ATOM 3321 O O . ASN A 1 422 ? 22.084 8.990 -47.125 1.00 56.25 422 ASN A O 1
ATOM 3325 N N . ILE A 1 423 ? 23.174 7.094 -47.606 1.00 56.22 423 ILE A N 1
ATOM 3326 C CA . ILE A 1 423 ? 24.390 7.441 -46.856 1.00 56.22 423 ILE A CA 1
ATOM 3327 C C . ILE A 1 423 ? 25.266 8.435 -47.626 1.00 56.22 423 ILE A C 1
ATOM 3329 O O . ILE A 1 423 ? 25.912 9.276 -47.003 1.00 56.22 423 ILE A O 1
ATOM 3333 N N . LYS A 1 424 ? 25.350 8.344 -48.960 1.00 54.75 424 LYS A N 1
ATOM 3334 C CA . LYS A 1 424 ? 26.309 9.135 -49.750 1.00 54.75 424 LYS A CA 1
ATOM 3335 C C . LYS A 1 424 ? 26.192 10.654 -49.518 1.00 54.75 424 LYS A C 1
ATOM 3337 O O . LYS A 1 424 ? 27.224 11.256 -49.228 1.00 54.75 424 LYS A O 1
ATOM 3342 N N . PRO A 1 425 ? 24.991 11.267 -49.501 1.00 58.88 425 PRO A N 1
ATOM 3343 C CA . PRO A 1 425 ? 24.844 12.678 -49.145 1.00 58.88 425 PRO A CA 1
ATOM 3344 C C . PRO A 1 425 ? 25.257 12.967 -47.697 1.00 58.88 425 PRO A C 1
ATOM 3346 O O . PRO A 1 425 ? 25.833 14.011 -47.419 1.00 58.88 425 PRO A O 1
ATOM 3349 N N . ILE A 1 426 ? 24.999 12.044 -46.765 1.00 55.88 426 ILE A N 1
ATOM 3350 C CA . ILE A 1 426 ? 25.320 12.191 -45.337 1.00 55.88 426 ILE A CA 1
ATOM 3351 C C . ILE A 1 426 ? 26.830 12.148 -45.107 1.0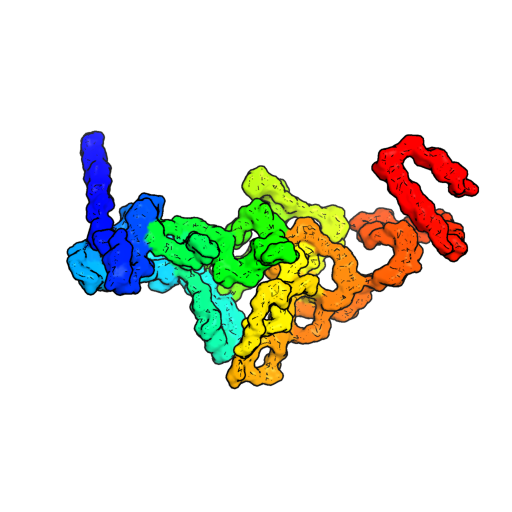0 55.88 426 ILE A C 1
ATOM 3353 O O . ILE A 1 426 ? 27.330 12.972 -44.355 1.00 55.88 426 ILE A O 1
ATOM 3357 N N . ILE A 1 427 ? 27.565 11.243 -45.763 1.00 51.66 427 ILE A N 1
ATOM 3358 C CA . ILE A 1 427 ? 29.036 11.199 -45.711 1.00 51.66 427 ILE A CA 1
ATOM 3359 C C . ILE A 1 427 ? 29.620 12.458 -46.350 1.00 51.66 427 ILE A C 1
ATOM 3361 O O . ILE A 1 427 ? 30.443 13.118 -45.730 1.00 51.66 427 ILE A O 1
ATOM 3365 N N . GLU A 1 428 ? 29.124 12.865 -47.522 1.00 53.28 428 GLU A N 1
ATOM 3366 C CA . GLU A 1 428 ? 29.567 14.096 -48.191 1.00 53.28 428 GLU A CA 1
ATOM 3367 C C . GLU A 1 428 ? 29.288 15.361 -47.349 1.00 53.28 428 GLU A C 1
ATOM 3369 O O . GLU A 1 428 ? 30.021 16.349 -47.439 1.00 53.28 428 GLU A O 1
ATOM 3374 N N . THR A 1 429 ? 28.260 15.334 -46.492 1.00 54.19 429 THR A N 1
ATOM 3375 C CA . THR A 1 429 ? 27.925 16.421 -45.554 1.00 54.19 429 THR A CA 1
ATOM 3376 C C . THR A 1 429 ? 28.678 16.299 -44.225 1.00 54.19 429 THR A C 1
ATOM 3378 O O . THR A 1 429 ? 29.037 17.315 -43.642 1.00 54.19 429 THR A O 1
ATOM 3381 N N . ALA A 1 430 ? 28.963 15.085 -43.747 1.00 44.78 430 ALA A N 1
ATOM 3382 C CA . ALA A 1 430 ? 29.722 14.817 -42.526 1.00 44.78 430 ALA A CA 1
ATOM 3383 C C . ALA A 1 430 ? 31.223 15.082 -42.709 1.00 44.78 430 ALA A C 1
ATOM 3385 O O . ALA A 1 430 ? 31.864 15.596 -41.794 1.00 44.78 430 ALA A O 1
ATOM 3386 N N . ASP A 1 431 ? 31.766 14.819 -43.899 1.00 45.94 431 ASP A N 1
ATOM 3387 C CA . ASP A 1 431 ? 33.125 15.209 -44.280 1.00 45.94 431 ASP A CA 1
ATOM 3388 C C . ASP A 1 431 ? 33.252 16.742 -44.299 1.00 45.94 431 ASP A C 1
ATOM 3390 O O . ASP A 1 431 ? 34.185 17.293 -43.715 1.00 45.94 431 ASP A O 1
ATOM 3394 N N . LYS A 1 432 ? 32.237 17.452 -44.817 1.00 47.28 432 LYS A N 1
ATOM 3395 C CA . LYS A 1 432 ? 32.143 18.923 -44.725 1.00 47.28 432 LYS A CA 1
ATOM 3396 C C . LYS A 1 432 ? 31.900 19.434 -43.296 1.00 47.28 432 LYS A C 1
ATOM 3398 O O . LYS A 1 432 ? 32.420 20.482 -42.922 1.00 47.28 432 LYS A O 1
ATOM 3403 N N . ALA A 1 433 ? 31.136 18.714 -42.473 1.00 41.72 433 ALA A N 1
ATOM 3404 C CA . ALA A 1 433 ? 30.862 19.081 -41.079 1.00 41.72 433 ALA A CA 1
ATOM 3405 C C . ALA A 1 433 ? 32.073 18.854 -40.157 1.00 41.72 433 ALA A C 1
ATOM 3407 O O . ALA A 1 433 ? 32.256 19.594 -39.191 1.00 41.72 433 ALA A O 1
ATOM 3408 N N . ASN A 1 434 ? 32.931 17.877 -40.469 1.00 44.41 434 ASN A N 1
ATOM 3409 C CA . ASN A 1 434 ? 34.208 17.676 -39.786 1.00 44.41 434 ASN A CA 1
ATOM 3410 C C . ASN A 1 434 ? 35.238 18.763 -40.137 1.00 44.41 434 ASN A C 1
ATOM 3412 O O . ASN A 1 434 ? 36.049 19.110 -39.276 1.00 44.41 434 ASN A O 1
ATOM 3416 N N . GLU A 1 435 ? 35.178 19.345 -41.340 1.00 47.09 435 GLU A N 1
ATOM 3417 C CA . GLU A 1 435 ? 35.970 20.529 -41.711 1.00 47.09 435 GLU A CA 1
ATOM 3418 C C . GLU A 1 435 ? 35.435 21.832 -41.080 1.00 47.09 435 GLU A C 1
ATOM 3420 O O . GLU A 1 435 ? 36.214 22.738 -40.786 1.00 47.09 435 GLU A O 1
ATOM 3425 N N . ALA A 1 436 ? 34.133 21.920 -40.781 1.00 45.50 436 ALA A N 1
ATOM 3426 C CA . ALA A 1 436 ? 33.481 23.113 -40.231 1.00 45.50 436 ALA A CA 1
ATOM 3427 C C . ALA A 1 436 ? 33.109 22.979 -38.737 1.00 45.50 436 ALA A C 1
ATOM 3429 O O . ALA A 1 436 ? 31.942 23.069 -38.348 1.00 45.50 436 ALA A O 1
ATOM 3430 N N . LYS A 1 437 ? 34.098 22.808 -37.849 1.00 42.88 437 LYS A N 1
ATOM 3431 C CA . LYS A 1 437 ? 33.865 22.933 -36.397 1.00 42.88 437 LYS A CA 1
ATOM 3432 C C . LYS A 1 437 ? 33.670 24.399 -35.991 1.00 42.88 437 LYS A C 1
ATOM 3434 O O . LYS A 1 437 ? 34.627 25.163 -35.952 1.00 42.88 437 LYS A O 1
ATOM 3439 N N . GLY A 1 438 ? 32.441 24.755 -35.609 1.00 49.16 438 GLY A N 1
ATOM 3440 C CA . GLY A 1 438 ? 32.115 25.967 -34.841 1.00 49.16 438 GLY A CA 1
ATOM 3441 C C . GLY A 1 438 ? 30.888 26.721 -35.352 1.00 49.16 438 GLY A C 1
ATOM 3442 O O . GLY A 1 438 ? 29.964 26.974 -34.590 1.00 49.16 438 GLY A O 1
ATOM 3443 N N . ASP A 1 439 ? 30.839 26.998 -36.652 1.00 47.28 439 ASP A N 1
ATOM 3444 C CA . ASP A 1 439 ? 29.942 28.020 -37.216 1.00 47.28 439 ASP A CA 1
ATOM 3445 C C . ASP A 1 439 ? 28.541 27.482 -37.599 1.00 47.28 439 ASP A C 1
ATOM 3447 O O . ASP A 1 439 ? 27.551 28.212 -37.629 1.00 47.28 439 ASP A O 1
ATOM 3451 N N . LEU A 1 440 ? 28.411 26.169 -37.848 1.00 45.81 440 LEU A N 1
ATOM 3452 C CA . LEU A 1 440 ? 27.157 25.570 -38.335 1.00 45.81 440 LEU A CA 1
ATOM 3453 C C . LEU A 1 440 ? 26.105 25.370 -37.229 1.00 45.81 440 LEU A C 1
ATOM 3455 O O . LEU A 1 440 ? 24.909 25.508 -37.477 1.00 45.81 440 LEU A O 1
ATOM 3459 N N . LYS A 1 441 ? 26.539 25.078 -35.996 1.00 46.66 441 LYS A N 1
ATOM 3460 C CA . LYS A 1 441 ? 25.636 24.870 -34.852 1.00 46.66 441 LYS A CA 1
ATOM 3461 C C . LYS A 1 441 ? 24.928 26.170 -34.455 1.00 46.66 441 LYS A C 1
ATOM 3463 O O . LYS A 1 441 ? 23.725 26.167 -34.226 1.00 46.66 441 LYS A O 1
ATOM 3468 N N . GLU A 1 442 ? 25.657 27.284 -34.458 1.00 48.00 442 GLU A N 1
ATOM 3469 C CA . GLU A 1 442 ? 25.130 28.611 -34.122 1.00 48.00 442 GLU A CA 1
ATOM 3470 C C . GLU A 1 442 ? 24.139 29.116 -35.189 1.00 48.00 442 GLU A C 1
ATOM 3472 O O . GLU A 1 442 ? 23.093 29.683 -34.862 1.00 48.00 442 GLU A O 1
ATOM 3477 N N . LYS A 1 443 ? 24.399 28.807 -36.468 1.00 48.72 443 LYS A N 1
ATOM 3478 C CA . LYS A 1 443 ? 23.485 29.095 -37.586 1.00 48.72 443 LYS A CA 1
ATOM 3479 C C . LYS A 1 443 ? 22.216 28.233 -37.554 1.00 48.72 443 LYS A C 1
ATOM 3481 O O . LYS A 1 443 ? 21.124 28.764 -37.752 1.00 48.72 443 LYS A O 1
ATOM 3486 N N . LEU A 1 444 ? 22.325 26.936 -37.250 1.00 48.44 444 LEU A N 1
ATOM 3487 C CA . LEU A 1 444 ? 21.169 26.032 -37.133 1.00 48.44 444 LEU A CA 1
ATOM 3488 C C . LEU A 1 444 ? 20.275 26.368 -35.928 1.00 48.44 444 LEU A C 1
ATOM 3490 O O . LEU A 1 444 ? 19.049 26.322 -36.049 1.00 48.44 444 LEU A O 1
ATOM 3494 N N . ASP A 1 445 ? 20.861 26.770 -34.798 1.00 51.44 445 ASP A N 1
ATOM 3495 C CA . ASP A 1 445 ? 20.108 27.210 -33.617 1.00 51.44 445 ASP A CA 1
ATOM 3496 C C . ASP A 1 445 ? 19.396 28.557 -33.851 1.00 51.44 445 ASP A C 1
ATOM 3498 O O . ASP A 1 445 ? 18.275 28.757 -33.369 1.00 51.44 445 ASP A O 1
ATOM 3502 N N . LYS A 1 446 ? 19.989 29.462 -34.645 1.00 48.25 446 LYS A N 1
ATOM 3503 C CA . LYS A 1 446 ? 19.355 30.726 -35.061 1.00 48.25 446 LYS A CA 1
ATOM 3504 C C . LYS A 1 446 ? 18.151 30.488 -35.982 1.00 48.25 446 LYS A C 1
ATOM 3506 O O . LYS A 1 446 ? 17.073 31.018 -35.721 1.00 48.25 446 LYS A O 1
ATOM 3511 N N . ILE A 1 447 ? 18.296 29.617 -36.984 1.00 49.09 447 ILE A N 1
ATOM 3512 C CA . ILE A 1 447 ? 17.210 29.248 -37.912 1.00 49.09 447 ILE A CA 1
ATOM 3513 C C . ILE A 1 447 ? 16.065 28.537 -37.169 1.00 49.09 447 ILE A C 1
ATOM 3515 O O . ILE A 1 447 ? 14.893 28.836 -37.405 1.00 49.09 447 ILE A O 1
ATOM 3519 N N . ARG A 1 448 ? 16.372 27.644 -36.215 1.00 49.47 448 ARG A N 1
ATOM 3520 C CA . ARG A 1 448 ? 15.353 26.970 -35.386 1.00 49.47 448 ARG A CA 1
ATOM 3521 C C . ARG A 1 448 ? 14.557 27.929 -34.497 1.00 49.47 448 ARG A C 1
ATOM 3523 O O . ARG A 1 448 ? 13.364 27.695 -34.293 1.00 49.47 448 ARG A O 1
ATOM 3530 N N . LYS A 1 449 ? 15.187 28.992 -33.977 1.00 48.25 449 LYS A N 1
ATOM 3531 C CA . LYS A 1 449 ? 14.509 30.033 -33.184 1.00 48.25 449 LYS A CA 1
ATOM 3532 C C . LYS A 1 449 ? 13.589 30.916 -34.031 1.00 48.25 449 LYS A C 1
ATOM 3534 O O . LYS A 1 449 ? 12.494 31.230 -33.573 1.00 48.25 449 LYS A O 1
ATOM 3539 N N . GLU A 1 450 ? 13.989 31.280 -35.248 1.00 44.34 450 GLU A N 1
ATOM 3540 C CA . GLU A 1 450 ? 13.180 32.126 -36.143 1.00 44.34 450 GLU A CA 1
ATOM 3541 C C . GLU A 1 450 ? 11.957 31.374 -36.714 1.00 44.34 450 GLU A C 1
ATOM 35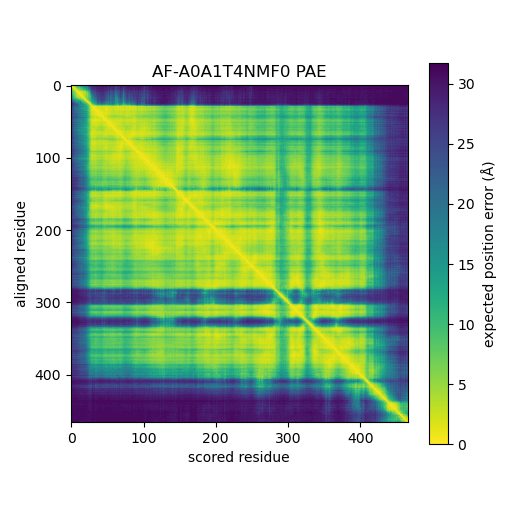43 O O . GLU A 1 450 ? 10.861 31.935 -36.781 1.00 44.34 450 GLU A O 1
ATOM 3548 N N . PHE A 1 451 ? 12.084 30.070 -37.002 1.00 41.88 451 PHE A N 1
ATOM 3549 C CA . PHE A 1 451 ? 10.977 29.237 -37.504 1.00 41.88 451 PHE A CA 1
ATOM 3550 C C . PHE A 1 451 ? 9.829 29.014 -36.505 1.00 41.88 451 PHE A C 1
ATOM 3552 O O . PHE A 1 451 ? 8.705 28.749 -36.928 1.00 41.88 451 PHE A O 1
ATOM 3559 N N . HIS A 1 452 ? 10.077 29.127 -35.196 1.00 41.12 452 HIS A N 1
ATOM 3560 C CA . HIS A 1 452 ? 9.034 28.942 -34.178 1.00 41.12 452 HIS A CA 1
ATOM 3561 C C . HIS A 1 452 ? 8.134 30.172 -33.977 1.00 41.12 452 HIS A C 1
ATOM 3563 O O . HIS A 1 452 ? 7.053 30.023 -33.412 1.00 41.12 452 HIS A O 1
ATOM 3569 N N . TYR A 1 453 ? 8.544 31.366 -34.428 1.00 41.69 453 TYR A N 1
ATOM 3570 C CA . TYR A 1 453 ? 7.835 32.614 -34.113 1.00 41.69 453 TYR A CA 1
ATOM 3571 C C . TYR A 1 453 ? 7.268 33.369 -35.323 1.00 41.69 453 TYR A C 1
ATOM 3573 O O . TYR A 1 453 ? 6.292 34.094 -35.139 1.00 41.69 453 TYR A O 1
ATOM 3581 N N . ASN A 1 454 ? 7.806 33.220 -36.544 1.00 44.59 454 ASN A N 1
ATOM 3582 C CA . ASN A 1 454 ? 7.218 33.890 -37.714 1.00 44.59 454 ASN A CA 1
ATOM 3583 C C . ASN A 1 454 ? 7.582 33.209 -39.062 1.00 44.59 454 ASN A C 1
ATOM 3585 O O . ASN A 1 454 ? 8.642 33.478 -39.627 1.00 44.59 454 ASN A O 1
ATOM 3589 N N . PRO A 1 455 ? 6.716 32.342 -39.626 1.00 41.75 455 PRO A N 1
ATOM 3590 C CA . PRO A 1 455 ? 7.050 31.511 -40.792 1.00 41.75 455 PRO A CA 1
ATOM 3591 C C . PRO A 1 455 ? 7.243 32.266 -42.126 1.00 41.75 455 PRO A C 1
ATOM 3593 O O . PRO A 1 455 ? 7.650 31.660 -43.115 1.00 41.75 455 PRO A O 1
ATOM 3596 N N . GLY A 1 456 ? 6.946 33.570 -42.187 1.00 48.19 456 GLY A N 1
ATOM 3597 C CA . GLY A 1 456 ? 6.969 34.360 -43.427 1.00 48.19 456 GLY A CA 1
ATOM 3598 C C . GLY A 1 456 ? 8.343 34.881 -43.871 1.00 48.19 456 GLY A C 1
ATOM 3599 O O . GLY A 1 456 ? 8.527 35.146 -45.056 1.00 48.19 456 GLY A O 1
ATOM 3600 N N . GLU A 1 457 ? 9.317 35.004 -42.964 1.00 46.31 457 GLU A N 1
ATOM 3601 C CA . GLU A 1 457 ? 10.642 35.582 -43.274 1.00 46.31 457 GLU A CA 1
ATOM 3602 C C . GLU A 1 457 ? 11.731 34.528 -43.554 1.00 46.31 457 GLU A C 1
ATOM 3604 O O . GLU A 1 457 ? 12.822 34.859 -44.014 1.00 46.31 457 GLU A O 1
ATOM 3609 N N . ALA A 1 458 ? 11.431 33.235 -43.392 1.00 42.78 458 ALA A N 1
ATOM 3610 C CA . ALA A 1 458 ? 12.398 32.145 -43.571 1.00 42.78 458 ALA A CA 1
ATOM 3611 C C . ALA A 1 458 ? 13.027 32.064 -44.981 1.00 42.78 458 ALA A C 1
ATOM 3613 O O . ALA A 1 458 ? 14.114 31.510 -45.154 1.00 42.78 458 ALA A O 1
ATOM 3614 N N . ASN A 1 459 ? 12.377 32.638 -45.998 1.00 45.88 459 ASN A N 1
ATOM 3615 C CA . ASN A 1 459 ? 12.862 32.592 -47.379 1.00 45.88 459 ASN A CA 1
ATOM 3616 C C . ASN A 1 459 ? 14.049 33.527 -47.667 1.00 45.88 459 ASN A C 1
ATOM 3618 O O . ASN A 1 459 ? 14.767 33.284 -48.638 1.00 45.88 459 ASN A O 1
ATOM 3622 N N . SER A 1 460 ? 14.282 34.582 -46.874 1.00 45.66 460 SER A N 1
ATOM 3623 C CA . SER A 1 460 ? 15.462 35.442 -47.070 1.00 45.66 460 SER A CA 1
ATOM 3624 C C . SER A 1 460 ? 16.726 34.827 -46.475 1.00 45.66 460 SER A C 1
ATOM 3626 O O . SER A 1 460 ? 17.769 34.871 -47.120 1.00 45.66 460 SER A O 1
ATOM 3628 N N . SER A 1 461 ? 16.628 34.177 -45.312 1.00 42.81 461 SER A N 1
ATOM 3629 C CA . SER A 1 461 ? 17.778 33.572 -44.621 1.00 42.81 461 SER A CA 1
ATOM 3630 C C . SER A 1 461 ? 18.265 32.274 -45.284 1.00 42.81 461 SER A C 1
ATOM 3632 O O . SER A 1 461 ? 19.449 31.958 -45.228 1.00 42.81 461 SER A O 1
ATOM 3634 N N . LEU A 1 462 ? 17.390 31.551 -45.996 1.00 45.53 462 LEU A N 1
ATOM 3635 C CA . LEU A 1 462 ? 17.774 30.387 -46.813 1.00 45.53 462 LEU A CA 1
ATOM 3636 C C . LEU A 1 462 ? 18.689 30.746 -48.000 1.00 45.53 462 LEU A C 1
ATOM 3638 O O . LEU A 1 462 ? 19.404 29.877 -48.493 1.00 45.53 462 LEU A O 1
ATOM 3642 N N . LYS A 1 463 ? 18.710 32.009 -48.455 1.00 47.94 463 LYS A N 1
ATOM 3643 C CA . LYS A 1 463 ? 19.590 32.452 -49.554 1.00 47.94 463 LYS A CA 1
ATOM 3644 C C . LYS A 1 463 ? 21.047 32.666 -49.139 1.00 47.94 463 LYS A C 1
ATOM 3646 O O . LYS A 1 463 ? 21.902 32.697 -50.018 1.00 47.94 463 LYS A O 1
ATOM 3651 N N . GLU A 1 464 ? 21.340 32.792 -47.846 1.00 44.47 464 GLU A N 1
ATOM 3652 C CA . GLU A 1 464 ? 22.713 32.959 -47.343 1.00 44.47 464 GLU A CA 1
ATOM 3653 C C . GLU A 1 464 ? 23.472 31.625 -47.185 1.00 44.47 464 GLU A C 1
ATOM 3655 O O . GLU A 1 464 ? 24.639 31.625 -46.805 1.00 44.47 464 GLU A O 1
ATOM 3660 N N . LEU A 1 465 ? 22.827 30.488 -47.479 1.00 44.31 465 LEU A N 1
ATOM 3661 C CA . LEU A 1 465 ? 23.396 29.137 -47.358 1.00 44.31 465 LEU A CA 1
ATOM 3662 C C . LEU A 1 465 ? 23.916 28.542 -48.685 1.00 44.31 465 LEU A C 1
ATOM 3664 O O . LEU A 1 465 ? 24.182 27.341 -48.731 1.00 44.31 465 LEU A O 1
ATOM 3668 N N . ASN A 1 466 ? 24.058 29.351 -49.743 1.00 37.09 466 ASN A N 1
ATOM 3669 C CA . ASN A 1 466 ? 24.679 28.935 -51.012 1.00 37.09 466 ASN A CA 1
ATOM 3670 C C . ASN A 1 466 ? 26.200 29.107 -50.999 1.00 37.09 466 ASN A C 1
ATOM 3672 O O . ASN A 1 466 ? 26.650 30.242 -50.717 1.00 37.09 466 ASN A O 1
#

Mean predicted aligned error: 13.03 Å

InterPro domains:
  IPR012286 Tetraheme cytochrome domain [PF14537] (202-288)
  IPR036280 Multiheme cytochrome superfamily [SSF48695] (26-244)
  IPR036280 Multiheme cytochrome superfamily [SSF48695] (175-419)

Sequence (466 aa):
MKRKFKVSLILILMLLVFMSLAVNASEKGCLDCHSDQEYLKSKEDSKVYVSQKKFNKDTHAMFGCVTCHQGNLSASSKEEAHQNLISKPGTSNKAEETCGQCHTDISHRFEKSLHGTARGQKNGAVHLLGEEVGTQTWNDYCARCHADCSDCHLKEKDDQGNMVTAVDSHNFKQPTTSNCVDCHSQTGFSYVGWGEEYPESVHSKAGLECVDCHGEEQMHGDGEVHQSMTEVVDNNCADCHDNKKKEYNGLPVNQFNEYSYPHATHKDDLDCSACHTDWYMNCQEGCHLEEPPKYTVGELTSDDFYLGRYEGKVYTMTKTPLPTYPEVPNKDVPGHAWVVKVRHSWSDKAKSCETCHTNKKIYPQKLPTIKGKLIKKETVDRIYIDKERFKNSVHGMLGLECADCHQVDRTAKCIDCHSIENIKPIIETADKANEAKGDLKEKLDKIRKEFHYNPGEANSSLKELN

Nearest PDB structures (foldseek):
  6t5e-assembly1_A  TM=3.340E-01  e=9.163E-02  Candidatus Brocadia fulgida
  3lgo-assembly1_A  TM=3.105E-01  e=9.244E+00  Saccharomyces cerevisiae
  3w10-assembly1_A  TM=2.112E-01  e=8.693E+00  Homo sapiens

Foldseek 3Di:
DDDDDPDDPVNVVVVVVVLVVVQVVQACQVCVQQCDQVNCVVVVNNVQHANPVLQVVAPCSSVYDCLQFNADSPDPDPCRRNVVTDPDCFQLVNCCVRVCVPVVVLSLQQCQACLNVVLQQLLVQCLQPNDPRSNVCCVVPPVVRRDTQQLFQQWDQDPVGDTDRNSHNSGGDHGFLNSVCNRVVQLSCLACDDDPPTHHAPCVVVVDTPCNQQDSCNNSNPNHHDNHSVVRRDGDPCVQQVDQPHDDPNHHDHHDDCQPLCNVVAVQAADPQLWFAQWHFAQAQCPQDPDRPPDDVVVRTDPQWAWFAAPRYIHTKHWHARRQDPVHRPVPRDRTAIERDRHNRGDPGTDDLCVQQADLPNQDDDHHHPGGGTDDPVNNVVSHDHPVVCCPDLCNVVVHDPCNQRHSDCPPPPCNCVPCVNCVVSVVVVVVVVVDPDDVVVLVVVLVVVCVPDVPPSVVSVVVPD